Protein 7Y9H (pdb70)

Organism: Streptomyces venezuelae (NCBI:txid54571)

Secondary structure (DSSP, 8-state):
--SEEEEPPP---S-----TTHHHHHHHHHHHHHHHHGGGSSSHHHHHHHHTTTGGGHHHHH-TTS-HHHHHHHHHHHHHHHHHHHHHT-HHHH-SSHHHHHHHHHHHHHHHHGGG-SSPP-SHHHHHHHHHHHHHHTTS-HHHHHHHHHHHHHHHHHHHHHHHHHHTT-PPPHHHHHHHHHHHTTHHHHHHHHHHHHT---HHHHHTTTTHHHHHHHHHHHHHHHHHHHHHHHTTSSS---HHHIIIIIS---HHHHHHHHHHHHHHHHHHHHHHHHHHHHTTTTT-HHHHHHHHHHHHHHHHHHHHHHH-HHHH-TT----S--SEEEESSSSS---BSS---/---EEEEPPP---S-----TTHHHHHHHHHHHHHHHHGGGSSSHHHHHHHHTT-GGGHHHHH-TTS-HHHHHHHHHHHHHHHHHHHH--SHHHHT--TTTHHHHHHHHHHHHHTTS--TGGGTTTHHHHHHHHHHHHTTS-HHHHHHHHHHHHHHHHHHHHH---SHHHHHHHHHHHTTHHHHHHHHHHHTT---HHHHHTTTTHHHHHHHHHHHHHHHHHHHHHHHHT---HHHIIIIIS---HHHHHHHHHHHHHHHHHHHHHHHHHHHHSTTTT-HHHHHHHHHHHHHHHHHHHHHHH-HHHH-TT----S--SEEEESSSSS---BS--

InterPro domains:
  IPR008949 Isoprenoid synthase domain superfamily [G3DSA:1.10.600.10] (24-370)
  IPR008949 Isoprenoid synthase domain superfamily [SSF48576] (77-343)
  IPR034686 Terpene cyclase-like 2 [PTHR35201] (36-341)

Nearest PDB structures (foldseek):
  7y9h-assembly1_B  TM=1.003E+00  e=2.339E-50  Streptomyces venezuelae
  7y9g-assembly1_A  TM=9.135E-01  e=2.707E-41  Streptomyces venezuelae
  7y9g-assembly1_B  TM=9.456E-01  e=6.010E-38  Streptomyces venezuelae
  8itq-assembly1_A  TM=8.814E-01  e=7.974E-19  Amycolatopsis arida
  6thu-assembly1_B  TM=8.505E-01  e=1.272E-09  Streptomyces sp. CWA1

B-factor: mean 32.46, std 13.73, range [14.64, 100.93]

CATH classification: 1.10.600.10

Foldseek 3Di:
DDFWAWQADFPLPFDFDFAPCLVVLLVVLLVLCCVQPVVVAPDPVRSVLLSLQSLLSLLRRQLSVFDSLLSSLSSNVSSLLVSVLVQLVDCVNQPLAPVSNVVSLVVLVVLLLLLPDDDQGPDSNNNSSVVSSVSQVVLDDPLLNVLVVVLSVLLSQLSVVQSVLNSVLHADAPVVLLVSCCSNVSLSVLLSSLLSRLSHDCSVVVVVVLCVQLSSLLSLLLLLLLLLLQCLVCVVPGSGSGQLCNCCPVVVDDNNVSSVVSSVSSNVSVVSNVVSLVCSLVDPCNPPPSSVSSSSSSSSNSSSSNVSSQAGCSRQARPDGRPSDNTAMWGSPDNGTHHDPDYDD/DCQKAWFADFPLPFDFDFAPCLVVLLVVLLVLCCVQQVVLAPDPVRSVLLSQQSLLSLLRRLLSVFDVLLSSLSSNVSSLLCSLQPRQLDCQSQLHALVCLQVLLLQLLVCLLVLHQSPPSNVNHSSVSSVSCVSQVVLDDVLLSVLVSVLSSLSSSLSNHVVDLALVVLLVVLLSHVSLSVLLSSLLSRLSHDCSPVVVVPLCVQLSSLLSSLLQLLLLLLQLLVVVVPSGQLCRCCPVVVDDSNVSSVVSSVSSVVSVVSSVVSLVVSLVDPCNVPPSSVSSSSSSSSNSSSSNQSSQQGCSRQARVEGRPSDRTAMWGSHDRGIHHDNYD

Sequence (678 aa):
GPGEFFLPPLPRLLPAGYHPDAARIEIASNGWVRRRMLADCFDSEESLLFFLRQRNGIYGPLTVPYAEADRAQNIADWYQFVTVIDSFVSDEAALGADHAAAAETFAAVVADLREGGAGGPAASLYGRAAQDLWRRIAAGMSARQVDRLVAALEAFLRGCAEEIRSKLDKQVPHFEACMRVRVDSFGCEFLELLTEYAAEVDMSRAATEGLFDEVHHHGMRQLILVNDLLSWRKEYAQRDTMTTVRVLCEVEGLELQDAVDRLCALVEHHERAYITARDAVLAGPHGHREDVRAYLSGLDHLIGGSQEFEYLTPRYFGDGSVWDGSTSGWISLTASVARFRDAPAPGPGEFFLPPLPRLLPAGYHPDAARIEIASNGWVRRMLADCFDSEESLLFFLRQRNGIYGPLTVPYAEADRAQNIADWYQFVTVIDSFVSDEAALGADHAAAAETFAAVVADLREGGAGGPAASLYGRAAQDLWRRIAAGMSARQVDRLVAALEAFLRGCAEEIVPHFEACMRVRVDSFGCEFLELLTEYAAEVDMSRAATEGLFDEVHHHGMRQLILVNDLLSWRKEYAQMTTVRVLCEVEGLELQDAVDRLCALVEHHERAYITARDAVLAGPHGHREDVRAYLSGLDHLIGGSQEFEYLTPRYFGDGSVWDGSTSGWISLTASVARFRDAP

Radius of gyration: 27.15 Å; Cα contacts (8 Å, |Δi|>4): 1108; chains: 2; bounding box: 81×70×67 Å

Structure (mmCIF, N/CA/C/O backbone):
data_7Y9H
#
_entry.id   7Y9H
#
_cell.length_a   93.999
_cell.length_b   93.999
_cell.length_c   80.747
_cell.angle_alpha   90.000
_cell.angle_beta   90.000
_cell.angle_gamma   120.000
#
_symmetry.space_group_name_H-M   'P 32'
#
loop_
_entity.id
_entity.type
_entity.pdbx_description
1 polymer 'Diterpene synthase VenA'
2 non-polymer 'SODIUM ION'
3 non-polymer 1,2-ETHANEDIOL
4 non-polymer DI(HYDROXYETHYL)ETHER
5 water water
#
loop_
_atom_site.group_PDB
_atom_site.id
_atom_site.type_symbol
_atom_site.label_atom_id
_atom_site.label_alt_id
_atom_site.label_comp_id
_atom_site.label_asym_id
_atom_site.label_entity_id
_atom_site.label_seq_id
_atom_site.pdbx_PDB_ins_code
_atom_site.Cartn_x
_atom_site.Cartn_y
_atom_site.Cartn_z
_atom_site.occupancy
_atom_site.B_iso_or_equiv
_atom_site.auth_seq_id
_atom_site.auth_comp_id
_atom_site.auth_asym_id
_atom_site.auth_atom_id
_atom_site.pdbx_PDB_model_num
ATOM 1 N N . GLY A 1 22 ? -5.707 7.088 -1.735 1.00 77.62 31 GLY A N 1
ATOM 2 C CA . GLY A 1 22 ? -4.646 6.165 -1.189 1.00 78.24 31 GLY A CA 1
ATOM 3 C C . GLY A 1 22 ? -3.397 6.969 -0.824 1.00 69.15 31 GLY A C 1
ATOM 4 O O . GLY A 1 22 ? -3.100 7.968 -1.473 1.00 66.70 31 GLY A O 1
ATOM 5 N N . PRO A 1 23 ? -2.644 6.600 0.240 1.00 62.91 32 PRO A N 1
ATOM 6 C CA . PRO A 1 23 ? -1.380 7.274 0.561 1.00 57.63 32 PRO A CA 1
ATOM 7 C C . PRO A 1 23 ? -0.342 7.118 -0.565 1.00 48.33 32 PRO A C 1
ATOM 8 O O . PRO A 1 23 ? -0.405 6.104 -1.266 1.00 49.12 32 PRO A O 1
ATOM 12 N N . GLY A 1 24 ? 0.534 8.125 -0.742 1.00 39.60 33 GLY A N 1
ATOM 13 C CA . GLY A 1 24 ? 1.561 8.172 -1.811 1.00 36.98 33 GLY A CA 1
ATOM 14 C C . GLY A 1 24 ? 2.929 7.701 -1.317 1.00 31.28 33 GLY A C 1
ATOM 15 O O . GLY A 1 24 ? 3.846 7.548 -2.131 1.00 28.33 33 GLY A O 1
ATOM 16 N N . GLU A 1 25 ? 3.045 7.456 -0.018 1.00 31.49 34 GLU A N 1
ATOM 17 C CA . GLU A 1 25 ? 4.322 7.147 0.664 1.00 30.67 34 GLU A CA 1
ATOM 18 C C . GLU A 1 25 ? 3.978 6.546 2.022 1.00 28.13 34 GLU A C 1
ATOM 19 O O . GLU A 1 25 ? 2.804 6.589 2.411 1.00 31.55 34 GLU A O 1
ATOM 25 N N . PHE A 1 26 ? 4.977 6.002 2.712 1.00 25.01 35 PHE A N 1
ATOM 26 C CA . PHE A 1 26 ? 4.866 5.577 4.113 1.00 24.07 35 PHE A CA 1
ATOM 27 C C . PHE A 1 26 ? 6.256 5.661 4.705 1.00 23.85 35 PHE A C 1
ATOM 28 O O . PHE A 1 26 ? 7.269 5.790 3.973 1.00 25.50 35 PHE A O 1
ATOM 36 N N . PHE A 1 27 ? 6.305 5.573 6.015 1.00 21.31 36 PHE A N 1
ATOM 37 C CA . PHE A 1 27 ? 7.562 5.630 6.774 1.00 22.93 36 PHE A CA 1
ATOM 38 C C . PHE A 1 27 ? 7.877 4.212 7.239 1.00 22.42 36 PHE A C 1
ATOM 39 O O . PHE A 1 27 ? 6.952 3.573 7.802 1.00 25.00 36 PHE A O 1
ATOM 47 N N . LEU A 1 28 ? 9.071 3.717 6.912 1.00 20.38 37 LEU A N 1
ATOM 48 C CA . LEU A 1 28 ? 9.596 2.465 7.496 1.00 21.32 37 LEU A CA 1
ATOM 49 C C . LEU A 1 28 ? 10.517 2.790 8.657 1.00 24.17 37 LEU A C 1
ATOM 50 O O . LEU A 1 28 ? 11.640 3.238 8.443 1.00 24.10 37 LEU A O 1
ATOM 55 N N . PRO A 1 29 ? 10.106 2.543 9.925 1.00 23.64 38 PRO A N 1
ATOM 56 C CA . PRO A 1 29 ? 10.960 2.853 11.053 1.00 25.25 38 PRO A CA 1
ATOM 57 C C . PRO A 1 29 ? 12.145 1.904 11.027 1.00 26.22 38 PRO A C 1
ATOM 58 O O . PRO A 1 29 ? 12.125 0.909 10.305 1.00 26.99 38 PRO A O 1
ATOM 62 N N . PRO A 1 30 ? 13.184 2.166 11.840 1.00 25.25 39 PRO A N 1
ATOM 63 C CA . PRO A 1 30 ? 14.288 1.226 11.993 1.00 25.69 39 PRO A CA 1
ATOM 64 C C . PRO A 1 30 ? 13.830 -0.147 12.496 1.00 25.95 39 PRO A C 1
ATOM 65 O O . PRO A 1 30 ? 13.183 -0.218 13.520 1.00 24.57 39 PRO A O 1
ATOM 69 N N . LEU A 1 31 ? 14.167 -1.209 11.763 1.00 27.13 40 LEU A N 1
ATOM 70 C CA . LEU A 1 31 ? 13.888 -2.605 12.202 1.00 23.99 40 LEU A CA 1
ATOM 71 C C . LEU A 1 31 ? 15.052 -3.098 13.067 1.00 24.05 40 LEU A C 1
ATOM 72 O O . LEU A 1 31 ? 16.122 -2.499 13.097 1.00 24.77 40 LEU A O 1
ATOM 77 N N . PRO A 1 32 ? 14.875 -4.140 13.908 1.00 23.41 41 PRO A N 1
ATOM 78 C CA . PRO A 1 32 ? 15.881 -4.462 14.919 1.00 24.02 41 PRO A CA 1
ATOM 79 C C . PRO A 1 32 ? 17.242 -4.819 14.305 1.00 23.52 41 PRO A C 1
ATOM 80 O O . PRO A 1 32 ? 18.247 -4.495 14.891 1.00 23.24 41 PRO A O 1
ATOM 84 N N . ARG A 1 33 ? 17.225 -5.509 13.161 1.00 22.92 42 ARG A N 1
ATOM 85 C CA . ARG A 1 33 ? 18.454 -5.901 12.423 1.00 24.85 42 ARG A CA 1
ATOM 86 C C . ARG A 1 33 ? 19.460 -6.467 13.436 1.00 22.65 42 ARG A C 1
ATOM 87 O O . ARG A 1 33 ? 20.613 -6.031 13.467 1.00 21.43 42 ARG A O 1
ATOM 95 N N . LEU A 1 34 ? 19.002 -7.397 14.265 1.00 22.74 43 LEU A N 1
ATOM 96 C CA . LEU A 1 34 ? 19.826 -8.031 15.323 1.00 24.32 43 LEU A CA 1
ATOM 97 C C . LEU A 1 34 ? 20.687 -9.155 14.747 1.00 23.58 43 LEU A C 1
ATOM 98 O O . LEU A 1 34 ? 21.695 -9.431 15.361 1.00 23.69 43 LEU A O 1
ATOM 103 N N . LEU A 1 35 ? 20.345 -9.719 13.595 1.00 21.16 44 LEU A N 1
ATOM 104 C CA . LEU A 1 35 ? 21.058 -10.904 13.068 1.00 23.90 44 LEU A CA 1
ATOM 105 C C . LEU A 1 35 ? 22.125 -10.519 12.040 1.00 24.58 44 LEU A C 1
ATOM 106 O O . LEU A 1 35 ? 22.019 -9.517 11.351 1.00 24.85 44 LEU A O 1
ATOM 111 N N . PRO A 1 36 ? 23.222 -11.302 11.963 1.00 31.30 45 PRO A N 1
ATOM 112 C CA . PRO A 1 36 ? 24.328 -11.029 11.031 1.00 31.65 45 PRO A CA 1
ATOM 113 C C . PRO A 1 36 ? 23.917 -10.961 9.550 1.00 27.36 45 PRO A C 1
ATOM 114 O O . PRO A 1 36 ? 23.202 -11.839 9.121 1.00 29.28 45 PRO A O 1
ATOM 118 N N . ALA A 1 37 ? 24.235 -9.865 8.853 1.00 26.09 46 ALA A N 1
ATOM 119 C CA . ALA A 1 37 ? 24.179 -9.789 7.377 1.00 25.92 46 ALA A CA 1
ATOM 120 C C . ALA A 1 37 ? 25.614 -9.838 6.862 1.00 25.14 46 ALA A C 1
ATOM 121 O O . ALA A 1 37 ? 26.277 -8.801 6.814 1.00 31.85 46 ALA A O 1
ATOM 123 N N . GLY A 1 38 ? 26.070 -11.022 6.492 1.00 22.98 47 GLY A N 1
ATOM 124 C CA . GLY A 1 38 ? 27.417 -11.204 5.935 1.00 22.47 47 GLY A CA 1
ATOM 125 C C . GLY A 1 38 ? 27.336 -11.487 4.444 1.00 20.60 47 GLY A C 1
ATOM 126 O O . GLY A 1 38 ? 26.380 -12.179 3.988 1.00 20.48 47 GLY A O 1
ATOM 127 N N . TYR A 1 39 ? 28.337 -11.007 3.730 1.00 19.96 48 TYR A N 1
ATOM 128 C CA . TYR A 1 39 ? 28.596 -11.284 2.303 1.00 20.93 48 TYR A CA 1
ATOM 129 C C . TYR A 1 39 ? 29.642 -12.372 2.199 1.00 20.79 48 TYR A C 1
ATOM 130 O O . TYR A 1 39 ? 30.692 -12.268 2.829 1.00 21.53 48 TYR A O 1
ATOM 139 N N . HIS A 1 40 ? 29.357 -13.357 1.372 1.00 22.01 49 HIS A N 1
ATOM 140 C CA . HIS A 1 40 ? 30.323 -14.406 0.998 1.00 22.57 49 HIS A CA 1
ATOM 141 C C . HIS A 1 40 ? 31.580 -13.695 0.525 1.00 20.90 49 HIS A C 1
ATOM 142 O O . HIS A 1 40 ? 31.495 -12.647 -0.113 1.00 18.43 49 HIS A O 1
ATOM 149 N N . PRO A 1 41 ? 32.787 -14.194 0.839 1.00 21.65 50 PRO A N 1
ATOM 150 C CA . PRO A 1 41 ? 34.007 -13.511 0.386 1.00 23.15 50 PRO A CA 1
ATOM 151 C C . PRO A 1 41 ? 34.133 -13.435 -1.149 1.00 22.18 50 PRO A C 1
ATOM 152 O O . PRO A 1 41 ? 34.844 -12.577 -1.603 1.00 22.44 50 PRO A O 1
ATOM 156 N N . ASP A 1 42 ? 33.384 -14.251 -1.899 1.00 21.33 51 ASP A N 1
ATOM 157 C CA . ASP A 1 42 ? 33.324 -14.183 -3.380 1.00 21.69 51 ASP A CA 1
ATOM 158 C C . ASP A 1 42 ? 31.976 -13.641 -3.891 1.00 20.17 51 ASP A C 1
ATOM 159 O O . ASP A 1 42 ? 31.638 -13.907 -5.051 1.00 20.23 51 ASP A O 1
ATOM 164 N N . ALA A 1 43 ? 31.260 -12.857 -3.102 1.00 19.22 52 ALA A N 1
ATOM 165 C CA . ALA A 1 43 ? 29.859 -12.478 -3.407 1.00 19.03 52 ALA A CA 1
ATOM 166 C C . ALA A 1 43 ? 29.800 -11.779 -4.763 1.00 20.11 52 ALA A C 1
ATOM 167 O O . ALA A 1 43 ? 28.917 -12.165 -5.544 1.00 20.01 52 ALA A O 1
ATOM 169 N N . ALA A 1 44 ? 30.646 -10.763 -5.006 1.00 18.81 53 ALA A N 1
ATOM 170 C CA . ALA A 1 44 ? 30.574 -9.959 -6.254 1.00 21.34 53 ALA A CA 1
ATOM 171 C C . ALA A 1 44 ? 30.710 -10.891 -7.469 1.00 21.59 53 ALA A C 1
ATOM 172 O O . ALA A 1 44 ? 29.899 -10.811 -8.402 1.00 18.63 53 ALA A O 1
ATOM 174 N N . ARG A 1 45 ? 31.692 -11.781 -7.412 1.00 21.10 54 ARG A N 1
ATOM 175 C CA . ARG A 1 45 ? 32.024 -12.732 -8.483 1.00 22.45 54 ARG A CA 1
ATOM 176 C C . ARG A 1 45 ? 30.905 -13.767 -8.614 1.00 20.84 54 ARG A C 1
ATOM 177 O O . ARG A 1 45 ? 30.567 -14.128 -9.767 1.00 19.27 54 ARG A O 1
ATOM 185 N N . ILE A 1 46 ? 30.312 -14.218 -7.510 1.00 18.38 55 ILE A N 1
ATOM 186 C CA . ILE A 1 46 ? 29.239 -15.247 -7.605 1.00 18.41 55 ILE A CA 1
ATOM 187 C C . ILE A 1 46 ? 28.022 -14.616 -8.316 1.00 17.92 55 ILE A C 1
ATOM 188 O O . ILE A 1 46 ? 27.347 -15.286 -9.102 1.00 21.42 55 ILE A O 1
ATOM 193 N N . GLU A 1 47 ? 27.762 -13.349 -8.082 1.00 17.56 56 GLU A N 1
ATOM 194 C CA . GLU A 1 47 ? 26.618 -12.638 -8.705 1.00 19.55 56 GLU A CA 1
ATOM 195 C C . GLU A 1 47 ? 26.805 -12.639 -10.220 1.00 18.90 56 GLU A C 1
ATOM 196 O O . GLU A 1 47 ? 25.828 -13.012 -10.947 1.00 19.36 56 GLU A O 1
ATOM 202 N N . ILE A 1 48 ? 27.996 -12.222 -10.678 1.00 18.24 57 ILE A N 1
ATOM 203 C CA . ILE A 1 48 ? 28.320 -12.175 -12.133 1.00 17.76 57 ILE A CA 1
ATOM 204 C C . ILE A 1 48 ? 28.153 -13.568 -12.744 1.00 16.50 57 ILE A C 1
ATOM 205 O O . ILE A 1 48 ? 27.558 -13.686 -13.822 1.00 16.21 57 ILE A O 1
ATOM 210 N N . ALA A 1 49 ? 28.789 -14.580 -12.153 1.00 17.36 58 ALA A N 1
ATOM 211 C CA . ALA A 1 49 ? 28.692 -15.965 -12.646 1.00 17.95 58 ALA A CA 1
ATOM 212 C C . ALA A 1 49 ? 27.221 -16.408 -12.646 1.00 18.36 58 ALA A C 1
ATOM 213 O O . ALA A 1 49 ? 26.820 -17.228 -13.533 1.00 18.58 58 ALA A O 1
ATOM 215 N N . SER A 1 50 ? 26.424 -15.943 -11.679 1.00 16.90 59 SER A N 1
ATOM 216 C CA . SER A 1 50 ? 25.001 -16.362 -11.558 1.00 17.58 59 SER A CA 1
ATOM 217 C C . SER A 1 50 ? 24.218 -15.690 -12.700 1.00 18.69 59 SER A C 1
ATOM 218 O O . SER A 1 50 ? 23.385 -16.362 -13.348 1.00 18.49 59 SER A O 1
ATOM 221 N N . ASN A 1 51 ? 24.577 -14.455 -13.022 1.00 18.67 60 ASN A N 1
ATOM 222 C CA . ASN A 1 51 ? 24.044 -13.734 -14.204 1.00 18.57 60 ASN A CA 1
ATOM 223 C C . ASN A 1 51 ? 24.408 -14.525 -15.464 1.00 18.62 60 ASN A C 1
ATOM 224 O O . ASN A 1 51 ? 23.546 -14.678 -16.322 1.00 17.76 60 ASN A O 1
ATOM 229 N N . GLY A 1 52 ? 25.639 -15.024 -15.559 1.00 18.28 61 GLY A N 1
ATOM 230 C CA . GLY A 1 52 ? 26.039 -15.905 -16.672 1.00 19.88 61 GLY A CA 1
ATOM 231 C C . GLY A 1 52 ? 25.162 -17.153 -16.745 1.00 19.62 61 GLY A C 1
ATOM 232 O O . GLY A 1 52 ? 24.760 -17.500 -17.850 1.00 20.01 61 GLY A O 1
ATOM 233 N N . TRP A 1 53 ? 24.897 -17.832 -15.618 1.00 17.72 62 TRP A N 1
ATOM 234 C CA . TRP A 1 53 ? 24.010 -19.028 -15.603 1.00 18.72 62 TRP A CA 1
ATOM 235 C C . TRP A 1 53 ? 22.611 -18.616 -16.069 1.00 20.20 62 TRP A C 1
ATOM 236 O O . TRP A 1 53 ? 21.974 -19.381 -16.810 1.00 23.28 62 TRP A O 1
ATOM 247 N N . VAL A 1 54 ? 22.136 -17.459 -15.642 1.00 19.18 63 VAL A N 1
ATOM 248 C CA . VAL A 1 54 ? 20.770 -17.044 -16.013 1.00 20.63 63 VAL A CA 1
ATOM 249 C C . VAL A 1 54 ? 20.733 -16.866 -17.536 1.00 20.04 63 VAL A C 1
ATOM 250 O O . VAL A 1 54 ? 19.797 -17.375 -18.192 1.00 20.02 63 VAL A O 1
ATOM 254 N N . ARG A 1 55 ? 21.731 -16.225 -18.117 1.00 18.52 64 ARG A N 1
ATOM 255 C CA . ARG A 1 55 ? 21.702 -16.045 -19.584 1.00 19.63 64 ARG A CA 1
ATOM 256 C C . ARG A 1 55 ? 21.792 -17.406 -20.268 1.00 20.80 64 ARG A C 1
ATOM 257 O O . ARG A 1 55 ? 21.008 -17.641 -21.188 1.00 22.87 64 ARG A O 1
ATOM 265 N N . ARG A 1 56 ? 22.701 -18.280 -19.833 1.00 21.20 65 ARG A N 1
ATOM 266 C CA A ARG A 1 56 ? 22.924 -19.591 -20.506 0.50 21.81 65 ARG A CA 1
ATOM 267 C CA B ARG A 1 56 ? 22.924 -19.596 -20.490 0.50 21.66 65 ARG A CA 1
ATOM 268 C C . ARG A 1 56 ? 21.644 -20.438 -20.413 1.00 22.36 65 ARG A C 1
ATOM 269 O O . ARG A 1 56 ? 21.317 -21.100 -21.402 1.00 22.30 65 ARG A O 1
ATOM 284 N N . MET A 1 57 ? 20.955 -20.427 -19.279 1.00 21.84 66 MET A N 1
ATOM 285 C CA . MET A 1 57 ? 19.835 -21.380 -19.044 1.00 23.37 66 MET A CA 1
ATOM 286 C C . MET A 1 57 ? 18.479 -20.715 -19.305 1.00 23.23 66 MET A C 1
ATOM 287 O O . MET A 1 57 ? 17.586 -21.417 -19.739 1.00 28.00 66 MET A O 1
ATOM 292 N N . LEU A 1 58 ? 18.319 -19.428 -19.002 1.00 24.90 67 LEU A N 1
ATOM 293 C CA . LEU A 1 58 ? 16.983 -18.785 -18.936 1.00 23.43 67 LEU A CA 1
ATOM 294 C C . LEU A 1 58 ? 16.798 -17.642 -19.933 1.00 23.95 67 LEU A C 1
ATOM 295 O O . LEU A 1 58 ? 15.689 -17.068 -19.900 1.00 25.90 67 LEU A O 1
ATOM 300 N N . ALA A 1 59 ? 17.767 -17.321 -20.801 1.00 22.60 68 ALA A N 1
ATOM 301 C CA . ALA A 1 59 ? 17.645 -16.155 -21.715 1.00 23.51 68 ALA A CA 1
ATOM 302 C C . ALA A 1 59 ? 16.334 -16.251 -22.490 1.00 23.17 68 ALA A C 1
ATOM 303 O O . ALA A 1 59 ? 15.663 -15.239 -22.636 1.00 22.20 68 ALA A O 1
ATOM 305 N N . ASP A 1 60 ? 15.964 -17.458 -22.912 1.00 26.42 69 ASP A N 1
ATOM 306 C CA . ASP A 1 60 ? 14.798 -17.679 -23.793 1.00 30.23 69 ASP A CA 1
ATOM 307 C C . ASP A 1 60 ? 13.518 -17.663 -22.971 1.00 29.94 69 ASP A C 1
ATOM 308 O O . ASP A 1 60 ? 12.490 -17.718 -23.598 1.00 28.41 69 ASP A O 1
ATOM 313 N N . CYS A 1 61 ? 13.575 -17.512 -21.646 1.00 30.45 70 CYS A N 1
ATOM 314 C CA . CYS A 1 61 ? 12.355 -17.316 -20.820 1.00 30.79 70 CYS A CA 1
ATOM 315 C C . CYS A 1 61 ? 11.866 -15.869 -20.948 1.00 28.64 70 CYS A C 1
ATOM 316 O O . CYS A 1 61 ? 10.746 -15.588 -20.591 1.00 27.54 70 CYS A O 1
ATOM 319 N N . PHE A 1 62 ? 12.733 -14.963 -21.363 1.00 26.00 71 PHE A N 1
ATOM 320 C CA . PHE A 1 62 ? 12.426 -13.523 -21.416 1.00 23.01 71 PHE A CA 1
ATOM 321 C C . PHE A 1 62 ? 12.047 -13.190 -22.848 1.00 24.20 71 PHE A C 1
ATOM 322 O O . PHE A 1 62 ? 12.522 -13.900 -23.749 1.00 22.70 71 PHE A O 1
ATOM 330 N N . ASP A 1 63 ? 11.226 -12.169 -23.028 1.00 28.13 72 ASP A N 1
ATOM 331 C CA . ASP A 1 63 ? 10.701 -11.766 -24.361 1.00 32.49 72 ASP A CA 1
ATOM 332 C C . ASP A 1 63 ? 11.810 -11.137 -25.189 1.00 31.31 72 ASP A C 1
ATOM 333 O O . ASP A 1 63 ? 11.667 -11.090 -26.391 1.00 29.78 72 ASP A O 1
ATOM 338 N N . SER A 1 64 ? 12.859 -10.625 -24.551 1.00 28.36 73 SER A N 1
ATOM 339 C CA . SER A 1 64 ? 13.934 -9.900 -25.263 1.00 24.35 73 SER A CA 1
ATOM 340 C C . SER A 1 64 ? 15.182 -9.844 -24.388 1.00 23.52 73 SER A C 1
ATOM 341 O O . SER A 1 64 ? 15.081 -10.143 -23.197 1.00 21.94 73 SER A O 1
ATOM 344 N N . GLU A 1 65 ? 16.300 -9.482 -24.997 1.00 23.40 74 GLU A N 1
ATOM 345 C CA . GLU A 1 65 ? 17.546 -9.087 -24.295 1.00 25.37 74 GLU A CA 1
ATOM 346 C C . GLU A 1 65 ? 17.204 -8.021 -23.249 1.00 22.14 74 GLU A C 1
ATOM 347 O O . GLU A 1 65 ? 17.710 -8.102 -22.142 1.00 19.83 74 GLU A O 1
ATOM 353 N N . GLU A 1 66 ? 16.364 -7.056 -23.605 1.00 21.64 75 GLU A N 1
ATOM 354 C CA . GLU A 1 66 ? 16.078 -5.872 -22.760 1.00 23.04 75 GLU A CA 1
ATOM 355 C C . GLU A 1 66 ? 15.308 -6.331 -21.517 1.00 22.50 75 GLU A C 1
ATOM 356 O O . GLU A 1 66 ? 15.537 -5.774 -20.442 1.00 20.16 75 GLU A O 1
ATOM 362 N N . SER A 1 67 ? 14.440 -7.340 -21.635 1.00 21.56 76 SER A N 1
ATOM 363 C CA . SER A 1 67 ? 13.685 -7.814 -20.453 1.00 21.09 76 SER A CA 1
ATOM 364 C C . SER A 1 67 ? 14.623 -8.723 -19.633 1.00 20.17 76 SER A C 1
ATOM 365 O O . SER A 1 67 ? 14.551 -8.680 -18.416 1.00 19.72 76 SER A O 1
ATOM 368 N N . LEU A 1 68 ? 15.555 -9.414 -20.271 1.00 18.84 77 LEU A N 1
ATOM 369 C CA . LEU A 1 68 ? 16.607 -10.184 -19.544 1.00 20.00 77 LEU A CA 1
ATOM 370 C C . LEU A 1 68 ? 17.457 -9.198 -18.736 1.00 19.23 77 LEU A C 1
ATOM 371 O O . LEU A 1 68 ? 17.665 -9.428 -17.549 1.00 20.85 77 LEU A O 1
ATOM 376 N N . LEU A 1 69 ? 17.891 -8.090 -19.329 1.00 18.92 78 LEU A N 1
ATOM 377 C CA . LEU A 1 69 ? 18.705 -7.102 -18.580 1.00 19.57 78 LEU A CA 1
ATOM 378 C C . LEU A 1 69 ? 17.892 -6.488 -17.431 1.00 19.92 78 LEU A C 1
ATOM 379 O O . LEU A 1 69 ? 18.429 -6.250 -16.366 1.00 18.15 78 LEU A O 1
ATOM 384 N N . PHE A 1 70 ? 16.631 -6.177 -17.624 1.00 21.13 79 PHE A N 1
ATOM 385 C CA . PHE A 1 70 ? 15.777 -5.655 -16.535 1.00 20.81 79 PHE A CA 1
ATOM 386 C C . PHE A 1 70 ? 15.841 -6.641 -15.358 1.00 19.29 79 PHE A C 1
ATOM 387 O O . PHE A 1 70 ? 15.925 -6.209 -14.214 1.00 20.00 79 PHE A O 1
ATOM 395 N N . PHE A 1 71 ? 15.780 -7.948 -15.630 1.00 20.20 80 PHE A N 1
ATOM 396 C CA . PHE A 1 71 ? 15.853 -8.991 -14.574 1.00 17.32 80 PHE A CA 1
ATOM 397 C C . PHE A 1 71 ? 17.250 -9.034 -13.932 1.00 18.13 80 PHE A C 1
ATOM 398 O O . PHE A 1 71 ? 17.387 -9.082 -12.703 1.00 17.95 80 PHE A O 1
ATOM 406 N N . LEU A 1 72 ? 18.303 -9.002 -14.746 1.00 17.27 81 LEU A N 1
ATOM 407 C CA . LEU A 1 72 ? 19.687 -9.016 -14.224 1.00 17.16 81 LEU A CA 1
ATOM 408 C C . LEU A 1 72 ? 19.993 -7.786 -13.388 1.00 17.24 81 LEU A C 1
ATOM 409 O O . LEU A 1 72 ? 20.716 -7.949 -12.397 1.00 16.66 81 LEU A O 1
ATOM 414 N N . ARG A 1 73 ? 19.453 -6.610 -13.743 1.00 18.22 82 ARG A N 1
ATOM 415 C CA . ARG A 1 73 ? 19.658 -5.385 -12.949 1.00 17.80 82 ARG A CA 1
ATOM 416 C C . ARG A 1 73 ? 19.088 -5.523 -11.528 1.00 18.55 82 ARG A C 1
ATOM 417 O O . ARG A 1 73 ? 19.461 -4.670 -10.630 1.00 18.36 82 ARG A O 1
ATOM 425 N N . GLN A 1 74 ? 18.262 -6.536 -11.247 1.00 17.47 83 GLN A N 1
ATOM 426 C CA . GLN A 1 74 ? 17.681 -6.690 -9.887 1.00 17.92 83 GLN A CA 1
ATOM 427 C C . GLN A 1 74 ? 18.725 -7.235 -8.920 1.00 19.42 83 GLN A C 1
ATOM 428 O O . GLN A 1 74 ? 18.471 -7.204 -7.697 1.00 17.93 83 GLN A O 1
ATOM 434 N N . ARG A 1 75 ? 19.881 -7.653 -9.426 1.00 17.85 84 ARG A N 1
ATOM 435 C CA . ARG A 1 75 ? 20.972 -8.219 -8.577 1.00 18.40 84 ARG A CA 1
ATOM 436 C C . ARG A 1 75 ? 20.490 -9.447 -7.782 1.00 18.00 84 ARG A C 1
ATOM 437 O O . ARG A 1 75 ? 21.045 -9.711 -6.708 1.00 17.23 84 ARG A O 1
ATOM 445 N N . ASN A 1 76 ? 19.572 -10.250 -8.317 1.00 18.39 85 ASN A N 1
ATOM 446 C CA . ASN A 1 76 ? 19.076 -11.451 -7.592 1.00 18.71 85 ASN A CA 1
ATOM 447 C C . ASN A 1 76 ? 20.264 -12.403 -7.340 1.00 19.53 85 ASN A C 1
ATOM 448 O O . ASN A 1 76 ? 20.183 -13.221 -6.416 1.00 18.55 85 ASN A O 1
ATOM 453 N N . GLY A 1 77 ? 21.314 -12.327 -8.155 1.00 17.62 86 GLY A N 1
ATOM 454 C CA . GLY A 1 77 ? 22.521 -13.151 -8.037 1.00 18.29 86 GLY A CA 1
ATOM 455 C C . GLY A 1 77 ? 23.322 -12.914 -6.764 1.00 17.99 86 GLY A C 1
ATOM 456 O O . GLY A 1 77 ? 24.158 -13.785 -6.451 1.00 18.41 86 GLY A O 1
ATOM 457 N N . ILE A 1 78 ? 23.146 -11.780 -6.079 1.00 17.76 87 ILE A N 1
ATOM 458 C CA . ILE A 1 78 ? 23.824 -11.521 -4.785 1.00 19.67 87 ILE A CA 1
ATOM 459 C C . ILE A 1 78 ? 22.993 -12.056 -3.600 1.00 19.94 87 ILE A C 1
ATOM 460 O O . ILE A 1 78 ? 23.565 -12.095 -2.485 1.00 18.16 87 ILE A O 1
ATOM 465 N N . TYR A 1 79 ? 21.727 -12.459 -3.799 1.00 19.76 88 TYR A N 1
ATOM 466 C CA . TYR A 1 79 ? 20.921 -13.071 -2.713 1.00 19.88 88 TYR A CA 1
ATOM 467 C C . TYR A 1 79 ? 21.726 -14.243 -2.125 1.00 18.99 88 TYR A C 1
ATOM 468 O O . TYR A 1 79 ? 21.974 -14.264 -0.893 1.00 17.59 88 TYR A O 1
ATOM 477 N N . GLY A 1 80 ? 22.124 -15.199 -2.962 1.00 17.93 89 GLY A N 1
ATOM 478 C CA . GLY A 1 80 ? 22.799 -16.427 -2.500 1.00 20.30 89 GLY A CA 1
ATOM 479 C C . GLY A 1 80 ? 23.977 -16.091 -1.587 1.00 21.57 89 GLY A C 1
ATOM 480 O O . GLY A 1 80 ? 24.001 -16.447 -0.410 1.00 21.01 89 GLY A O 1
ATOM 481 N N . PRO A 1 81 ? 24.979 -15.321 -2.092 1.00 21.40 90 PRO A N 1
ATOM 482 C CA . PRO A 1 81 ? 26.137 -14.946 -1.288 1.00 20.96 90 PRO A CA 1
ATOM 483 C C . PRO A 1 81 ? 25.845 -14.122 -0.030 1.00 19.52 90 PRO A C 1
ATOM 484 O O . PRO A 1 81 ? 26.688 -14.136 0.896 1.00 18.53 90 PRO A O 1
ATOM 488 N N . LEU A 1 82 ? 24.695 -13.433 0.013 1.00 17.87 91 LEU A N 1
ATOM 489 C CA . LEU A 1 82 ? 24.275 -12.665 1.215 1.00 19.56 91 LEU A CA 1
ATOM 490 C C . LEU A 1 82 ? 23.607 -13.554 2.261 1.00 19.60 91 LEU A C 1
ATOM 491 O O . LEU A 1 82 ? 23.503 -13.104 3.410 1.00 19.76 91 LEU A O 1
ATOM 496 N N . THR A 1 83 ? 23.120 -14.740 1.884 1.00 19.84 92 THR A N 1
ATOM 497 C CA . THR A 1 83 ? 22.409 -15.638 2.818 1.00 19.05 92 THR A CA 1
ATOM 498 C C . THR A 1 83 ? 23.304 -16.802 3.246 1.00 21.07 92 THR A C 1
ATOM 499 O O . THR A 1 83 ? 23.053 -17.308 4.341 1.00 20.28 92 THR A O 1
ATOM 503 N N . VAL A 1 84 ? 24.311 -17.200 2.456 1.00 19.37 93 VAL A N 1
ATOM 504 C CA . VAL A 1 84 ? 25.221 -18.315 2.852 1.00 18.31 93 VAL A CA 1
ATOM 505 C C . VAL A 1 84 ? 26.677 -17.844 2.744 1.00 19.13 93 VAL A C 1
ATOM 506 O O . VAL A 1 84 ? 27.509 -18.490 2.099 1.00 21.23 93 VAL A O 1
ATOM 510 N N . PRO A 1 85 ? 27.060 -16.769 3.463 1.00 18.06 94 PRO A N 1
ATOM 511 C CA . PRO A 1 85 ? 28.399 -16.206 3.365 1.00 19.65 94 PRO A CA 1
ATOM 512 C C . PRO A 1 85 ? 29.509 -17.113 3.924 1.00 21.40 94 PRO A C 1
ATOM 513 O O . PRO A 1 85 ? 30.627 -16.883 3.569 1.00 21.55 94 PRO A O 1
ATOM 517 N N . TYR A 1 86 ? 29.135 -18.126 4.713 1.00 22.92 95 TYR A N 1
ATOM 518 C CA . TYR A 1 86 ? 30.017 -19.123 5.372 1.00 24.09 95 TYR A CA 1
ATOM 519 C C . TYR A 1 86 ? 30.207 -20.338 4.449 1.00 24.99 95 TYR A C 1
ATOM 520 O O . TYR A 1 86 ? 31.053 -21.171 4.728 1.00 26.99 95 TYR A O 1
ATOM 529 N N . ALA A 1 87 ? 29.394 -20.490 3.391 1.00 23.96 96 ALA A N 1
ATOM 530 C CA . ALA A 1 87 ? 29.383 -21.695 2.541 1.00 23.14 96 ALA A CA 1
ATOM 531 C C . ALA A 1 87 ? 30.667 -21.772 1.690 1.00 24.05 96 ALA A C 1
ATOM 532 O O . ALA A 1 87 ? 31.308 -20.747 1.445 1.00 22.44 96 ALA A O 1
ATOM 534 N N . GLU A 1 88 ? 31.000 -22.961 1.209 1.00 23.97 97 GLU A N 1
ATOM 535 C CA . GLU A 1 88 ? 32.013 -23.105 0.134 1.00 27.35 97 GLU A CA 1
ATOM 536 C C . GLU A 1 88 ? 31.450 -22.427 -1.119 1.00 24.48 97 GLU A C 1
ATOM 537 O O . GLU A 1 88 ? 30.240 -22.496 -1.343 1.00 23.56 97 GLU A O 1
ATOM 543 N N . ALA A 1 89 ? 32.331 -21.837 -1.916 1.00 24.22 98 ALA A N 1
ATOM 544 C CA . ALA A 1 89 ? 32.003 -21.043 -3.117 1.00 27.48 98 ALA A CA 1
ATOM 545 C C . ALA A 1 89 ? 31.073 -21.834 -4.031 1.00 25.87 98 ALA A C 1
ATOM 546 O O . ALA A 1 89 ? 30.152 -21.215 -4.549 1.00 26.71 98 ALA A O 1
ATOM 548 N N . ASP A 1 90 ? 31.293 -23.134 -4.218 1.00 23.39 99 ASP A N 1
ATOM 549 C CA . ASP A 1 90 ? 30.507 -23.937 -5.193 1.00 25.17 99 ASP A CA 1
ATOM 550 C C . ASP A 1 90 ? 29.045 -24.023 -4.715 1.00 24.03 99 ASP A C 1
ATOM 551 O O . ASP A 1 90 ? 28.133 -23.759 -5.527 1.00 20.70 99 ASP A O 1
ATOM 556 N N . ARG A 1 91 ? 28.825 -24.274 -3.429 1.00 21.16 100 ARG A N 1
ATOM 557 C CA . ARG A 1 91 ? 27.465 -24.383 -2.851 1.00 20.70 100 ARG A CA 1
ATOM 558 C C . ARG A 1 91 ? 26.792 -23.005 -2.847 1.00 19.20 100 ARG A C 1
ATOM 559 O O . ARG A 1 91 ? 25.565 -22.943 -3.113 1.00 18.29 100 ARG A O 1
ATOM 567 N N . ALA A 1 92 ? 27.538 -21.949 -2.504 1.00 20.32 101 ALA A N 1
ATOM 568 C CA . ALA A 1 92 ? 27.040 -20.558 -2.568 1.00 20.48 101 ALA A CA 1
ATOM 569 C C . ALA A 1 92 ? 26.578 -20.244 -4.005 1.00 20.02 101 ALA A C 1
ATOM 570 O O . ALA A 1 92 ? 25.528 -19.600 -4.188 1.00 19.40 101 ALA A O 1
ATOM 572 N N . GLN A 1 93 ? 27.354 -20.647 -5.004 1.00 20.93 102 GLN A N 1
ATOM 573 C CA . GLN A 1 93 ? 26.993 -20.453 -6.432 1.00 21.00 102 GLN A CA 1
ATOM 574 C C . GLN A 1 93 ? 25.693 -21.211 -6.734 1.00 20.15 102 GLN A C 1
ATOM 575 O O . GLN A 1 93 ? 24.797 -20.665 -7.363 1.00 19.97 102 GLN A O 1
ATOM 581 N N . ASN A 1 94 ? 25.588 -22.433 -6.275 1.00 20.21 103 ASN A N 1
ATOM 582 C CA . ASN A 1 94 ? 24.427 -23.298 -6.556 1.00 20.94 103 ASN A CA 1
ATOM 583 C C . ASN A 1 94 ? 23.185 -22.638 -5.979 1.00 19.48 103 ASN A C 1
ATOM 584 O O . ASN A 1 94 ? 22.163 -22.606 -6.663 1.00 18.89 103 ASN A O 1
ATOM 589 N N . ILE A 1 95 ? 23.310 -22.083 -4.780 1.00 21.37 104 ILE A N 1
ATOM 590 C CA . ILE A 1 95 ? 22.176 -21.405 -4.093 1.00 21.65 104 ILE A CA 1
ATOM 591 C C . ILE A 1 95 ? 21.896 -20.063 -4.786 1.00 19.94 104 ILE A C 1
ATOM 592 O O . ILE A 1 95 ? 20.689 -19.697 -4.928 1.00 18.01 104 ILE A O 1
ATOM 597 N N . ALA A 1 96 ? 22.949 -19.332 -5.179 1.00 17.40 105 ALA A N 1
ATOM 598 C CA . ALA A 1 96 ? 22.777 -18.068 -5.919 1.00 17.78 105 ALA A CA 1
ATOM 599 C C . ALA A 1 96 ? 21.921 -18.354 -7.159 1.00 17.78 105 ALA A C 1
ATOM 600 O O . ALA A 1 96 ? 20.946 -17.630 -7.399 1.00 19.73 105 ALA A O 1
ATOM 602 N N . ASP A 1 97 ? 22.274 -19.388 -7.930 1.00 17.82 106 ASP A N 1
ATOM 603 C CA . ASP A 1 97 ? 21.591 -19.704 -9.204 1.00 17.02 106 ASP A CA 1
ATOM 604 C C . ASP A 1 97 ? 20.159 -20.151 -8.909 1.00 18.34 106 ASP A C 1
ATOM 605 O O . ASP A 1 97 ? 19.222 -19.671 -9.600 1.00 17.66 106 ASP A O 1
ATOM 610 N N . TRP A 1 98 ? 19.985 -20.976 -7.879 1.00 19.15 107 TRP A N 1
ATOM 611 C CA . TRP A 1 98 ? 18.648 -21.439 -7.426 1.00 19.21 107 TRP A CA 1
ATOM 612 C C . TRP A 1 98 ? 17.762 -20.216 -7.134 1.00 17.53 107 TRP A C 1
ATOM 613 O O . TRP A 1 98 ? 16.603 -20.196 -7.556 1.00 16.23 107 TRP A O 1
ATOM 624 N N . TYR A 1 99 ? 18.260 -19.245 -6.397 1.00 17.03 108 TYR A N 1
ATOM 625 C CA . TYR A 1 99 ? 17.408 -18.110 -6.004 1.00 18.59 108 TYR A CA 1
ATOM 626 C C . TYR A 1 99 ? 17.014 -17.308 -7.251 1.00 18.54 108 TYR A C 1
ATOM 627 O O . TYR A 1 99 ? 15.850 -16.904 -7.377 1.00 19.01 108 TYR A O 1
ATOM 636 N N . GLN A 1 100 ? 17.955 -17.053 -8.151 1.00 17.57 109 GLN A N 1
ATOM 637 C CA . GLN A 1 100 ? 17.607 -16.365 -9.415 1.00 16.86 109 GLN A CA 1
ATOM 638 C C . GLN A 1 100 ? 16.528 -17.167 -10.129 1.00 17.50 109 GLN A C 1
ATOM 639 O O . GLN A 1 100 ? 15.585 -16.538 -10.607 1.00 16.81 109 GLN A O 1
ATOM 645 N N . PHE A 1 101 ? 16.667 -18.492 -10.236 1.00 17.18 110 PHE A N 1
ATOM 646 C CA . PHE A 1 101 ? 15.683 -19.341 -10.951 1.00 18.46 110 PHE A CA 1
ATOM 647 C C . PHE A 1 101 ? 14.306 -19.214 -10.291 1.00 20.05 110 PHE A C 1
ATOM 648 O O . PHE A 1 101 ? 13.284 -19.035 -10.990 1.00 18.18 110 PHE A O 1
ATOM 656 N N . VAL A 1 102 ? 14.270 -19.278 -8.974 1.00 22.13 111 VAL A N 1
ATOM 657 C CA . VAL A 1 102 ? 12.985 -19.213 -8.203 1.00 24.22 111 VAL A CA 1
ATOM 658 C C . VAL A 1 102 ? 12.324 -17.834 -8.380 1.00 22.83 111 VAL A C 1
ATOM 659 O O . VAL A 1 102 ? 11.096 -17.760 -8.448 1.00 20.60 111 VAL A O 1
ATOM 663 N N . THR A 1 103 ? 13.122 -16.771 -8.458 1.00 21.57 112 THR A N 1
ATOM 664 C CA . THR A 1 103 ? 12.636 -15.408 -8.715 1.00 20.72 112 THR A CA 1
ATOM 665 C C . THR A 1 103 ? 12.020 -15.341 -10.118 1.00 21.85 112 THR A C 1
ATOM 666 O O . THR A 1 103 ? 10.972 -14.716 -10.273 1.00 21.88 112 THR A O 1
ATOM 670 N N . VAL A 1 104 ? 12.637 -15.957 -11.118 1.00 18.80 113 VAL A N 1
ATOM 671 C CA . VAL A 1 104 ? 12.024 -16.025 -12.471 1.00 21.56 113 VAL A CA 1
ATOM 672 C C . VAL A 1 104 ? 10.676 -16.766 -12.376 1.00 22.83 113 VAL A C 1
ATOM 673 O O . VAL A 1 104 ? 9.719 -16.327 -12.981 1.00 23.38 113 VAL A O 1
ATOM 677 N N . ILE A 1 105 ? 10.635 -17.930 -11.741 1.00 23.30 114 ILE A N 1
ATOM 678 C CA . ILE A 1 105 ? 9.398 -18.754 -11.660 1.00 25.39 114 ILE A CA 1
ATOM 679 C C . ILE A 1 105 ? 8.309 -17.913 -10.979 1.00 26.31 114 ILE A C 1
ATOM 680 O O . ILE A 1 105 ? 7.197 -17.798 -11.530 1.00 26.30 114 ILE A O 1
ATOM 685 N N . ASP A 1 106 ? 8.665 -17.311 -9.856 1.00 26.26 115 ASP A N 1
ATOM 686 C CA . ASP A 1 106 ? 7.768 -16.448 -9.058 1.00 30.63 115 ASP A CA 1
ATOM 687 C C . ASP A 1 106 ? 7.196 -15.332 -9.944 1.00 30.04 115 ASP A C 1
ATOM 688 O O . ASP A 1 106 ? 5.986 -15.182 -9.974 1.00 28.65 115 ASP A O 1
ATOM 693 N N . SER A 1 107 ? 8.019 -14.613 -10.689 1.00 27.94 116 SER A N 1
ATOM 694 C CA . SER A 1 107 ? 7.518 -13.539 -11.578 1.00 33.87 116 SER A CA 1
ATOM 695 C C . SER A 1 107 ? 6.640 -14.127 -12.697 1.00 34.27 116 SER A C 1
ATOM 696 O O . SER A 1 107 ? 5.730 -13.431 -13.127 1.00 38.67 116 SER A O 1
ATOM 699 N N . PHE A 1 108 ? 6.875 -15.342 -13.194 1.00 36.35 117 PHE A N 1
ATOM 700 C CA . PHE A 1 108 ? 6.031 -15.912 -14.279 1.00 34.42 117 PHE A CA 1
ATOM 701 C C . PHE A 1 108 ? 4.650 -16.284 -13.718 1.00 33.68 117 PHE A C 1
ATOM 702 O O . PHE A 1 108 ? 3.647 -15.932 -14.335 1.00 31.61 117 PHE A O 1
ATOM 710 N N . VAL A 1 109 ? 4.592 -17.001 -12.596 1.00 33.16 118 VAL A N 1
ATOM 711 C CA . VAL A 1 109 ? 3.300 -17.509 -12.035 1.00 39.69 118 VAL A CA 1
ATOM 712 C C . VAL A 1 109 ? 2.489 -16.349 -11.409 1.00 45.27 118 VAL A C 1
ATOM 713 O O . VAL A 1 109 ? 1.254 -16.491 -11.288 1.00 42.91 118 VAL A O 1
ATOM 717 N N . SER A 1 110 ? 3.154 -15.236 -11.067 1.00 46.16 119 SER A N 1
ATOM 718 C CA . SER A 1 110 ? 2.584 -14.003 -10.456 1.00 47.15 119 SER A CA 1
ATOM 719 C C . SER A 1 110 ? 1.971 -13.101 -11.533 1.00 48.07 119 SER A C 1
ATOM 720 O O . SER A 1 110 ? 1.484 -12.021 -11.188 1.00 53.91 119 SER A O 1
ATOM 723 N N . ASP A 1 111 ? 2.085 -13.485 -12.799 1.00 48.42 120 ASP A N 1
ATOM 724 C CA . ASP A 1 111 ? 1.804 -12.608 -13.960 1.00 51.57 120 ASP A CA 1
ATOM 725 C C . ASP A 1 111 ? 0.573 -13.172 -14.677 1.00 49.43 120 ASP A C 1
ATOM 726 O O . ASP A 1 111 ? 0.735 -14.153 -15.410 1.00 42.71 120 ASP A O 1
ATOM 731 N N . GLU A 1 112 ? -0.596 -12.549 -14.479 1.00 54.98 121 GLU A N 1
ATOM 732 C CA . GLU A 1 112 ? -1.935 -13.032 -14.946 1.00 56.80 121 GLU A CA 1
ATOM 733 C C . GLU A 1 112 ? -1.944 -13.156 -16.477 1.00 49.57 121 GLU A C 1
ATOM 734 O O . GLU A 1 112 ? -2.633 -14.029 -17.001 1.00 47.73 121 GLU A O 1
ATOM 740 N N . ALA A 1 113 ? -1.184 -12.321 -17.175 1.00 48.27 122 ALA A N 1
ATOM 741 C CA . ALA A 1 113 ? -1.065 -12.338 -18.648 1.00 51.52 122 ALA A CA 1
ATOM 742 C C . ALA A 1 113 ? -0.303 -13.581 -19.096 1.00 48.24 122 ALA A C 1
ATOM 743 O O . ALA A 1 113 ? -0.747 -14.217 -20.057 1.00 54.06 122 ALA A O 1
ATOM 745 N N . ALA A 1 114 ? 0.816 -13.903 -18.444 1.00 48.44 123 ALA A N 1
ATOM 746 C CA . ALA A 1 114 ? 1.670 -15.062 -18.808 1.00 45.08 123 ALA A CA 1
ATOM 747 C C . ALA A 1 114 ? 0.919 -16.354 -18.483 1.00 43.71 123 ALA A C 1
ATOM 748 O O . ALA A 1 114 ? 1.087 -17.341 -19.232 1.00 41.69 123 ALA A O 1
ATOM 750 N N . LEU A 1 115 ? 0.141 -16.328 -17.398 1.00 40.77 124 LEU A N 1
ATOM 751 C CA . LEU A 1 115 ? -0.457 -17.522 -16.755 1.00 46.85 124 LEU A CA 1
ATOM 752 C C . LEU A 1 115 ? -1.856 -17.780 -17.306 1.00 52.00 124 LEU A C 1
ATOM 753 O O . LEU A 1 115 ? -2.157 -18.947 -17.629 1.00 55.28 124 LEU A O 1
ATOM 758 N N . GLY A 1 116 ? -2.650 -16.714 -17.435 1.00 60.96 125 GLY A N 1
ATOM 759 C CA . GLY A 1 116 ? -4.108 -16.739 -17.671 1.00 69.26 125 GLY A CA 1
ATOM 760 C C . GLY A 1 116 ? -4.846 -16.075 -16.516 1.00 70.59 125 GLY A C 1
ATOM 761 O O . GLY A 1 116 ? -4.405 -16.254 -15.360 1.00 73.68 125 GLY A O 1
ATOM 762 N N . ALA A 1 117 ? -5.904 -15.312 -16.813 1.00 78.97 126 ALA A N 1
ATOM 763 C CA . ALA A 1 117 ? -6.739 -14.588 -15.827 1.00 79.34 126 ALA A CA 1
ATOM 764 C C . ALA A 1 117 ? -8.141 -15.225 -15.764 1.00 80.26 126 ALA A C 1
ATOM 765 O O . ALA A 1 117 ? -9.102 -14.504 -15.429 1.00 88.38 126 ALA A O 1
ATOM 767 N N . ASP A 1 118 ? -8.252 -16.523 -16.090 1.00 78.52 127 ASP A N 1
ATOM 768 C CA . ASP A 1 118 ? -9.421 -17.398 -15.773 1.00 74.44 127 ASP A CA 1
ATOM 769 C C . ASP A 1 118 ? -8.873 -18.734 -15.260 1.00 66.06 127 ASP A C 1
ATOM 770 O O . ASP A 1 118 ? -7.723 -19.062 -15.598 1.00 68.44 127 ASP A O 1
ATOM 775 N N . HIS A 1 119 ? -9.648 -19.464 -14.461 1.00 58.58 128 HIS A N 1
ATOM 776 C CA . HIS A 1 119 ? -9.205 -20.729 -13.811 1.00 66.67 128 HIS A CA 1
ATOM 777 C C . HIS A 1 119 ? -8.605 -21.674 -14.863 1.00 62.55 128 HIS A C 1
ATOM 778 O O . HIS A 1 119 ? -7.486 -22.179 -14.630 1.00 62.25 128 HIS A O 1
ATOM 785 N N . ALA A 1 120 ? -9.321 -21.884 -15.971 1.00 56.43 129 ALA A N 1
ATOM 786 C CA . ALA A 1 120 ? -8.997 -22.870 -17.029 1.00 55.42 129 ALA A CA 1
ATOM 787 C C . ALA A 1 120 ? -7.583 -22.609 -17.569 1.00 49.27 129 ALA A C 1
ATOM 788 O O . ALA A 1 120 ? -6.747 -23.530 -17.496 1.00 49.54 129 ALA A O 1
ATOM 790 N N . ALA A 1 121 ? -7.329 -21.395 -18.066 1.00 42.87 130 ALA A N 1
ATOM 791 C CA . ALA A 1 121 ? -6.048 -20.979 -18.697 1.00 45.01 130 ALA A CA 1
ATOM 792 C C . ALA A 1 121 ? -4.906 -21.003 -17.665 1.00 43.74 130 ALA A C 1
ATOM 793 O O . ALA A 1 121 ? -3.821 -21.499 -18.001 1.00 41.83 130 ALA A O 1
ATOM 795 N N . ALA A 1 122 ? -5.147 -20.452 -16.472 1.00 42.87 131 ALA A N 1
ATOM 796 C CA . ALA A 1 122 ? -4.221 -20.438 -15.320 1.00 41.81 131 ALA A CA 1
ATOM 797 C C . ALA A 1 122 ? -3.785 -21.867 -15.022 1.00 39.66 131 ALA A C 1
ATOM 798 O O . ALA A 1 122 ? -2.581 -22.116 -15.007 1.00 38.34 131 ALA A O 1
ATOM 800 N N . ALA A 1 123 ? -4.746 -22.774 -14.822 1.00 38.77 132 ALA A N 1
ATOM 801 C CA . ALA A 1 123 ? -4.469 -24.167 -14.418 1.00 40.28 132 ALA A CA 1
ATOM 802 C C . ALA A 1 123 ? -3.593 -24.844 -15.486 1.00 38.55 132 ALA A C 1
ATOM 803 O O . ALA A 1 123 ? -2.672 -25.574 -15.118 1.00 36.49 132 ALA A O 1
ATOM 805 N N . GLU A 1 124 ? -3.862 -24.608 -16.767 1.00 37.61 133 GLU A N 1
ATOM 806 C CA . GLU A 1 124 ? -3.122 -25.294 -17.856 1.00 41.74 133 GLU A CA 1
ATOM 807 C C . GLU A 1 124 ? -1.662 -24.821 -17.846 1.00 37.49 133 GLU A C 1
ATOM 808 O O . GLU A 1 124 ? -0.737 -25.656 -17.897 1.00 35.06 133 GLU A O 1
ATOM 814 N N . THR A 1 125 ? -1.459 -23.509 -17.781 1.00 35.26 134 THR A N 1
ATOM 815 C CA . THR A 1 125 ? -0.112 -22.901 -17.746 1.00 33.48 134 THR A CA 1
ATOM 816 C C . THR A 1 125 ? 0.602 -23.429 -16.513 1.00 31.91 134 THR A C 1
ATOM 817 O O . THR A 1 125 ? 1.739 -23.920 -16.642 1.00 33.27 134 THR A O 1
ATOM 821 N N . PHE A 1 126 ? -0.065 -23.349 -15.366 1.00 31.59 135 PHE A N 1
ATOM 822 C CA . PHE A 1 126 ? 0.538 -23.754 -14.077 1.00 32.37 135 PHE A CA 1
ATOM 823 C C . PHE A 1 126 ? 0.913 -25.242 -14.171 1.00 31.73 135 PHE A C 1
ATOM 824 O O . PHE A 1 126 ? 2.013 -25.595 -13.718 1.00 28.53 135 PHE A O 1
ATOM 832 N N . ALA A 1 127 ? 0.051 -26.086 -14.755 1.00 32.89 136 ALA A N 1
ATOM 833 C CA . ALA A 1 127 ? 0.312 -27.543 -14.837 1.00 33.73 136 ALA A CA 1
ATOM 834 C C . ALA A 1 127 ? 1.622 -27.761 -15.622 1.00 32.12 136 ALA A C 1
ATOM 835 O O . ALA A 1 127 ? 2.419 -28.594 -15.192 1.00 32.37 136 ALA A O 1
ATOM 837 N N . ALA A 1 128 ? 1.870 -26.969 -16.667 1.00 35.24 137 ALA A N 1
ATOM 838 C CA . ALA A 1 128 ? 3.089 -27.034 -17.512 1.00 36.50 137 ALA A CA 1
ATOM 839 C C . ALA A 1 128 ? 4.331 -26.656 -16.688 1.00 34.39 137 ALA A C 1
ATOM 840 O O . ALA A 1 128 ? 5.340 -27.393 -16.729 1.00 31.31 137 ALA A O 1
ATOM 842 N N . VAL A 1 129 ? 4.239 -25.608 -15.878 1.00 35.76 138 VAL A N 1
ATOM 843 C CA . VAL A 1 129 ? 5.331 -25.189 -14.939 1.00 33.26 138 VAL A CA 1
ATOM 844 C C . VAL A 1 129 ? 5.608 -26.328 -13.951 1.00 31.05 138 VAL A C 1
ATOM 845 O O . VAL A 1 129 ? 6.784 -26.647 -13.719 1.00 28.45 138 VAL A O 1
ATOM 849 N N . VAL A 1 130 ? 4.560 -26.910 -13.369 1.00 26.73 139 VAL A N 1
ATOM 850 C CA . VAL A 1 130 ? 4.682 -28.029 -12.401 1.00 26.36 139 VAL A CA 1
ATOM 851 C C . VAL A 1 130 ? 5.405 -29.203 -13.087 1.00 24.77 139 VAL A C 1
ATOM 852 O O . VAL A 1 130 ? 6.359 -29.712 -12.535 1.00 26.59 139 VAL A O 1
ATOM 856 N N . ALA A 1 131 ? 4.971 -29.589 -14.270 1.00 26.14 140 ALA A N 1
ATOM 857 C CA . ALA A 1 131 ? 5.517 -30.752 -14.995 1.00 29.92 140 ALA A CA 1
ATOM 858 C C . ALA A 1 131 ? 6.989 -30.453 -15.329 1.00 28.40 140 ALA A C 1
ATOM 859 O O . ALA A 1 131 ? 7.851 -31.324 -15.059 1.00 30.66 140 ALA A O 1
ATOM 861 N N . ASP A 1 132 ? 7.264 -29.256 -15.845 1.00 27.18 141 ASP A N 1
ATOM 862 C CA . ASP A 1 132 ? 8.632 -28.791 -16.195 1.00 27.68 141 ASP A CA 1
ATOM 863 C C . ASP A 1 132 ? 9.538 -28.895 -14.965 1.00 27.95 141 ASP A C 1
ATOM 864 O O . ASP A 1 132 ? 10.579 -29.545 -15.080 1.00 28.58 141 ASP A O 1
ATOM 869 N N . LEU A 1 133 ? 9.141 -28.366 -13.805 1.00 28.67 142 LEU A N 1
ATOM 870 C CA . LEU A 1 133 ? 10.052 -28.325 -12.630 1.00 25.35 142 LEU A CA 1
ATOM 871 C C . LEU A 1 133 ? 10.233 -29.718 -12.050 1.00 28.52 142 LEU A C 1
ATOM 872 O O . LEU A 1 133 ? 11.311 -29.970 -11.490 1.00 31.43 142 LEU A O 1
ATOM 877 N N . ARG A 1 134 ? 9.227 -30.586 -12.176 1.00 27.70 143 ARG A N 1
ATOM 878 C CA . ARG A 1 134 ? 9.302 -31.971 -11.652 1.00 30.86 143 ARG A CA 1
ATOM 879 C C . ARG A 1 134 ? 10.273 -32.809 -12.498 1.00 33.78 143 ARG A C 1
ATOM 880 O O . ARG A 1 134 ? 10.769 -33.825 -11.983 1.00 32.22 143 ARG A O 1
ATOM 888 N N . GLU A 1 135 ? 10.575 -32.381 -13.723 1.00 32.23 144 GLU A N 1
ATOM 889 C CA . GLU A 1 135 ? 11.672 -32.977 -14.533 1.00 36.62 144 GLU A CA 1
ATOM 890 C C . GLU A 1 135 ? 13.035 -32.836 -13.832 1.00 35.40 144 GLU A C 1
ATOM 891 O O . GLU A 1 135 ? 13.934 -33.641 -14.156 1.00 32.96 144 GLU A O 1
ATOM 897 N N . GLY A 1 136 ? 13.168 -31.891 -12.899 1.00 31.98 145 GLY A N 1
ATOM 898 C CA . GLY A 1 136 ? 14.408 -31.583 -12.159 1.00 34.43 145 GLY A CA 1
ATOM 899 C C . GLY A 1 136 ? 15.166 -32.822 -11.713 1.00 33.43 145 GLY A C 1
ATOM 900 O O . GLY A 1 136 ? 16.336 -32.938 -12.050 1.00 36.79 145 GLY A O 1
ATOM 901 N N . GLY A 1 137 ? 14.519 -33.738 -11.004 1.00 36.00 146 GLY A N 1
ATOM 902 C CA . GLY A 1 137 ? 15.162 -34.945 -10.452 1.00 34.46 146 GLY A CA 1
ATOM 903 C C . GLY A 1 137 ? 14.928 -36.202 -11.274 1.00 39.97 146 GLY A C 1
ATOM 904 O O . GLY A 1 137 ? 15.258 -37.276 -10.739 1.00 46.59 146 GLY A O 1
ATOM 905 N N . ALA A 1 138 ? 14.488 -36.114 -12.543 1.00 37.25 147 ALA A N 1
ATOM 906 C CA . ALA A 1 138 ? 14.213 -37.292 -13.409 1.00 35.16 147 ALA A CA 1
ATOM 907 C C . ALA A 1 138 ? 15.460 -37.752 -14.169 1.00 39.15 147 ALA A C 1
ATOM 908 O O . ALA A 1 138 ? 16.434 -36.994 -14.308 1.00 40.99 147 ALA A O 1
ATOM 910 N N . GLY A 1 139 ? 15.400 -38.974 -14.687 1.00 41.10 148 GLY A N 1
ATOM 911 C CA . GLY A 1 139 ? 16.557 -39.661 -15.284 1.00 38.00 148 GLY A CA 1
ATOM 912 C C . GLY A 1 139 ? 16.730 -39.320 -16.745 1.00 35.94 148 GLY A C 1
ATOM 913 O O . GLY A 1 139 ? 17.887 -39.347 -17.221 1.00 44.94 148 GLY A O 1
ATOM 914 N N . GLY A 1 140 ? 15.628 -39.033 -17.439 1.00 34.03 149 GLY A N 1
ATOM 915 C CA . GLY A 1 140 ? 15.640 -38.604 -18.851 1.00 32.70 149 GLY A CA 1
ATOM 916 C C . GLY A 1 140 ? 15.924 -37.111 -18.967 1.00 30.49 149 GLY A C 1
ATOM 917 O O . GLY A 1 140 ? 15.719 -36.343 -18.037 1.00 33.88 149 GLY A O 1
ATOM 918 N N . PRO A 1 141 ? 16.474 -36.648 -20.094 1.00 30.49 150 PRO A N 1
ATOM 919 C CA . PRO A 1 141 ? 16.761 -35.237 -20.254 1.00 28.78 150 PRO A CA 1
ATOM 920 C C . PRO A 1 141 ? 15.437 -34.471 -20.339 1.00 27.80 150 PRO A C 1
ATOM 921 O O . PRO A 1 141 ? 14.519 -34.938 -20.941 1.00 26.84 150 PRO A O 1
ATOM 925 N N . ALA A 1 142 ? 15.405 -33.287 -19.749 1.00 26.77 151 ALA A N 1
ATOM 926 C CA . ALA A 1 142 ? 14.313 -32.293 -19.884 1.00 27.61 151 ALA A CA 1
ATOM 927 C C . ALA A 1 142 ? 14.355 -31.689 -21.292 1.00 28.02 151 ALA A C 1
ATOM 928 O O . ALA A 1 142 ? 15.475 -31.458 -21.817 1.00 31.07 151 ALA A O 1
ATOM 930 N N . ALA A 1 143 ? 13.193 -31.398 -21.870 1.00 31.30 152 ALA A N 1
ATOM 931 C CA . ALA A 1 143 ? 13.060 -30.622 -23.130 1.00 34.71 152 ALA A CA 1
ATOM 932 C C . ALA A 1 143 ? 12.787 -29.133 -22.840 1.00 34.30 152 ALA A C 1
ATOM 933 O O . ALA A 1 143 ? 13.203 -28.294 -23.654 1.00 38.17 152 ALA A O 1
ATOM 935 N N . SER A 1 144 ? 12.137 -28.796 -21.721 1.00 30.77 153 SER A N 1
ATOM 936 C CA . SER A 1 144 ? 11.684 -27.410 -21.430 1.00 28.70 153 SER A CA 1
ATOM 937 C C . SER A 1 144 ? 12.851 -26.608 -20.872 1.00 28.01 153 SER A C 1
ATOM 938 O O . SER A 1 144 ? 13.830 -27.218 -20.359 1.00 27.18 153 SER A O 1
ATOM 941 N N . LEU A 1 145 ? 12.742 -25.293 -20.990 1.00 28.17 154 LEU A N 1
ATOM 942 C CA . LEU A 1 145 ? 13.689 -24.318 -20.407 1.00 29.88 154 LEU A CA 1
ATOM 943 C C . LEU A 1 145 ? 13.699 -24.496 -18.885 1.00 24.55 154 LEU A C 1
ATOM 944 O O . LEU A 1 145 ? 14.774 -24.677 -18.353 1.00 23.81 154 LEU A O 1
ATOM 949 N N . TYR A 1 146 ? 12.550 -24.543 -18.226 1.00 24.01 155 TYR A N 1
ATOM 950 C CA . TYR A 1 146 ? 12.480 -24.712 -16.761 1.00 23.75 155 TYR A CA 1
ATOM 951 C C . TYR A 1 146 ? 13.015 -26.102 -16.391 1.00 22.42 155 TYR A C 1
ATOM 952 O O . TYR A 1 146 ? 13.739 -26.209 -15.404 1.00 20.25 155 TYR A O 1
ATOM 961 N N . GLY A 1 147 ? 12.699 -27.134 -17.169 1.00 20.69 156 GLY A N 1
ATOM 962 C CA . GLY A 1 147 ? 13.189 -28.489 -16.878 1.00 21.18 156 GLY A CA 1
ATOM 963 C C . GLY A 1 147 ? 14.705 -28.561 -16.908 1.00 20.51 156 GLY A C 1
ATOM 964 O O . GLY A 1 147 ? 15.293 -29.135 -15.974 1.00 21.61 156 GLY A O 1
ATOM 965 N N . ARG A 1 148 ? 15.339 -28.009 -17.942 1.00 20.52 157 ARG A N 1
ATOM 966 C CA . ARG A 1 148 ? 16.810 -28.075 -18.083 1.00 23.22 157 ARG A CA 1
ATOM 967 C C . ARG A 1 148 ? 17.470 -27.279 -16.948 1.00 21.47 157 ARG A C 1
ATOM 968 O O . ARG A 1 148 ? 18.456 -27.749 -16.403 1.00 22.22 157 ARG A O 1
ATOM 976 N N . ALA A 1 149 ? 16.927 -26.119 -16.594 1.00 21.05 158 ALA A N 1
ATOM 977 C CA . ALA A 1 149 ? 17.444 -25.278 -15.491 1.00 20.13 158 ALA A CA 1
ATOM 978 C C . ALA A 1 149 ? 17.339 -26.065 -14.181 1.00 19.92 158 ALA A C 1
ATOM 979 O O . ALA A 1 149 ? 18.372 -26.153 -13.414 1.00 19.40 158 ALA A O 1
ATOM 981 N N . ALA A 1 150 ? 16.161 -26.633 -13.906 1.00 21.62 159 ALA A N 1
ATOM 982 C CA . ALA A 1 150 ? 15.898 -27.450 -12.694 1.00 22.45 159 ALA A CA 1
ATOM 983 C C . ALA A 1 150 ? 16.820 -28.680 -12.686 1.00 22.27 159 ALA A C 1
ATOM 984 O O . ALA A 1 150 ? 17.319 -29.040 -11.615 1.00 22.30 159 ALA A O 1
ATOM 986 N N . GLN A 1 151 ? 17.008 -29.345 -13.826 1.00 22.32 160 GLN A N 1
ATOM 987 C CA . GLN A 1 151 ? 17.904 -30.528 -13.884 1.00 24.64 160 GLN A CA 1
ATOM 988 C C . GLN A 1 151 ? 19.314 -30.072 -13.547 1.00 24.78 160 GLN A C 1
ATOM 989 O O . GLN A 1 151 ? 19.981 -30.739 -12.740 1.00 24.22 160 GLN A O 1
ATOM 995 N N . ASP A 1 152 ? 19.750 -28.975 -14.152 1.00 22.32 161 ASP A N 1
ATOM 996 C CA . ASP A 1 152 ? 21.112 -28.483 -13.873 1.00 22.77 161 ASP A CA 1
ATOM 997 C C . ASP A 1 152 ? 21.251 -28.269 -12.353 1.00 22.13 161 ASP A C 1
ATOM 998 O O . ASP A 1 152 ? 22.222 -28.783 -11.758 1.00 20.71 161 ASP A O 1
ATOM 1003 N N . LEU A 1 153 ? 20.309 -27.568 -11.722 1.00 22.36 162 LEU A N 1
ATOM 1004 C CA . LEU A 1 153 ? 20.428 -27.193 -10.286 1.00 22.30 162 LEU A CA 1
ATOM 1005 C C . LEU A 1 153 ? 20.307 -28.450 -9.414 1.00 24.41 162 LEU A C 1
ATOM 1006 O O . LEU A 1 153 ? 21.098 -28.609 -8.489 1.00 23.45 162 LEU A O 1
ATOM 1011 N N . TRP A 1 154 ? 19.390 -29.354 -9.750 1.00 26.92 163 TRP A N 1
ATOM 1012 C CA . TRP A 1 154 ? 19.211 -30.640 -9.016 1.00 29.83 163 TRP A CA 1
ATOM 1013 C C . TRP A 1 154 ? 20.520 -31.430 -9.055 1.00 29.22 163 TRP A C 1
ATOM 1014 O O . TRP A 1 154 ? 21.016 -31.829 -7.976 1.00 28.09 163 TRP A O 1
ATOM 1025 N N . ARG A 1 155 ? 21.083 -31.648 -10.247 1.00 27.24 164 ARG A N 1
ATOM 1026 C CA . ARG A 1 155 ? 22.346 -32.437 -10.362 1.00 30.79 164 ARG A CA 1
ATOM 1027 C C . ARG A 1 155 ? 23.467 -31.790 -9.526 1.00 26.76 164 ARG A C 1
ATOM 1028 O O . ARG A 1 155 ? 24.241 -32.514 -8.871 1.00 28.20 164 ARG A O 1
ATOM 1036 N N . ARG A 1 156 ? 23.571 -30.471 -9.518 1.00 24.47 165 ARG A N 1
ATOM 1037 C CA . ARG A 1 156 ? 24.652 -29.786 -8.767 1.00 24.04 165 ARG A CA 1
ATOM 1038 C C . ARG A 1 156 ? 24.398 -29.938 -7.262 1.00 23.77 165 ARG A C 1
ATOM 1039 O O . ARG A 1 156 ? 25.345 -30.159 -6.533 1.00 25.52 165 ARG A O 1
ATOM 1047 N N . ILE A 1 157 ? 23.162 -29.790 -6.805 1.00 23.13 166 ILE A N 1
ATOM 1048 C CA . ILE A 1 157 ? 22.868 -29.687 -5.351 1.00 23.96 166 ILE A CA 1
ATOM 1049 C C . ILE A 1 157 ? 22.713 -31.090 -4.758 1.00 24.47 166 ILE A C 1
ATOM 1050 O O . ILE A 1 157 ? 23.276 -31.325 -3.689 1.00 23.72 166 ILE A O 1
ATOM 1055 N N . ALA A 1 158 ? 21.929 -31.965 -5.389 1.00 26.62 167 ALA A N 1
ATOM 1056 C CA . ALA A 1 158 ? 21.606 -33.307 -4.855 1.00 28.86 167 ALA A CA 1
ATOM 1057 C C . ALA A 1 158 ? 22.923 -34.083 -4.663 1.00 30.24 167 ALA A C 1
ATOM 1058 O O . ALA A 1 158 ? 23.030 -34.854 -3.699 1.00 29.50 167 ALA A O 1
ATOM 1060 N N . ALA A 1 159 ? 23.960 -33.753 -5.430 1.00 29.55 168 ALA A N 1
ATOM 1061 C CA . ALA A 1 159 ? 25.300 -34.368 -5.314 1.00 31.74 168 ALA A CA 1
ATOM 1062 C C . ALA A 1 159 ? 25.895 -34.114 -3.920 1.00 32.69 168 ALA A C 1
ATOM 1063 O O . ALA A 1 159 ? 26.713 -34.926 -3.503 1.00 35.84 168 ALA A O 1
ATOM 1065 N N . GLY A 1 160 ? 25.536 -33.021 -3.227 1.00 33.39 169 GLY A N 1
ATOM 1066 C CA . GLY A 1 160 ? 26.067 -32.679 -1.882 1.00 30.06 169 GLY A CA 1
ATOM 1067 C C . GLY A 1 160 ? 25.098 -33.061 -0.783 1.00 27.91 169 GLY A C 1
ATOM 1068 O O . GLY A 1 160 ? 25.257 -32.595 0.328 1.00 33.39 169 GLY A O 1
ATOM 1069 N N . MET A 1 161 ? 24.094 -33.859 -1.098 1.00 27.57 170 MET A N 1
ATOM 1070 C CA . MET A 1 161 ? 22.980 -34.155 -0.172 1.00 28.73 170 MET A CA 1
ATOM 1071 C C . MET A 1 161 ? 22.903 -35.650 0.111 1.00 28.02 170 MET A C 1
ATOM 1072 O O . MET A 1 161 ? 23.192 -36.422 -0.755 1.00 29.52 170 MET A O 1
ATOM 1077 N N . SER A 1 162 ? 22.430 -35.985 1.295 1.00 29.39 171 SER A N 1
ATOM 1078 C CA . SER A 1 162 ? 22.086 -37.348 1.726 1.00 29.92 171 SER A CA 1
ATOM 1079 C C . SER A 1 162 ? 20.797 -37.755 1.013 1.00 31.78 171 SER A C 1
ATOM 1080 O O . SER A 1 162 ? 20.006 -36.867 0.612 1.00 30.22 171 SER A O 1
ATOM 1083 N N . ALA A 1 163 ? 20.558 -39.055 0.908 1.00 30.46 172 ALA A N 1
ATOM 1084 C CA . ALA A 1 163 ? 19.332 -39.616 0.316 1.00 33.32 172 ALA A CA 1
ATOM 1085 C C . ALA A 1 163 ? 18.112 -38.982 0.999 1.00 31.63 172 ALA A C 1
ATOM 1086 O O . ALA A 1 163 ? 17.137 -38.693 0.313 1.00 29.09 172 ALA A O 1
ATOM 1088 N N . ARG A 1 164 ? 18.132 -38.850 2.327 1.00 30.81 173 ARG A N 1
ATOM 1089 C CA . ARG A 1 164 ? 16.990 -38.266 3.057 1.00 30.14 173 ARG A CA 1
ATOM 1090 C C . ARG A 1 164 ? 16.857 -36.794 2.613 1.00 26.84 173 ARG A C 1
ATOM 1091 O O . ARG A 1 164 ? 15.748 -36.383 2.324 1.00 27.17 173 ARG A O 1
ATOM 1099 N N . GLN A 1 165 ? 17.942 -36.034 2.498 1.00 26.15 174 GLN A N 1
ATOM 1100 C CA . GLN A 1 165 ? 17.841 -34.613 2.031 1.00 26.41 174 GLN A CA 1
ATOM 1101 C C . GLN A 1 165 ? 17.269 -34.571 0.614 1.00 27.38 174 GLN A C 1
ATOM 1102 O O . GLN A 1 165 ? 16.432 -33.680 0.325 1.00 27.82 174 GLN A O 1
ATOM 1108 N N . VAL A 1 166 ? 17.642 -35.519 -0.247 1.00 27.14 175 VAL A N 1
ATOM 1109 C CA . VAL A 1 166 ? 17.119 -35.527 -1.646 1.00 26.52 175 VAL A CA 1
ATOM 1110 C C . VAL A 1 166 ? 15.605 -35.732 -1.606 1.00 27.92 175 VAL A C 1
ATOM 1111 O O . VAL A 1 166 ? 14.917 -34.987 -2.321 1.00 24.22 175 VAL A O 1
ATOM 1115 N N . ASP A 1 167 ? 15.096 -36.672 -0.786 1.00 29.44 176 ASP A N 1
ATOM 1116 C CA . ASP A 1 167 ? 13.628 -36.878 -0.656 1.00 31.27 176 ASP A CA 1
ATOM 1117 C C . ASP A 1 167 ? 13.014 -35.559 -0.179 1.00 34.40 176 ASP A C 1
ATOM 1118 O O . ASP A 1 167 ? 11.968 -35.183 -0.696 1.00 28.82 176 ASP A O 1
ATOM 1123 N N . ARG A 1 168 ? 13.663 -34.886 0.772 1.00 32.45 177 ARG A N 1
ATOM 1124 C CA . ARG A 1 168 ? 13.128 -33.640 1.369 1.00 32.55 177 ARG A CA 1
ATOM 1125 C C . ARG A 1 168 ? 13.122 -32.545 0.296 1.00 30.46 177 ARG A C 1
ATOM 1126 O O . ARG A 1 168 ? 12.240 -31.707 0.326 1.00 28.86 177 ARG A O 1
ATOM 1134 N N . LEU A 1 169 ? 14.090 -32.566 -0.615 1.00 28.77 178 LEU A N 1
ATOM 1135 C CA . LEU A 1 169 ? 14.193 -31.601 -1.739 1.00 30.62 178 LEU A CA 1
ATOM 1136 C C . LEU A 1 169 ? 12.943 -31.755 -2.618 1.00 30.49 178 LEU A C 1
ATOM 1137 O O . LEU A 1 169 ? 12.358 -30.726 -3.013 1.00 28.64 178 LEU A O 1
ATOM 1142 N N . VAL A 1 170 ? 12.557 -32.995 -2.929 1.00 28.46 179 VAL A N 1
ATOM 1143 C CA . VAL A 1 170 ? 11.292 -33.322 -3.651 1.00 30.11 179 VAL A CA 1
ATOM 1144 C C . VAL A 1 170 ? 10.112 -32.691 -2.899 1.00 30.80 179 VAL A C 1
ATOM 1145 O O . VAL A 1 170 ? 9.288 -32.020 -3.554 1.00 30.53 179 VAL A O 1
ATOM 1149 N N . ALA A 1 171 ? 10.035 -32.890 -1.588 1.00 26.16 180 ALA A N 1
ATOM 1150 C CA . ALA A 1 171 ? 8.916 -32.398 -0.756 1.00 30.08 180 ALA A CA 1
ATOM 1151 C C . ALA A 1 171 ? 8.938 -30.864 -0.730 1.00 29.11 180 ALA A C 1
ATOM 1152 O O . ALA A 1 171 ? 7.860 -30.242 -0.693 1.00 29.92 180 ALA A O 1
ATOM 1154 N N . ALA A 1 172 ? 10.124 -30.265 -0.769 1.00 29.45 181 ALA A N 1
ATOM 1155 C CA . ALA A 1 172 ? 10.276 -28.796 -0.717 1.00 29.29 181 ALA A CA 1
ATOM 1156 C C . ALA A 1 172 ? 9.688 -28.215 -2.006 1.00 28.17 181 ALA A C 1
ATOM 1157 O O . ALA A 1 172 ? 8.951 -27.209 -1.937 1.00 21.90 181 ALA A O 1
ATOM 1159 N N . LEU A 1 173 ? 10.013 -28.809 -3.158 1.00 26.33 182 LEU A N 1
ATOM 1160 C CA . LEU A 1 173 ? 9.458 -28.331 -4.439 1.00 27.55 182 LEU A CA 1
ATOM 1161 C C . LEU A 1 173 ? 7.929 -28.410 -4.375 1.00 27.76 182 LEU A C 1
ATOM 1162 O O . LEU A 1 173 ? 7.250 -27.455 -4.838 1.00 27.33 182 LEU A O 1
ATOM 1167 N N . GLU A 1 174 ? 7.407 -29.540 -3.912 1.00 26.79 183 GLU A N 1
ATOM 1168 C CA . GLU A 1 174 ? 5.945 -29.770 -3.829 1.00 27.34 183 GLU A CA 1
ATOM 1169 C C . GLU A 1 174 ? 5.344 -28.687 -2.927 1.00 28.66 183 GLU A C 1
ATOM 1170 O O . GLU A 1 174 ? 4.328 -28.111 -3.332 1.00 30.07 183 GLU A O 1
ATOM 1176 N N . ALA A 1 175 ? 5.938 -28.421 -1.757 1.00 27.42 184 ALA A N 1
ATOM 1177 C CA . ALA A 1 175 ? 5.441 -27.366 -0.840 1.00 27.72 184 ALA A CA 1
ATOM 1178 C C . ALA A 1 175 ? 5.416 -26.016 -1.572 1.00 25.73 184 ALA A C 1
ATOM 1179 O O . ALA A 1 175 ? 4.385 -25.362 -1.557 1.00 26.69 184 ALA A O 1
ATOM 1181 N N . PHE A 1 176 ? 6.502 -25.633 -2.230 1.00 25.79 185 PHE A N 1
ATOM 1182 C CA . PHE A 1 176 ? 6.612 -24.369 -2.997 1.00 26.30 185 PHE A CA 1
ATOM 1183 C C . PHE A 1 176 ? 5.479 -24.291 -4.031 1.00 27.61 185 PHE A C 1
ATOM 1184 O O . PHE A 1 176 ? 4.832 -23.261 -4.122 1.00 26.05 185 PHE A O 1
ATOM 1192 N N . LEU A 1 177 ? 5.243 -25.359 -4.790 1.00 25.05 186 LEU A N 1
ATOM 1193 C CA . LEU A 1 177 ? 4.243 -25.356 -5.870 1.00 27.61 186 LEU A CA 1
ATOM 1194 C C . LEU A 1 177 ? 2.825 -25.269 -5.272 1.00 26.63 186 LEU A C 1
ATOM 1195 O O . LEU A 1 177 ? 2.005 -24.558 -5.858 1.00 27.73 186 LEU A O 1
ATOM 1200 N N . ARG A 1 178 ? 2.554 -25.934 -4.151 1.00 26.65 187 ARG A N 1
ATOM 1201 C CA . ARG A 1 178 ? 1.252 -25.862 -3.433 1.00 28.21 187 ARG A CA 1
ATOM 1202 C C . ARG A 1 178 ? 1.003 -24.409 -3.032 1.00 27.07 187 ARG A C 1
ATOM 1203 O O . ARG A 1 178 ? -0.102 -23.908 -3.258 1.00 27.52 187 ARG A O 1
ATOM 1211 N N . GLY A 1 179 ? 2.032 -23.760 -2.507 1.00 23.56 188 GLY A N 1
ATOM 1212 C CA . GLY A 1 179 ? 1.968 -22.374 -2.065 1.00 25.69 188 GLY A CA 1
ATOM 1213 C C . GLY A 1 179 ? 1.682 -21.471 -3.236 1.00 25.29 188 GLY A C 1
ATOM 1214 O O . GLY A 1 179 ? 0.745 -20.674 -3.103 1.00 25.27 188 GLY A O 1
ATOM 1215 N N . CYS A 1 180 ? 2.440 -21.601 -4.333 1.00 23.64 189 CYS A N 1
ATOM 1216 C CA . CYS A 1 180 ? 2.185 -20.860 -5.599 1.00 26.19 189 CYS A CA 1
ATOM 1217 C C . CYS A 1 180 ? 0.731 -21.069 -6.041 1.00 24.15 189 CYS A C 1
ATOM 1218 O O . CYS A 1 180 ? 0.091 -20.090 -6.409 1.00 22.33 189 CYS A O 1
ATOM 1221 N N . ALA A 1 181 ? 0.252 -22.310 -6.085 1.00 25.48 190 ALA A N 1
ATOM 1222 C CA . ALA A 1 181 ? -1.138 -22.599 -6.506 1.00 27.05 190 ALA A CA 1
ATOM 1223 C C . ALA A 1 181 ? -2.103 -21.797 -5.630 1.00 26.65 190 ALA A C 1
ATOM 1224 O O . ALA A 1 181 ? -3.040 -21.227 -6.194 1.00 25.09 190 ALA A O 1
ATOM 1226 N N . GLU A 1 182 ? -1.900 -21.787 -4.304 1.00 26.62 191 GLU A N 1
ATOM 1227 C CA . GLU A 1 182 ? -2.797 -21.052 -3.362 1.00 31.03 191 GLU A CA 1
ATOM 1228 C C . GLU A 1 182 ? -2.730 -19.537 -3.633 1.00 29.37 191 GLU A C 1
ATOM 1229 O O . GLU A 1 182 ? -3.797 -18.887 -3.583 1.00 27.71 191 GLU A O 1
ATOM 1235 N N . GLU A 1 183 ? -1.555 -18.981 -3.920 1.00 28.20 192 GLU A N 1
ATOM 1236 C CA . GLU A 1 183 ? -1.428 -17.539 -4.268 1.00 31.25 192 GLU A CA 1
ATOM 1237 C C . GLU A 1 183 ? -2.148 -17.232 -5.574 1.00 30.61 192 GLU A C 1
ATOM 1238 O O . GLU A 1 183 ? -2.884 -16.265 -5.615 1.00 31.42 192 GLU A O 1
ATOM 1244 N N . ILE A 1 184 ? -1.939 -18.039 -6.605 1.00 29.64 193 ILE A N 1
ATOM 1245 C CA . ILE A 1 184 ? -2.689 -17.911 -7.883 1.00 30.41 193 ILE A CA 1
ATOM 1246 C C . ILE A 1 184 ? -4.208 -17.898 -7.600 1.00 33.37 193 ILE A C 1
ATOM 1247 O O . ILE A 1 184 ? -4.909 -16.977 -8.075 1.00 31.17 193 ILE A O 1
ATOM 1252 N N . ARG A 1 185 ? -4.713 -18.889 -6.865 1.00 31.48 194 ARG A N 1
ATOM 1253 C CA . ARG A 1 185 ? -6.173 -19.023 -6.599 1.00 39.37 194 ARG A CA 1
ATOM 1254 C C . ARG A 1 185 ? -6.677 -17.760 -5.885 1.00 39.15 194 ARG A C 1
ATOM 1255 O O . ARG A 1 185 ? -7.745 -17.265 -6.242 1.00 43.33 194 ARG A O 1
ATOM 1263 N N . SER A 1 186 ? -5.930 -17.237 -4.926 1.00 35.80 195 SER A N 1
ATOM 1264 C CA . SER A 1 186 ? -6.302 -16.027 -4.158 1.00 39.88 195 SER A CA 1
ATOM 1265 C C . SER A 1 186 ? -6.518 -14.859 -5.136 1.00 40.28 195 SER A C 1
ATOM 1266 O O . SER A 1 186 ? -7.492 -14.127 -4.941 1.00 32.30 195 SER A O 1
ATOM 1269 N N . LYS A 1 187 ? -5.712 -14.721 -6.198 1.00 46.12 196 LYS A N 1
ATOM 1270 C CA . LYS A 1 187 ? -5.963 -13.706 -7.276 1.00 46.93 196 LYS A CA 1
ATOM 1271 C C . LYS A 1 187 ? -7.222 -14.060 -8.093 1.00 46.91 196 LYS A C 1
ATOM 1272 O O . LYS A 1 187 ? -8.137 -13.226 -8.187 1.00 48.90 196 LYS A O 1
ATOM 1278 N N . LEU A 1 188 ? -7.269 -15.234 -8.715 1.00 43.84 197 LEU A N 1
ATOM 1279 C CA . LEU A 1 188 ? -8.456 -15.704 -9.483 1.00 47.59 197 LEU A CA 1
ATOM 1280 C C . LEU A 1 188 ? -9.762 -15.453 -8.708 1.00 50.74 197 LEU A C 1
ATOM 1281 O O . LEU A 1 188 ? -10.729 -14.946 -9.320 1.00 48.41 197 LEU A O 1
ATOM 1286 N N . ASP A 1 189 ? -9.808 -15.812 -7.421 1.00 46.38 198 ASP A N 1
ATOM 1287 C CA . ASP A 1 189 ? -11.028 -15.752 -6.570 1.00 44.81 198 ASP A CA 1
ATOM 1288 C C . ASP A 1 189 ? -11.169 -14.360 -5.919 1.00 44.46 198 ASP A C 1
ATOM 1289 O O . ASP A 1 189 ? -12.219 -14.099 -5.297 1.00 44.33 198 ASP A O 1
ATOM 1294 N N . LYS A 1 190 ? -10.195 -13.472 -6.093 1.00 40.12 199 LYS A N 1
ATOM 1295 C CA . LYS A 1 190 ? -10.221 -12.080 -5.581 1.00 42.34 199 LYS A CA 1
ATOM 1296 C C . LYS A 1 190 ? -10.502 -12.069 -4.074 1.00 42.38 199 LYS A C 1
ATOM 1297 O O . LYS A 1 190 ? -11.368 -11.293 -3.646 1.00 41.10 199 LYS A O 1
ATOM 1303 N N . GLN A 1 191 ? -9.768 -12.866 -3.307 1.00 35.50 200 GLN A N 1
ATOM 1304 C CA . GLN A 1 191 ? -10.007 -13.125 -1.862 1.00 40.30 200 GLN A CA 1
ATOM 1305 C C . GLN A 1 191 ? -8.695 -12.849 -1.109 1.00 34.33 200 GLN A C 1
ATOM 1306 O O . GLN A 1 191 ? -7.723 -13.556 -1.387 1.00 37.61 200 GLN A O 1
ATOM 1312 N N . VAL A 1 192 ? -8.634 -11.850 -0.237 1.00 29.44 201 VAL A N 1
ATOM 1313 C CA . VAL A 1 192 ? -7.451 -11.599 0.640 1.00 27.62 201 VAL A CA 1
ATOM 1314 C C . VAL A 1 192 ? -7.580 -12.506 1.863 1.00 27.10 201 VAL A C 1
ATOM 1315 O O . VAL A 1 192 ? -8.600 -12.527 2.529 1.00 26.81 201 VAL A O 1
ATOM 1319 N N . PRO A 1 193 ? -6.586 -13.359 2.150 1.00 25.92 202 PRO A N 1
ATOM 1320 C CA . PRO A 1 193 ? -6.660 -14.246 3.300 1.00 24.82 202 PRO A CA 1
ATOM 1321 C C . PRO A 1 193 ? -6.594 -13.431 4.587 1.00 23.20 202 PRO A C 1
ATOM 1322 O O . PRO A 1 193 ? -6.032 -12.329 4.567 1.00 22.88 202 PRO A O 1
ATOM 1326 N N . HIS A 1 194 ? -7.168 -13.965 5.664 1.00 19.51 203 HIS A N 1
ATOM 1327 C CA . HIS A 1 194 ? -6.894 -13.466 7.036 1.00 19.68 203 HIS A CA 1
ATOM 1328 C C . HIS A 1 194 ? -5.429 -13.737 7.383 1.00 19.05 203 HIS A C 1
ATOM 1329 O O . HIS A 1 194 ? -4.789 -14.553 6.740 1.00 20.33 203 HIS A O 1
ATOM 1336 N N . PHE A 1 195 ? -4.909 -13.068 8.390 1.00 19.51 204 PHE A N 1
ATOM 1337 C CA . PHE A 1 195 ? -3.454 -13.047 8.650 1.00 20.74 204 PHE A CA 1
ATOM 1338 C C . PHE A 1 195 ? -2.915 -14.480 8.791 1.00 22.53 204 PHE A C 1
ATOM 1339 O O . PHE A 1 195 ? -1.871 -14.765 8.178 1.00 18.82 204 PHE A O 1
ATOM 1347 N N . GLU A 1 196 ? -3.537 -15.333 9.621 1.00 22.21 205 GLU A N 1
ATOM 1348 C CA . GLU A 1 196 ? -3.027 -16.706 9.885 1.00 21.62 205 GLU A CA 1
ATOM 1349 C C . GLU A 1 196 ? -3.045 -17.520 8.582 1.00 22.01 205 GLU A C 1
ATOM 1350 O O . GLU A 1 196 ? -2.081 -18.243 8.350 1.00 22.24 205 GLU A O 1
ATOM 1356 N N . ALA A 1 197 ? -4.039 -17.353 7.706 1.00 21.13 206 ALA A N 1
ATOM 1357 C CA . ALA A 1 197 ? -4.088 -18.103 6.432 1.00 20.99 206 ALA A CA 1
ATOM 1358 C C . ALA A 1 197 ? -3.015 -17.563 5.484 1.00 23.75 206 ALA A C 1
ATOM 1359 O O . ALA A 1 197 ? -2.366 -18.385 4.756 1.00 22.47 206 ALA A O 1
ATOM 1361 N N . CYS A 1 198 ? -2.801 -16.237 5.505 1.00 22.24 207 CYS A N 1
ATOM 1362 C CA . CYS A 1 198 ? -1.700 -15.595 4.750 1.00 21.20 207 CYS A CA 1
ATOM 1363 C C . CYS A 1 198 ? -0.364 -16.230 5.164 1.00 20.07 207 CYS A C 1
ATOM 1364 O O . CYS A 1 198 ? 0.349 -16.710 4.281 1.00 20.95 207 CYS A O 1
ATOM 1367 N N . MET A 1 199 ? -0.056 -16.271 6.460 1.00 19.39 208 MET A N 1
ATOM 1368 C CA . MET A 1 199 ? 1.234 -16.816 6.946 1.00 23.79 208 MET A CA 1
ATOM 1369 C C . MET A 1 199 ? 1.342 -18.313 6.602 1.00 28.06 208 MET A C 1
ATOM 1370 O O . MET A 1 199 ? 2.403 -18.752 6.149 1.00 24.68 208 MET A O 1
ATOM 1375 N N . ARG A 1 200 ? 0.256 -19.058 6.754 1.00 28.08 209 ARG A N 1
ATOM 1376 C CA . ARG A 1 200 ? 0.231 -20.511 6.471 1.00 33.18 209 ARG A CA 1
ATOM 1377 C C . ARG A 1 200 ? 0.528 -20.750 4.972 1.00 33.91 209 ARG A C 1
ATOM 1378 O O . ARG A 1 200 ? 1.288 -21.676 4.673 1.00 32.02 209 ARG A O 1
ATOM 1386 N N . VAL A 1 201 ? -0.038 -19.966 4.053 1.00 27.30 210 VAL A N 1
ATOM 1387 C CA . VAL A 1 201 ? 0.261 -20.108 2.600 1.00 27.21 210 VAL A CA 1
ATOM 1388 C C . VAL A 1 201 ? 1.737 -19.748 2.355 1.00 23.89 210 VAL A C 1
ATOM 1389 O O . VAL A 1 201 ? 2.417 -20.485 1.653 1.00 22.10 210 VAL A O 1
ATOM 1393 N N . ARG A 1 202 ? 2.197 -18.647 2.927 1.00 21.80 211 ARG A N 1
ATOM 1394 C CA . ARG A 1 202 ? 3.488 -18.020 2.563 1.00 23.98 211 ARG A CA 1
ATOM 1395 C C . ARG A 1 202 ? 4.615 -18.927 3.048 1.00 22.65 211 ARG A C 1
ATOM 1396 O O . ARG A 1 202 ? 5.686 -18.844 2.483 1.00 25.33 211 ARG A O 1
ATOM 1404 N N . VAL A 1 203 ? 4.403 -19.760 4.054 1.00 22.16 212 VAL A N 1
ATOM 1405 C CA . VAL A 1 203 ? 5.487 -20.687 4.475 1.00 26.20 212 VAL A CA 1
ATOM 1406 C C . VAL A 1 203 ? 5.747 -21.634 3.283 1.00 24.31 212 VAL A C 1
ATOM 1407 O O . VAL A 1 203 ? 6.897 -22.008 3.052 1.00 25.53 212 VAL A O 1
ATOM 1411 N N . ASP A 1 204 ? 4.692 -22.003 2.557 1.00 25.03 213 ASP A N 1
ATOM 1412 C CA . ASP A 1 204 ? 4.811 -22.780 1.304 1.00 23.69 213 ASP A CA 1
ATOM 1413 C C . ASP A 1 204 ? 5.378 -21.886 0.209 1.00 23.02 213 ASP A C 1
ATOM 1414 O O . ASP A 1 204 ? 6.460 -22.202 -0.264 1.00 22.22 213 ASP A O 1
ATOM 1419 N N . SER A 1 205 ? 4.704 -20.780 -0.132 1.00 22.94 214 SER A N 1
ATOM 1420 C CA . SER A 1 205 ? 4.996 -19.996 -1.359 1.00 21.83 214 SER A CA 1
ATOM 1421 C C . SER A 1 205 ? 6.360 -19.317 -1.259 1.00 20.65 214 SER A C 1
ATOM 1422 O O . SER A 1 205 ? 6.969 -19.057 -2.290 1.00 20.91 214 SER A O 1
ATOM 1425 N N . PHE A 1 206 ? 6.849 -19.048 -0.050 1.00 19.97 215 PHE A N 1
ATOM 1426 C CA . PHE A 1 206 ? 8.137 -18.344 0.184 1.00 20.83 215 PHE A CA 1
ATOM 1427 C C . PHE A 1 206 ? 9.291 -19.352 0.016 1.00 20.30 215 PHE A C 1
ATOM 1428 O O . PHE A 1 206 ? 10.433 -18.941 -0.019 1.00 19.57 215 PHE A O 1
ATOM 1436 N N . GLY A 1 207 ? 8.973 -20.645 0.013 1.00 19.72 216 GLY A N 1
ATOM 1437 C CA . GLY A 1 207 ? 9.931 -21.753 -0.133 1.00 20.89 216 GLY A CA 1
ATOM 1438 C C . GLY A 1 207 ? 10.697 -22.042 1.145 1.00 20.49 216 GLY A C 1
ATOM 1439 O O . GLY A 1 207 ? 11.865 -22.415 1.036 1.00 17.45 216 GLY A O 1
ATOM 1440 N N . CYS A 1 208 ? 10.053 -21.899 2.311 1.00 19.96 217 CYS A N 1
ATOM 1441 C CA . CYS A 1 208 ? 10.695 -22.104 3.630 1.00 21.14 217 CYS A CA 1
ATOM 1442 C C . CYS A 1 208 ? 11.345 -23.492 3.712 1.00 18.90 217 CYS A C 1
ATOM 1443 O O . CYS A 1 208 ? 12.445 -23.566 4.260 1.00 18.74 217 CYS A O 1
ATOM 1446 N N . GLU A 1 209 ? 10.697 -24.548 3.241 1.00 21.12 218 GLU A N 1
ATOM 1447 C CA . GLU A 1 209 ? 11.296 -25.912 3.285 1.00 23.17 218 GLU A CA 1
ATOM 1448 C C . GLU A 1 209 ? 12.560 -25.932 2.428 1.00 22.47 218 GLU A C 1
ATOM 1449 O O . GLU A 1 209 ? 13.567 -26.488 2.910 1.00 22.11 218 GLU A O 1
ATOM 1455 N N . PHE A 1 210 ? 12.529 -25.325 1.231 1.00 22.19 219 PHE A N 1
ATOM 1456 C CA . PHE A 1 210 ? 13.738 -25.103 0.398 1.00 22.52 219 PHE A CA 1
ATOM 1457 C C . PHE A 1 210 ? 14.803 -24.381 1.208 1.00 22.62 219 PHE A C 1
ATOM 1458 O O . PHE A 1 210 ? 15.975 -24.817 1.212 1.00 23.66 219 PHE A O 1
ATOM 1466 N N . LEU A 1 211 ? 14.441 -23.292 1.885 1.00 19.79 220 LEU A N 1
ATOM 1467 C CA . LEU A 1 211 ? 15.484 -22.456 2.529 1.00 22.18 220 LEU A CA 1
ATOM 1468 C C . LEU A 1 211 ? 16.136 -23.237 3.677 1.00 19.31 220 LEU A C 1
ATOM 1469 O O . LEU A 1 211 ? 17.355 -23.026 3.9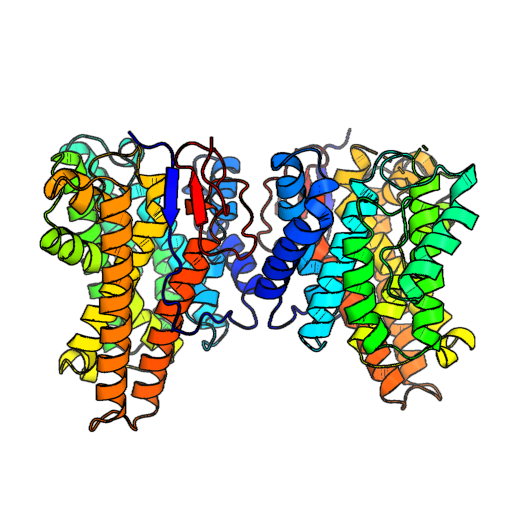33 1.00 20.32 220 LEU A O 1
ATOM 1474 N N . GLU A 1 212 ? 15.337 -23.993 4.425 1.00 18.90 221 GLU A N 1
ATOM 1475 C CA . GLU A 1 212 ? 15.818 -24.794 5.575 1.00 20.08 221 GLU A CA 1
ATOM 1476 C C . GLU A 1 212 ? 16.826 -25.826 5.039 1.00 20.11 221 GLU A C 1
ATOM 1477 O O . GLU A 1 212 ? 17.927 -25.929 5.542 1.00 20.93 221 GLU A O 1
ATOM 1483 N N . LEU A 1 213 ? 16.421 -26.578 4.036 1.00 20.99 222 LEU A N 1
ATOM 1484 C CA . LEU A 1 213 ? 17.244 -27.652 3.458 1.00 22.56 222 LEU A CA 1
ATOM 1485 C C . LEU A 1 213 ? 18.497 -27.027 2.844 1.00 22.67 222 LEU A C 1
ATOM 1486 O O . LEU A 1 213 ? 19.606 -27.559 3.077 1.00 21.12 222 LEU A O 1
ATOM 1491 N N . LEU A 1 214 ? 18.346 -25.908 2.118 1.00 20.45 223 LEU A N 1
ATOM 1492 C CA . LEU A 1 214 ? 19.493 -25.267 1.442 1.00 19.82 223 LEU A CA 1
ATOM 1493 C C . LEU A 1 214 ? 20.429 -24.747 2.527 1.00 20.95 223 LEU A C 1
ATOM 1494 O O . LEU A 1 214 ? 21.652 -24.774 2.309 1.00 21.56 223 LEU A O 1
ATOM 1499 N N . THR A 1 215 ? 19.902 -24.341 3.677 1.00 20.26 224 THR A N 1
ATOM 1500 C CA . THR A 1 215 ? 20.748 -23.869 4.786 1.00 19.22 224 THR A CA 1
ATOM 1501 C C . THR A 1 215 ? 21.529 -25.082 5.327 1.00 20.02 224 THR A C 1
ATOM 1502 O O . THR A 1 215 ? 22.731 -24.923 5.606 1.00 17.38 224 THR A O 1
ATOM 1506 N N . GLU A 1 216 ? 20.909 -26.261 5.427 1.00 20.38 225 GLU A N 1
ATOM 1507 C CA . GLU A 1 216 ? 21.686 -27.469 5.835 1.00 20.26 225 GLU A CA 1
ATOM 1508 C C . GLU A 1 216 ? 22.796 -27.745 4.814 1.00 22.17 225 GLU A C 1
ATOM 1509 O O . GLU A 1 216 ? 23.947 -28.006 5.214 1.00 21.88 225 GLU A O 1
ATOM 1515 N N . TYR A 1 217 ? 22.450 -27.702 3.527 1.00 24.47 226 TYR A N 1
ATOM 1516 C CA . TYR A 1 217 ? 23.360 -27.973 2.389 1.00 22.44 226 TYR A CA 1
ATOM 1517 C C . TYR A 1 217 ? 24.542 -27.007 2.463 1.00 23.95 226 TYR A C 1
ATOM 1518 O O . TYR A 1 217 ? 25.708 -27.459 2.426 1.00 22.73 226 TYR A O 1
ATOM 1527 N N . ALA A 1 218 ? 24.285 -25.715 2.659 1.00 22.74 227 ALA A N 1
ATOM 1528 C CA . ALA A 1 218 ? 25.353 -24.686 2.690 1.00 22.20 227 ALA A CA 1
ATOM 1529 C C . ALA A 1 218 ? 26.275 -24.939 3.881 1.00 20.67 227 ALA A C 1
ATOM 1530 O O . ALA A 1 218 ? 27.497 -24.741 3.769 1.00 19.37 227 ALA A O 1
ATOM 1532 N N . ALA A 1 219 ? 25.697 -25.301 5.012 1.00 22.18 228 ALA A N 1
ATOM 1533 C CA . ALA A 1 219 ? 26.454 -25.556 6.260 1.00 21.93 228 ALA A CA 1
ATOM 1534 C C . ALA A 1 219 ? 27.092 -26.955 6.216 1.00 23.54 228 ALA A C 1
ATOM 1535 O O . ALA A 1 219 ? 27.839 -27.284 7.126 1.00 25.06 228 ALA A O 1
ATOM 1537 N N . GLU A 1 220 ? 26.756 -27.768 5.220 1.00 24.66 229 GLU A N 1
ATOM 1538 C CA . GLU A 1 220 ? 27.280 -29.141 5.008 1.00 26.66 229 GLU A CA 1
ATOM 1539 C C . GLU A 1 220 ? 26.915 -29.987 6.212 1.00 28.64 229 GLU A C 1
ATOM 1540 O O . GLU A 1 220 ? 27.784 -30.657 6.718 1.00 27.27 229 GLU A O 1
ATOM 1546 N N . VAL A 1 221 ? 25.653 -29.954 6.607 1.00 26.92 230 VAL A N 1
ATOM 1547 C CA . VAL A 1 221 ? 25.126 -30.759 7.729 1.00 27.22 230 VAL A CA 1
ATOM 1548 C C . VAL A 1 221 ? 23.878 -31.455 7.194 1.00 27.39 230 VAL A C 1
ATOM 1549 O O . VAL A 1 221 ? 23.404 -31.132 6.079 1.00 26.36 230 VAL A O 1
ATOM 1553 N N . ASP A 1 222 ? 23.333 -32.347 7.999 1.00 26.61 231 ASP A N 1
ATOM 1554 C CA . ASP A 1 222 ? 22.059 -33.024 7.693 1.00 28.71 231 ASP A CA 1
ATOM 1555 C C . ASP A 1 222 ? 21.254 -32.964 8.986 1.00 30.86 231 ASP A C 1
ATOM 1556 O O . ASP A 1 222 ? 21.612 -33.698 9.929 1.00 29.58 231 ASP A O 1
ATOM 1561 N N . MET A 1 223 ? 20.211 -32.133 9.019 1.00 28.62 232 MET A N 1
ATOM 1562 C CA . MET A 1 223 ? 19.366 -31.955 10.220 1.00 27.18 232 MET A CA 1
ATOM 1563 C C . MET A 1 223 ? 18.077 -32.751 10.057 1.00 27.30 232 MET A C 1
ATOM 1564 O O . MET A 1 223 ? 17.135 -32.489 10.823 1.00 26.60 232 MET A O 1
ATOM 1569 N N . SER A 1 224 ? 18.038 -33.718 9.132 1.00 26.77 233 SER A N 1
ATOM 1570 C CA . SER A 1 224 ? 16.788 -34.434 8.773 1.00 28.86 233 SER A CA 1
ATOM 1571 C C . SER A 1 224 ? 16.155 -35.048 10.036 1.00 31.30 233 SER A C 1
ATOM 1572 O O . SER A 1 224 ? 14.949 -34.866 10.238 1.00 29.04 233 SER A O 1
ATOM 1575 N N . ARG A 1 225 ? 16.954 -35.749 10.839 1.00 31.35 234 ARG A N 1
ATOM 1576 C CA . ARG A 1 225 ? 16.531 -36.426 12.091 1.00 31.56 234 ARG A CA 1
ATOM 1577 C C . ARG A 1 225 ? 16.041 -35.367 13.090 1.00 27.50 234 ARG A C 1
ATOM 1578 O O . ARG A 1 225 ? 14.874 -35.457 13.493 1.00 25.84 234 ARG A O 1
ATOM 1586 N N . ALA A 1 226 ? 16.858 -34.373 13.416 1.00 26.72 235 ALA A N 1
ATOM 1587 C CA . ALA A 1 226 ? 16.480 -33.288 14.354 1.00 30.64 235 ALA A CA 1
ATOM 1588 C C . ALA A 1 226 ? 15.173 -32.621 13.900 1.00 30.24 235 ALA A C 1
ATOM 1589 O O . ALA A 1 226 ? 14.297 -32.412 14.730 1.00 31.69 235 ALA A O 1
ATOM 1591 N N . ALA A 1 227 ? 14.997 -32.372 12.615 1.00 28.08 236 ALA A N 1
ATOM 1592 C CA . ALA A 1 227 ? 13.808 -31.660 12.120 1.00 32.23 236 ALA A CA 1
ATOM 1593 C C . ALA A 1 227 ? 12.582 -32.559 12.323 1.00 35.53 236 ALA A C 1
ATOM 1594 O O . ALA A 1 227 ? 11.538 -32.061 12.766 1.00 37.35 236 ALA A O 1
ATOM 1596 N N . THR A 1 228 ? 12.720 -33.851 12.028 1.00 34.73 237 THR A N 1
ATOM 1597 C CA . THR A 1 228 ? 11.666 -34.874 12.209 1.00 40.62 237 THR A CA 1
ATOM 1598 C C . THR A 1 228 ? 11.240 -34.914 13.687 1.00 36.63 237 THR A C 1
ATOM 1599 O O . THR A 1 228 ? 10.046 -34.992 13.954 1.00 36.06 237 THR A O 1
ATOM 1603 N N . GLU A 1 229 ? 12.183 -34.805 14.604 1.00 33.09 238 GLU A N 1
ATOM 1604 C CA . GLU A 1 229 ? 11.896 -34.829 16.057 1.00 40.36 238 GLU A CA 1
ATOM 1605 C C . GLU A 1 229 ? 11.399 -33.456 16.549 1.00 36.17 238 GLU A C 1
ATOM 1606 O O . GLU A 1 229 ? 11.070 -33.373 17.725 1.00 35.00 238 GLU A O 1
ATOM 1612 N N . GLY A 1 230 ? 11.375 -32.431 15.689 1.00 32.68 239 GLY A N 1
ATOM 1613 C CA . GLY A 1 230 ? 10.837 -31.093 16.000 1.00 29.13 239 GLY A CA 1
ATOM 1614 C C . GLY A 1 230 ? 11.801 -30.246 16.800 1.00 27.04 239 GLY A C 1
ATOM 1615 O O . GLY A 1 230 ? 11.359 -29.279 17.408 1.00 29.20 239 GLY A O 1
ATOM 1616 N N . LEU A 1 231 ? 13.099 -30.521 16.762 1.00 27.05 240 LEU A N 1
ATOM 1617 C CA . LEU A 1 231 ? 14.069 -29.679 17.498 1.00 27.12 240 LEU A CA 1
ATOM 1618 C C . LEU A 1 231 ? 13.941 -28.195 17.077 1.00 26.76 240 LEU A C 1
ATOM 1619 O O . LEU A 1 231 ? 14.189 -27.299 17.916 1.00 24.34 240 LEU A O 1
ATOM 1624 N N . PHE A 1 232 ? 13.628 -27.934 15.809 1.00 24.72 241 PHE A N 1
ATOM 1625 C CA . PHE A 1 232 ? 13.652 -26.565 15.240 1.00 24.84 241 PHE A CA 1
ATOM 1626 C C . PHE A 1 232 ? 12.236 -26.046 14.984 1.00 24.62 241 PHE A C 1
ATOM 1627 O O . PHE A 1 232 ? 12.139 -25.040 14.264 1.00 23.02 241 PHE A O 1
ATOM 1635 N N . ASP A 1 233 ? 11.186 -26.620 15.579 1.00 22.85 242 ASP A N 1
ATOM 1636 C CA . ASP A 1 233 ? 9.813 -26.117 15.313 1.00 24.40 242 ASP A CA 1
ATOM 1637 C C . ASP A 1 233 ? 9.670 -24.650 15.733 1.00 23.22 242 ASP A C 1
ATOM 1638 O O . ASP A 1 233 ? 9.098 -23.900 14.946 1.00 21.01 242 ASP A O 1
ATOM 1643 N N . GLU A 1 234 ? 10.171 -24.252 16.898 1.00 21.94 243 GLU A N 1
ATOM 1644 C CA . GLU A 1 234 ? 10.012 -22.849 17.373 1.00 25.44 243 GLU A CA 1
ATOM 1645 C C . GLU A 1 234 ? 10.927 -21.925 16.552 1.00 22.55 243 GLU A C 1
ATOM 1646 O O . GLU A 1 234 ? 10.518 -20.814 16.191 1.00 23.15 243 GLU A O 1
ATOM 1652 N N . VAL A 1 235 ? 12.159 -22.354 16.373 1.00 22.32 244 VAL A N 1
ATOM 1653 C CA . VAL A 1 235 ? 13.210 -21.641 15.603 1.00 23.58 244 VAL A CA 1
ATOM 1654 C C . VAL A 1 235 ? 12.661 -21.364 14.191 1.00 22.31 244 VAL A C 1
ATOM 1655 O O . VAL A 1 235 ? 12.680 -20.212 13.778 1.00 22.43 244 VAL A O 1
ATOM 1659 N N . HIS A 1 236 ? 12.080 -22.373 13.548 1.00 19.49 245 HIS A N 1
ATOM 1660 C CA . HIS A 1 236 ? 11.512 -22.259 12.178 1.00 21.92 245 HIS A CA 1
ATOM 1661 C C . HIS A 1 236 ? 10.276 -21.345 12.182 1.00 20.42 245 HIS A C 1
ATOM 1662 O O . HIS A 1 236 ? 10.185 -20.461 11.311 1.00 17.60 245 HIS A O 1
ATOM 1669 N N . HIS A 1 237 ? 9.342 -21.583 13.108 1.00 21.36 246 HIS A N 1
ATOM 1670 C CA . HIS A 1 237 ? 8.087 -20.832 13.226 1.00 20.58 246 HIS A CA 1
ATOM 1671 C C . HIS A 1 237 ? 8.433 -19.333 13.244 1.00 20.48 246 HIS A C 1
ATOM 1672 O O . HIS A 1 237 ? 7.938 -18.583 12.359 1.00 19.30 246 HIS A O 1
ATOM 1679 N N . HIS A 1 238 ? 9.288 -18.899 14.159 1.00 18.55 247 HIS A N 1
ATOM 1680 C CA . HIS A 1 238 ? 9.578 -17.448 14.330 1.00 21.74 247 HIS A CA 1
ATOM 1681 C C . HIS A 1 238 ? 10.523 -16.917 13.237 1.00 19.75 247 HIS A C 1
ATOM 1682 O O . HIS A 1 238 ? 10.342 -15.779 12.816 1.00 19.86 247 HIS A O 1
ATOM 1689 N N . GLY A 1 239 ? 11.532 -17.686 12.828 1.00 18.05 248 GLY A N 1
ATOM 1690 C CA . GLY A 1 239 ? 12.509 -17.252 11.811 1.00 18.53 248 GLY A CA 1
ATOM 1691 C C . GLY A 1 239 ? 11.856 -17.046 10.460 1.00 17.22 248 GLY A C 1
ATOM 1692 O O . GLY A 1 239 ? 12.151 -16.016 9.793 1.00 18.40 248 GLY A O 1
ATOM 1693 N N . MET A 1 240 ? 11.008 -17.995 10.049 1.00 18.79 249 MET A N 1
ATOM 1694 C CA . MET A 1 240 ? 10.277 -17.916 8.768 1.00 18.25 249 MET A CA 1
ATOM 1695 C C . MET A 1 240 ? 9.243 -16.792 8.840 1.00 18.31 249 MET A C 1
ATOM 1696 O O . MET A 1 240 ? 9.070 -16.097 7.823 1.00 16.48 249 MET A O 1
ATOM 1701 N N . ARG A 1 241 ? 8.585 -16.602 9.977 1.00 17.30 250 ARG A N 1
ATOM 1702 C CA . ARG A 1 241 ? 7.629 -15.481 10.069 1.00 18.34 250 ARG A CA 1
ATOM 1703 C C . ARG A 1 241 ? 8.386 -14.169 9.917 1.00 17.15 250 ARG A C 1
ATOM 1704 O O . ARG A 1 241 ? 7.868 -13.237 9.218 1.00 18.13 250 ARG A O 1
ATOM 1712 N N . GLN A 1 242 ? 9.517 -14.050 10.591 1.00 16.26 251 GLN A N 1
ATOM 1713 C CA . GLN A 1 242 ? 10.369 -12.844 10.486 1.00 15.83 251 GLN A CA 1
ATOM 1714 C C . GLN A 1 242 ? 10.722 -12.599 9.006 1.00 17.54 251 GLN A C 1
ATOM 1715 O O . GLN A 1 242 ? 10.519 -11.455 8.502 1.00 18.56 251 GLN A O 1
ATOM 1721 N N . LEU A 1 243 ? 11.206 -13.618 8.311 1.00 17.60 252 LEU A N 1
ATOM 1722 C CA . LEU A 1 243 ? 11.608 -13.500 6.885 1.00 17.16 252 LEU A CA 1
ATOM 1723 C C . LEU A 1 243 ? 10.429 -13.039 6.021 1.00 17.98 252 LEU A C 1
ATOM 1724 O O . LEU A 1 243 ? 10.642 -12.153 5.108 1.00 16.83 252 LEU A O 1
ATOM 1729 N N . ILE A 1 244 ? 9.254 -13.657 6.205 1.00 17.51 253 ILE A N 1
ATOM 1730 C CA . ILE A 1 244 ? 8.060 -13.338 5.384 1.00 18.77 253 ILE A CA 1
ATOM 1731 C C . ILE A 1 244 ? 7.642 -11.892 5.678 1.00 18.72 253 ILE A C 1
ATOM 1732 O O . ILE A 1 244 ? 7.360 -11.126 4.702 1.00 17.91 253 ILE A O 1
ATOM 1737 N N . LEU A 1 245 ? 7.605 -11.494 6.945 1.00 17.41 254 LEU A N 1
ATOM 1738 C CA . LEU A 1 245 ? 7.116 -10.140 7.318 1.00 18.29 254 LEU A CA 1
ATOM 1739 C C . LEU A 1 245 ? 8.071 -9.066 6.775 1.00 17.59 254 LEU A C 1
ATOM 1740 O O . LEU A 1 245 ? 7.605 -8.059 6.186 1.00 19.02 254 LEU A O 1
ATOM 1745 N N . VAL A 1 246 ? 9.359 -9.277 6.909 1.00 16.77 255 VAL A N 1
ATOM 1746 C CA . VAL A 1 246 ? 10.335 -8.263 6.431 1.00 17.37 255 VAL A CA 1
ATOM 1747 C C . VAL A 1 246 ? 10.168 -8.167 4.905 1.00 17.36 255 VAL A C 1
ATOM 1748 O O . VAL A 1 246 ? 10.210 -7.063 4.357 1.00 18.85 255 VAL A O 1
ATOM 1752 N N . ASN A 1 247 ? 10.031 -9.299 4.222 1.00 18.12 256 ASN A N 1
ATOM 1753 C CA . ASN A 1 247 ? 9.863 -9.345 2.762 1.00 18.96 256 ASN A CA 1
ATOM 1754 C C . ASN A 1 247 ? 8.588 -8.580 2.385 1.00 18.77 256 ASN A C 1
ATOM 1755 O O . ASN A 1 247 ? 8.583 -7.849 1.406 1.00 19.37 256 ASN A O 1
ATOM 1760 N N . ASP A 1 248 ? 7.531 -8.728 3.160 1.00 17.85 257 ASP A N 1
ATOM 1761 C CA . ASP A 1 248 ? 6.247 -8.058 2.858 1.00 19.59 257 ASP A CA 1
ATOM 1762 C C . ASP A 1 248 ? 6.420 -6.541 2.963 1.00 17.54 257 ASP A C 1
ATOM 1763 O O . ASP A 1 248 ? 5.921 -5.813 2.054 1.00 18.24 257 ASP A O 1
ATOM 1768 N N . LEU A 1 249 ? 7.106 -6.094 4.009 1.00 17.24 258 LEU A N 1
ATOM 1769 C CA . LEU A 1 249 ? 7.377 -4.656 4.238 1.00 18.30 258 LEU A CA 1
ATOM 1770 C C . LEU A 1 249 ? 8.206 -4.098 3.079 1.00 18.48 258 LEU A C 1
ATOM 1771 O O . LEU A 1 249 ? 7.766 -3.112 2.457 1.00 20.85 258 LEU A O 1
ATOM 1776 N N . LEU A 1 250 ? 9.295 -4.749 2.708 1.00 18.91 259 LEU A N 1
ATOM 1777 C CA . LEU A 1 250 ? 10.209 -4.221 1.649 1.00 18.97 259 LEU A CA 1
ATOM 1778 C C . LEU A 1 250 ? 9.644 -4.415 0.236 1.00 20.77 259 LEU A C 1
ATOM 1779 O O . LEU A 1 250 ? 10.037 -3.632 -0.666 1.00 20.35 259 LEU A O 1
ATOM 1784 N N . SER A 1 251 ? 8.737 -5.381 0.011 1.00 20.71 260 SER A N 1
ATOM 1785 C CA . SER A 1 251 ? 8.102 -5.601 -1.308 1.00 22.27 260 SER A CA 1
ATOM 1786 C C . SER A 1 251 ? 6.846 -4.733 -1.493 1.00 19.93 260 SER A C 1
ATOM 1787 O O . SER A 1 251 ? 6.357 -4.692 -2.626 1.00 18.95 260 SER A O 1
ATOM 1790 N N . TRP A 1 252 ? 6.330 -4.060 -0.466 1.00 22.11 261 TRP A N 1
ATOM 1791 C CA . TRP A 1 252 ? 4.982 -3.426 -0.574 1.00 23.85 261 TRP A CA 1
ATOM 1792 C C . TRP A 1 252 ? 4.977 -2.385 -1.703 1.00 24.22 261 TRP A C 1
ATOM 1793 O O . TRP A 1 252 ? 3.992 -2.369 -2.503 1.00 24.92 261 TRP A O 1
ATOM 1804 N N . ARG A 1 253 ? 6.023 -1.557 -1.759 1.00 25.93 262 ARG A N 1
ATOM 1805 C CA . ARG A 1 253 ? 6.192 -0.514 -2.807 1.00 26.34 262 ARG A CA 1
ATOM 1806 C C . ARG A 1 253 ? 5.827 -1.125 -4.149 1.00 26.46 262 ARG A C 1
ATOM 1807 O O . ARG A 1 253 ? 5.138 -0.474 -4.932 1.00 27.95 262 ARG A O 1
ATOM 1815 N N . LYS A 1 254 ? 6.264 -2.344 -4.441 1.00 29.59 263 LYS A N 1
ATOM 1816 C CA . LYS A 1 254 ? 6.065 -2.889 -5.804 1.00 30.20 263 LYS A CA 1
ATOM 1817 C C . LYS A 1 254 ? 4.710 -3.598 -5.879 1.00 33.56 263 LYS A C 1
ATOM 1818 O O . LYS A 1 254 ? 4.132 -3.705 -6.997 1.00 28.64 263 LYS A O 1
ATOM 1824 N N . GLU A 1 255 ? 4.206 -4.082 -4.748 1.00 32.13 264 GLU A N 1
ATOM 1825 C CA . GLU A 1 255 ? 2.960 -4.890 -4.740 1.00 34.60 264 GLU A CA 1
ATOM 1826 C C . GLU A 1 255 ? 1.721 -3.987 -4.587 1.00 30.79 264 GLU A C 1
ATOM 1827 O O . GLU A 1 255 ? 0.645 -4.491 -4.874 1.00 29.59 264 GLU A O 1
ATOM 1833 N N . TYR A 1 256 ? 1.859 -2.710 -4.184 1.00 32.03 265 TYR A N 1
ATOM 1834 C CA . TYR A 1 256 ? 0.746 -1.893 -3.614 1.00 34.56 265 TYR A CA 1
ATOM 1835 C C . TYR A 1 256 ? -0.327 -1.651 -4.671 1.00 37.62 265 TYR A C 1
ATOM 1836 O O . TYR A 1 256 ? -1.525 -1.645 -4.294 1.00 41.70 265 TYR A O 1
ATOM 1845 N N . ALA A 1 257 ? 0.045 -1.471 -5.932 1.00 37.49 266 ALA A N 1
ATOM 1846 C CA . ALA A 1 257 ? -0.943 -1.147 -6.987 1.00 46.55 266 ALA A CA 1
ATOM 1847 C C . ALA A 1 257 ? -1.483 -2.460 -7.559 1.00 52.92 266 ALA A C 1
ATOM 1848 O O . ALA A 1 257 ? -2.588 -2.438 -8.117 1.00 57.70 266 ALA A O 1
ATOM 1850 N N . GLN A 1 258 ? -0.753 -3.567 -7.394 1.00 60.31 267 GLN A N 1
ATOM 1851 C CA . GLN A 1 258 ? -1.181 -4.908 -7.888 1.00 64.08 267 GLN A CA 1
ATOM 1852 C C . GLN A 1 258 ? -2.297 -5.401 -6.958 1.00 65.11 267 GLN A C 1
ATOM 1853 O O . GLN A 1 258 ? -2.546 -4.730 -5.940 1.00 74.52 267 GLN A O 1
ATOM 1859 N N . ARG A 1 259 ? -3.017 -6.457 -7.318 1.00 68.19 268 ARG A N 1
ATOM 1860 C CA . ARG A 1 259 ? -4.342 -6.729 -6.696 1.00 72.10 268 ARG A CA 1
ATOM 1861 C C . ARG A 1 259 ? -4.364 -8.139 -6.091 1.00 69.06 268 ARG A C 1
ATOM 1862 O O . ARG A 1 259 ? -3.724 -9.047 -6.661 1.00 57.98 268 ARG A O 1
ATOM 1864 N N . ASP A 1 260 ? -5.010 -8.256 -4.919 1.00 75.46 269 ASP A N 1
ATOM 1865 C CA . ASP A 1 260 ? -5.331 -9.508 -4.167 1.00 72.20 269 ASP A CA 1
ATOM 1866 C C . ASP A 1 260 ? -4.059 -10.325 -3.862 1.00 71.63 269 ASP A C 1
ATOM 1867 O O . ASP A 1 260 ? -4.206 -11.466 -3.322 1.00 71.34 269 ASP A O 1
ATOM 1872 N N . THR A 1 261 ? -2.867 -9.743 -4.092 1.00 60.50 270 THR A N 1
ATOM 1873 C CA . THR A 1 261 ? -1.562 -10.377 -3.791 1.00 56.77 270 THR A CA 1
ATOM 1874 C C . THR A 1 261 ? -1.558 -10.753 -2.295 1.00 55.84 270 THR A C 1
ATOM 1875 O O . THR A 1 261 ? -2.351 -10.208 -1.507 1.00 61.71 270 THR A O 1
ATOM 1879 N N . MET A 1 262 ? -0.728 -11.733 -1.948 1.00 45.49 271 MET A N 1
ATOM 1880 C CA . MET A 1 262 ? -0.703 -12.442 -0.653 1.00 35.06 271 MET A CA 1
ATOM 1881 C C . MET A 1 262 ? 0.389 -11.805 0.218 1.00 30.93 271 MET A C 1
ATOM 1882 O O . MET A 1 262 ? 1.483 -12.360 0.318 1.00 33.61 271 MET A O 1
ATOM 1887 N N . THR A 1 263 ? 0.120 -10.637 0.777 1.00 22.85 272 THR A N 1
ATOM 1888 C CA . THR A 1 263 ? 1.059 -9.865 1.611 1.00 21.34 272 THR A CA 1
ATOM 1889 C C . THR A 1 263 ? 0.280 -9.378 2.830 1.00 20.40 272 THR A C 1
ATOM 1890 O O . THR A 1 263 ? -0.895 -8.993 2.701 1.00 18.96 272 THR A O 1
ATOM 1894 N N . THR A 1 264 ? 0.916 -9.502 3.974 1.00 18.69 273 THR A N 1
ATOM 1895 C CA . THR A 1 264 ? 0.349 -9.086 5.276 1.00 20.20 273 THR A CA 1
ATOM 1896 C C . THR A 1 264 ? 0.032 -7.587 5.269 1.00 21.55 273 THR A C 1
ATOM 1897 O O . THR A 1 264 ? -0.813 -7.210 6.036 1.00 18.18 273 THR A O 1
ATOM 1901 N N . VAL A 1 265 ? 0.688 -6.769 4.431 1.00 20.88 274 VAL A N 1
ATOM 1902 C CA . VAL A 1 265 ? 0.345 -5.321 4.368 1.00 21.09 274 VAL A CA 1
ATOM 1903 C C . VAL A 1 265 ? -1.092 -5.240 3.857 1.00 21.43 274 VAL A C 1
ATOM 1904 O O . VAL A 1 265 ? -1.905 -4.559 4.492 1.00 20.63 274 VAL A O 1
ATOM 1908 N N . ARG A 1 266 ? -1.417 -5.973 2.794 1.00 20.95 275 ARG A N 1
ATOM 1909 C CA . ARG A 1 266 ? -2.800 -5.995 2.258 1.00 24.42 275 ARG A CA 1
ATOM 1910 C C . ARG A 1 266 ? -3.755 -6.607 3.303 1.00 22.70 275 ARG A C 1
ATOM 1911 O O . ARG A 1 266 ? -4.897 -6.154 3.412 1.00 25.16 275 ARG A O 1
ATOM 1919 N N . VAL A 1 267 ? -3.346 -7.659 3.995 1.00 19.35 276 VAL A N 1
ATOM 1920 C CA . VAL A 1 267 ? -4.215 -8.311 5.010 1.00 19.98 276 VAL A CA 1
ATOM 1921 C C . VAL A 1 267 ? -4.604 -7.229 6.029 1.00 20.65 276 VAL A C 1
ATOM 1922 O O . VAL A 1 267 ? -5.822 -7.046 6.282 1.00 20.53 276 VAL A O 1
ATOM 1926 N N . LEU A 1 268 ? -3.620 -6.534 6.603 1.00 20.30 277 LEU A N 1
ATOM 1927 C CA . LEU A 1 268 ? -3.890 -5.582 7.709 1.00 22.55 277 LEU A CA 1
ATOM 1928 C C . LEU A 1 268 ? -4.731 -4.409 7.195 1.00 23.77 277 LEU A C 1
ATOM 1929 O O . LEU A 1 268 ? -5.660 -4.030 7.904 1.00 22.75 277 LEU A O 1
ATOM 1934 N N . CYS A 1 269 ? -4.455 -3.900 6.000 1.00 21.16 278 CYS A N 1
ATOM 1935 C CA . CYS A 1 269 ? -5.232 -2.806 5.401 1.00 23.38 278 CYS A CA 1
ATOM 1936 C C . CYS A 1 269 ? -6.637 -3.286 5.040 1.00 26.70 278 CYS A C 1
ATOM 1937 O O . CYS A 1 269 ? -7.599 -2.644 5.477 1.00 25.53 278 CYS A O 1
ATOM 1940 N N . GLU A 1 270 ? -6.768 -4.349 4.245 1.00 24.43 279 GLU A N 1
ATOM 1941 C CA . GLU A 1 270 ? -8.071 -4.657 3.622 1.00 25.95 279 GLU A CA 1
ATOM 1942 C C . GLU A 1 270 ? -8.900 -5.584 4.518 1.00 26.60 279 GLU A C 1
ATOM 1943 O O . GLU A 1 270 ? -10.118 -5.445 4.500 1.00 27.50 279 GLU A O 1
ATOM 1949 N N . VAL A 1 271 ? -8.296 -6.530 5.234 1.00 25.80 280 VAL A N 1
ATOM 1950 C CA . VAL A 1 271 ? -9.104 -7.471 6.049 1.00 25.04 280 VAL A CA 1
ATOM 1951 C C . VAL A 1 271 ? -9.401 -6.821 7.395 1.00 25.03 280 VAL A C 1
ATOM 1952 O O . VAL A 1 271 ? -10.579 -6.900 7.825 1.00 25.22 280 VAL A O 1
ATOM 1956 N N . GLU A 1 272 ? -8.365 -6.301 8.052 1.00 23.46 281 GLU A N 1
ATOM 1957 C CA . GLU A 1 272 ? -8.418 -5.759 9.430 1.00 23.95 281 GLU A CA 1
ATOM 1958 C C . GLU A 1 272 ? -8.707 -4.243 9.444 1.00 25.08 281 GLU A C 1
ATOM 1959 O O . GLU A 1 272 ? -8.888 -3.718 10.578 1.00 27.61 281 GLU A O 1
ATOM 1965 N N . GLY A 1 273 ? -8.804 -3.595 8.276 1.00 27.69 282 GLY A N 1
ATOM 1966 C CA . GLY A 1 273 ? -9.223 -2.179 8.092 1.00 26.63 282 GLY A CA 1
ATOM 1967 C C . GLY A 1 273 ? -8.191 -1.153 8.585 1.00 27.71 282 GLY A C 1
ATOM 1968 O O . GLY A 1 273 ? -8.580 -0.043 8.927 1.00 27.19 282 GLY A O 1
ATOM 1969 N N . LEU A 1 274 ? -6.907 -1.481 8.692 1.00 24.74 283 LEU A N 1
ATOM 1970 C CA . LEU A 1 274 ? -5.899 -0.521 9.211 1.00 26.67 283 LEU A CA 1
ATOM 1971 C C . LEU A 1 274 ? -5.538 0.435 8.078 1.00 25.78 283 LEU A C 1
ATOM 1972 O O . LEU A 1 274 ? -5.562 0.008 6.904 1.00 26.14 283 LEU A O 1
ATOM 1977 N N . GLU A 1 275 ? -5.222 1.680 8.422 1.00 27.06 284 GLU A N 1
ATOM 1978 C CA . GLU A 1 275 ? -4.519 2.633 7.524 1.00 30.21 284 GLU A CA 1
ATOM 1979 C C . GLU A 1 275 ? -3.101 2.120 7.279 1.00 24.35 284 GLU A C 1
ATOM 1980 O O . GLU A 1 275 ? -2.542 1.488 8.166 1.00 21.97 284 GLU A O 1
ATOM 1986 N N . LEU A 1 276 ? -2.562 2.390 6.094 1.00 23.23 285 LEU A N 1
ATOM 1987 C CA . LEU A 1 276 ? -1.220 1.898 5.696 1.00 22.71 285 LEU A CA 1
ATOM 1988 C C . LEU A 1 276 ? -0.202 2.151 6.808 1.00 21.83 285 LEU A C 1
ATOM 1989 O O . LEU A 1 276 ? 0.478 1.196 7.196 1.00 20.83 285 LEU A O 1
ATOM 1994 N N . GLN A 1 277 ? -0.093 3.359 7.369 1.00 20.07 286 GLN A N 1
ATOM 1995 C CA . GLN A 1 277 ? 1.031 3.601 8.301 1.00 20.46 286 GLN A CA 1
ATOM 1996 C C . GLN A 1 277 ? 0.805 2.746 9.531 1.00 21.54 286 GLN A C 1
ATOM 1997 O O . GLN A 1 277 ? 1.786 2.243 10.080 1.00 22.74 286 GLN A O 1
ATOM 2003 N N . ASP A 1 278 ? -0.449 2.579 9.951 1.00 22.09 287 ASP A N 1
ATOM 2004 C CA . ASP A 1 278 ? -0.733 1.784 11.156 1.00 22.69 287 ASP A CA 1
ATOM 2005 C C . ASP A 1 278 ? -0.323 0.324 10.881 1.00 20.67 287 ASP A C 1
ATOM 2006 O O . ASP A 1 278 ? 0.244 -0.313 11.773 1.00 20.89 287 ASP A O 1
ATOM 2011 N N . ALA A 1 279 ? -0.674 -0.189 9.710 1.00 20.73 288 ALA A N 1
ATOM 2012 C CA . ALA A 1 279 ? -0.316 -1.550 9.248 1.00 20.13 288 ALA A CA 1
ATOM 2013 C C . ALA A 1 279 ? 1.211 -1.715 9.252 1.00 20.47 288 ALA A C 1
ATOM 2014 O O . ALA A 1 279 ? 1.722 -2.629 9.869 1.00 19.91 288 ALA A O 1
ATOM 2016 N N . VAL A 1 280 ? 1.917 -0.773 8.649 1.00 20.55 289 VAL A N 1
ATOM 2017 C CA . VAL A 1 280 ? 3.402 -0.795 8.615 1.00 21.02 289 VAL A CA 1
ATOM 2018 C C . VAL A 1 280 ? 3.909 -0.846 10.050 1.00 21.61 289 VAL A C 1
ATOM 2019 O O . VAL A 1 280 ? 4.779 -1.681 10.292 1.00 20.20 289 VAL A O 1
ATOM 2023 N N . ASP A 1 281 ? 3.458 0.063 10.930 1.00 20.37 290 ASP A N 1
ATOM 2024 C CA . ASP A 1 281 ? 3.979 0.106 12.325 1.00 22.66 290 ASP A CA 1
ATOM 2025 C C . ASP A 1 281 ? 3.709 -1.234 13.017 1.00 21.10 290 ASP A C 1
ATOM 2026 O O . ASP A 1 281 ? 4.585 -1.702 13.731 1.00 21.82 290 ASP A O 1
ATOM 2031 N N . ARG A 1 282 ? 2.515 -1.775 12.842 1.00 21.91 291 ARG A N 1
ATOM 2032 C CA . ARG A 1 282 ? 2.110 -3.077 13.420 1.00 25.25 291 ARG A CA 1
ATOM 2033 C C . ARG A 1 282 ? 3.048 -4.169 12.894 1.00 22.70 291 ARG A C 1
ATOM 2034 O O . ARG A 1 282 ? 3.543 -4.976 13.683 1.00 19.85 291 ARG A O 1
ATOM 2042 N N . LEU A 1 283 ? 3.348 -4.170 11.605 1.00 21.46 292 LEU A N 1
ATOM 2043 C CA . LEU A 1 283 ? 4.186 -5.251 11.033 1.00 20.77 292 LEU A CA 1
ATOM 2044 C C . LEU A 1 283 ? 5.623 -5.111 11.505 1.00 20.61 292 LEU A C 1
ATOM 2045 O O . LEU A 1 283 ? 6.230 -6.141 11.784 1.00 21.21 292 LEU A O 1
ATOM 2050 N N . CYS A 1 284 ? 6.132 -3.892 11.672 1.00 20.64 293 CYS A N 1
ATOM 2051 C CA . CYS A 1 284 ? 7.481 -3.687 12.243 1.00 19.97 293 CYS A CA 1
ATOM 2052 C C . CYS A 1 284 ? 7.536 -4.209 13.672 1.00 20.82 293 CYS A C 1
ATOM 2053 O O . CYS A 1 284 ? 8.552 -4.843 14.007 1.00 19.96 293 CYS A O 1
ATOM 2056 N N . ALA A 1 285 ? 6.492 -3.961 14.481 1.00 19.77 294 ALA A N 1
ATOM 2057 C CA . ALA A 1 285 ? 6.417 -4.488 15.861 1.00 21.43 294 ALA A CA 1
ATOM 2058 C C . ALA A 1 285 ? 6.455 -6.013 15.753 1.00 20.79 294 ALA A C 1
ATOM 2059 O O . ALA A 1 285 ? 7.142 -6.603 16.532 1.00 21.69 294 ALA A O 1
ATOM 2061 N N . LEU A 1 286 ? 5.737 -6.589 14.793 1.00 19.56 295 LEU A N 1
ATOM 2062 C CA . LEU A 1 286 ? 5.662 -8.050 14.644 1.00 23.01 295 LEU A CA 1
ATOM 2063 C C . LEU A 1 286 ? 7.010 -8.597 14.175 1.00 22.77 295 LEU A C 1
ATOM 2064 O O . LEU A 1 286 ? 7.420 -9.650 14.680 1.00 19.03 295 LEU A O 1
ATOM 2069 N N . VAL A 1 287 ? 7.678 -7.919 13.245 1.00 21.55 296 VAL A N 1
ATOM 2070 C CA . VAL A 1 287 ? 9.041 -8.365 12.862 1.00 20.52 296 VAL A CA 1
ATOM 2071 C C . VAL A 1 287 ? 9.855 -8.492 14.151 1.00 20.95 296 VAL A C 1
ATOM 2072 O O . VAL A 1 287 ? 10.487 -9.524 14.382 1.00 18.88 296 VAL A O 1
ATOM 2076 N N . GLU A 1 288 ? 9.830 -7.471 14.992 1.00 22.11 297 GLU A N 1
ATOM 2077 C CA . GLU A 1 288 ? 10.684 -7.471 16.191 1.00 23.72 297 GLU A CA 1
ATOM 2078 C C . GLU A 1 288 ? 10.238 -8.591 17.140 1.00 23.03 297 GLU A C 1
ATOM 2079 O O . GLU A 1 288 ? 11.114 -9.262 17.715 1.00 21.32 297 GLU A O 1
ATOM 2085 N N . HIS A 1 289 ? 8.931 -8.764 17.332 1.00 21.41 298 HIS A N 1
ATOM 2086 C CA . HIS A 1 289 ? 8.376 -9.886 18.127 1.00 21.33 298 HIS A CA 1
ATOM 2087 C C . HIS A 1 289 ? 9.018 -11.209 17.667 1.00 19.95 298 HIS A C 1
ATOM 2088 O O . HIS A 1 289 ? 9.605 -11.923 18.470 1.00 18.04 298 HIS A O 1
ATOM 2095 N N . HIS A 1 290 ? 8.882 -11.541 16.392 1.00 20.81 299 HIS A N 1
ATOM 2096 C CA . HIS A 1 290 ? 9.334 -12.856 15.855 1.00 20.89 299 HIS A CA 1
ATOM 2097 C C . HIS A 1 290 ? 10.856 -12.935 15.844 1.00 20.67 299 HIS A C 1
ATOM 2098 O O . HIS A 1 290 ? 11.383 -14.037 16.087 1.00 22.32 299 HIS A O 1
ATOM 2105 N N . GLU A 1 291 ? 11.534 -11.812 15.622 1.00 20.24 300 GLU A N 1
ATOM 2106 C CA . GLU A 1 291 ? 13.011 -11.800 15.569 1.00 21.27 300 GLU A CA 1
ATOM 2107 C C . GLU A 1 291 ? 13.560 -12.137 16.968 1.00 21.80 300 GLU A C 1
ATOM 2108 O O . GLU A 1 291 ? 14.463 -12.992 17.073 1.00 18.75 300 GLU A O 1
ATOM 2114 N N . ARG A 1 292 ? 13.015 -11.498 18.004 1.00 21.68 301 ARG A N 1
ATOM 2115 C CA . ARG A 1 292 ? 13.384 -11.760 19.412 1.00 23.73 301 ARG A CA 1
ATOM 2116 C C . ARG A 1 292 ? 12.933 -13.172 19.790 1.00 22.27 301 ARG A C 1
ATOM 2117 O O . ARG A 1 292 ? 13.703 -13.847 20.470 1.00 22.13 301 ARG A O 1
ATOM 2125 N N . ALA A 1 293 ? 11.773 -13.636 19.324 1.00 21.91 302 ALA A N 1
ATOM 2126 C CA . ALA A 1 293 ? 11.305 -15.004 19.645 1.00 23.18 302 ALA A CA 1
ATOM 2127 C C . ALA A 1 293 ? 12.215 -16.019 18.931 1.00 22.39 302 ALA A C 1
ATOM 2128 O O . ALA A 1 293 ? 12.466 -17.079 19.516 1.00 19.59 302 ALA A O 1
ATOM 2130 N N . TYR A 1 294 ? 12.720 -15.689 17.738 1.00 20.77 303 TYR A N 1
ATOM 2131 C CA . TYR A 1 294 ? 13.677 -16.547 17.000 1.00 20.84 303 TYR A CA 1
ATOM 2132 C C . TYR A 1 294 ? 14.948 -16.666 17.837 1.00 21.92 303 TYR A C 1
ATOM 2133 O O . TYR A 1 294 ? 15.410 -17.777 18.044 1.00 23.46 303 TYR A O 1
ATOM 2142 N N . ILE A 1 295 ? 15.493 -15.546 18.296 1.00 22.50 304 ILE A N 1
ATOM 2143 C CA . ILE A 1 295 ? 16.757 -15.533 19.077 1.00 23.27 304 ILE A CA 1
ATOM 2144 C C . ILE A 1 295 ? 16.539 -16.352 20.357 1.00 26.27 304 ILE A C 1
ATOM 2145 O O . ILE A 1 295 ? 17.382 -17.226 20.659 1.00 25.34 304 ILE A O 1
ATOM 2150 N N . THR A 1 296 ? 15.403 -16.174 21.026 1.00 26.61 305 THR A N 1
ATOM 2151 C CA . THR A 1 296 ? 15.092 -16.921 22.272 1.00 26.23 305 THR A CA 1
ATOM 2152 C C . THR A 1 296 ? 15.026 -18.411 21.966 1.00 25.22 305 THR A C 1
ATOM 2153 O O . THR A 1 296 ? 15.657 -19.177 22.684 1.00 27.72 305 THR A O 1
ATOM 2157 N N . ALA A 1 297 ? 14.284 -18.794 20.945 1.00 22.60 306 ALA A N 1
ATOM 2158 C CA . ALA A 1 297 ? 14.123 -20.205 20.521 1.00 24.02 306 ALA A CA 1
ATOM 2159 C C . ALA A 1 297 ? 15.481 -20.785 20.129 1.00 24.23 306 ALA A C 1
ATOM 2160 O O . ALA A 1 297 ? 15.757 -21.951 20.445 1.00 23.62 306 ALA A O 1
ATOM 2162 N N . ARG A 1 298 ? 16.302 -19.995 19.436 1.00 25.54 307 ARG A N 1
ATOM 2163 C CA . ARG A 1 298 ? 17.625 -20.443 18.975 1.00 23.97 307 ARG A CA 1
ATOM 2164 C C . ARG A 1 298 ? 18.497 -20.671 20.218 1.00 22.64 307 ARG A C 1
ATOM 2165 O O . ARG A 1 298 ? 19.180 -21.711 20.301 1.00 19.12 307 ARG A O 1
ATOM 2173 N N . ASP A 1 299 ? 18.495 -19.715 21.132 1.00 21.50 308 ASP A N 1
ATOM 2174 C CA . ASP A 1 299 ? 19.326 -19.787 22.352 1.00 24.90 308 ASP A CA 1
ATOM 2175 C C . ASP A 1 299 ? 18.893 -20.994 23.186 1.00 26.58 308 ASP A C 1
ATOM 2176 O O . ASP A 1 299 ? 19.785 -21.659 23.730 1.00 26.92 308 ASP A O 1
ATOM 2181 N N . ALA A 1 300 ? 17.595 -21.303 23.235 1.00 26.13 309 ALA A N 1
ATOM 2182 C CA . ALA A 1 300 ? 17.090 -22.504 23.946 1.00 26.49 309 ALA A CA 1
ATOM 2183 C C . ALA A 1 300 ? 17.693 -23.763 23.328 1.00 27.94 309 ALA A C 1
ATOM 2184 O O . ALA A 1 300 ? 18.149 -24.641 24.094 1.00 23.77 309 ALA A O 1
ATOM 2186 N N . VAL A 1 301 ? 17.719 -23.877 21.996 1.00 23.89 310 VAL A N 1
ATOM 2187 C CA . VAL A 1 301 ? 18.319 -25.078 21.341 1.00 25.88 310 VAL A CA 1
ATOM 2188 C C . VAL A 1 301 ? 19.794 -25.133 21.734 1.00 25.39 310 VAL A C 1
ATOM 2189 O O . VAL A 1 301 ? 20.277 -26.232 22.096 1.00 28.69 310 VAL A O 1
ATOM 2193 N N . LEU A 1 302 ? 20.475 -23.996 21.653 1.00 25.47 311 LEU A N 1
ATOM 2194 C CA . LEU A 1 302 ? 21.917 -23.900 21.920 1.00 25.96 311 LEU A CA 1
ATOM 2195 C C . LEU A 1 302 ? 22.205 -24.269 23.389 1.00 28.15 311 LEU A C 1
ATOM 2196 O O . LEU A 1 302 ? 23.320 -24.775 23.615 1.00 27.53 311 LEU A O 1
ATOM 2201 N N . ALA A 1 303 ? 21.261 -24.053 24.323 1.00 27.15 312 ALA A N 1
ATOM 2202 C CA . ALA A 1 303 ? 21.434 -24.353 25.775 1.00 27.81 312 ALA A CA 1
ATOM 2203 C C . ALA A 1 303 ? 20.942 -25.766 26.064 1.00 28.52 312 ALA A C 1
ATOM 2204 O O . ALA A 1 303 ? 21.200 -26.243 27.140 1.00 32.84 312 ALA A O 1
ATOM 2206 N N . GLY A 1 304 ? 20.224 -26.386 25.136 1.00 26.37 313 GLY A N 1
ATOM 2207 C CA . GLY A 1 304 ? 19.565 -27.685 25.332 1.00 29.45 313 GLY A CA 1
ATOM 2208 C C . GLY A 1 304 ? 20.497 -28.855 25.013 1.00 26.08 313 GLY A C 1
ATOM 2209 O O . GLY A 1 304 ? 21.683 -28.667 24.772 1.00 27.26 313 GLY A O 1
ATOM 2210 N N . PRO A 1 305 ? 19.976 -30.093 25.027 1.00 28.60 314 PRO A N 1
ATOM 2211 C CA . PRO A 1 305 ? 20.823 -31.284 24.934 1.00 31.58 314 PRO A CA 1
ATOM 2212 C C . PRO A 1 305 ? 21.380 -31.515 23.523 1.00 35.19 314 PRO A C 1
ATOM 2213 O O . PRO A 1 305 ? 22.136 -32.436 23.386 1.00 35.63 314 PRO A O 1
ATOM 2217 N N . HIS A 1 306 ? 21.032 -30.682 22.529 1.00 33.39 315 HIS A N 1
ATOM 2218 C CA . HIS A 1 306 ? 21.636 -30.770 21.172 1.00 32.42 315 HIS A CA 1
ATOM 2219 C C . HIS A 1 306 ? 22.544 -29.582 20.899 1.00 29.37 315 HIS A C 1
ATOM 2220 O O . HIS A 1 306 ? 23.151 -29.572 19.823 1.00 29.44 315 HIS A O 1
ATOM 2227 N N . GLY A 1 307 ? 22.658 -28.645 21.837 1.00 29.35 316 GLY A N 1
ATOM 2228 C CA . GLY A 1 307 ? 23.178 -27.296 21.559 1.00 28.50 316 GLY A CA 1
ATOM 2229 C C . GLY A 1 307 ? 24.680 -27.258 21.422 1.00 30.27 316 GLY A C 1
ATOM 2230 O O . GLY A 1 307 ? 25.230 -26.222 20.972 1.00 28.56 316 GLY A O 1
ATOM 2231 N N . HIS A 1 308 ? 25.344 -28.304 21.894 1.00 30.37 317 HIS A N 1
ATOM 2232 C CA . HIS A 1 308 ? 26.823 -28.440 21.837 1.00 31.91 317 HIS A CA 1
ATOM 2233 C C . HIS A 1 308 ? 27.229 -29.043 20.486 1.00 30.61 317 HIS A C 1
ATOM 2234 O O . HIS A 1 308 ? 28.379 -28.907 20.132 1.00 28.35 317 HIS A O 1
ATOM 2241 N N . ARG A 1 309 ? 26.318 -29.706 19.776 1.00 29.05 318 ARG A N 1
ATOM 2242 C CA . ARG A 1 309 ? 26.647 -30.366 18.496 1.00 30.75 318 ARG A CA 1
ATOM 2243 C C . ARG A 1 309 ? 27.116 -29.322 17.470 1.00 31.13 318 ARG A C 1
ATOM 2244 O O . ARG A 1 309 ? 26.400 -28.324 17.246 1.00 26.18 318 ARG A O 1
ATOM 2252 N N . GLU A 1 310 ? 28.279 -29.555 16.861 1.00 26.07 319 GLU A N 1
ATOM 2253 C CA . GLU A 1 310 ? 28.865 -28.653 15.849 1.00 29.96 319 GLU A CA 1
ATOM 2254 C C . GLU A 1 310 ? 27.871 -28.478 14.685 1.00 26.58 319 GLU A C 1
ATOM 2255 O O . GLU A 1 310 ? 27.728 -27.343 14.183 1.00 25.32 319 GLU A O 1
ATOM 2257 N N . ASP A 1 311 ? 27.196 -29.544 14.273 1.00 25.17 320 ASP A N 1
ATOM 2258 C CA . ASP A 1 311 ? 26.329 -29.489 13.075 1.00 27.78 320 ASP A CA 1
ATOM 2259 C C . ASP A 1 311 ? 25.107 -28.626 13.428 1.00 27.77 320 ASP A C 1
ATOM 2260 O O . ASP A 1 311 ? 24.789 -27.706 12.631 1.00 25.39 320 ASP A O 1
ATOM 2265 N N . VAL A 1 312 ? 24.494 -28.847 14.601 1.00 24.70 321 VAL A N 1
ATOM 2266 C CA . VAL A 1 312 ? 23.362 -28.019 15.085 1.00 23.60 321 VAL A CA 1
ATOM 2267 C C . VAL A 1 312 ? 23.813 -26.568 15.131 1.00 23.61 321 VAL A C 1
ATOM 2268 O O . VAL A 1 312 ? 23.037 -25.697 14.681 1.00 23.06 321 VAL A O 1
ATOM 2272 N N . ARG A 1 313 ? 24.981 -26.288 15.694 1.00 22.58 322 ARG A N 1
ATOM 2273 C CA . ARG A 1 313 ? 25.443 -24.894 15.819 1.00 25.03 322 ARG A CA 1
ATOM 2274 C C . ARG A 1 313 ? 25.644 -24.310 14.410 1.00 25.23 322 ARG A C 1
ATOM 2275 O O . ARG A 1 313 ? 25.428 -23.096 14.235 1.00 22.08 322 ARG A O 1
ATOM 2283 N N . ALA A 1 314 ? 26.126 -25.118 13.463 1.00 24.40 323 ALA A N 1
ATOM 2284 C CA . ALA A 1 314 ? 26.399 -24.646 12.091 1.00 26.25 323 ALA A CA 1
ATOM 2285 C C . ALA A 1 314 ? 25.054 -24.349 11.427 1.00 23.65 323 ALA A C 1
ATOM 2286 O O . ALA A 1 314 ? 24.917 -23.300 10.788 1.00 26.24 323 ALA A O 1
ATOM 2288 N N . TYR A 1 315 ? 24.082 -25.221 11.599 1.00 22.54 324 TYR A N 1
ATOM 2289 C CA . TYR A 1 315 ? 22.733 -24.984 11.060 1.00 21.53 324 TYR A CA 1
ATOM 2290 C C . TYR A 1 315 ? 22.135 -23.695 11.619 1.00 21.70 324 TYR A C 1
ATOM 2291 O O . TYR A 1 315 ? 21.593 -22.895 10.847 1.00 21.03 324 TYR A O 1
ATOM 2300 N N . LEU A 1 316 ? 22.138 -23.507 12.933 1.00 20.69 325 LEU A N 1
ATOM 2301 C CA . LEU A 1 316 ? 21.510 -22.301 13.525 1.00 20.15 325 LEU A CA 1
ATOM 2302 C C . LEU A 1 316 ? 22.273 -21.045 13.113 1.00 20.91 325 LEU A C 1
ATOM 2303 O O . LEU A 1 316 ? 21.614 -20.000 12.897 1.00 20.24 325 LEU A O 1
ATOM 2308 N N . SER A 1 317 ? 23.597 -21.101 13.020 1.00 20.27 326 SER A N 1
ATOM 2309 C CA . SER A 1 317 ? 24.378 -19.955 12.495 1.00 22.20 326 SER A CA 1
ATOM 2310 C C . SER A 1 317 ? 23.954 -19.688 11.045 1.00 20.86 326 SER A C 1
ATOM 2311 O O . SER A 1 317 ? 23.872 -18.505 10.650 1.00 19.78 326 SER A O 1
ATOM 2314 N N . GLY A 1 318 ? 23.717 -20.750 10.274 1.00 21.09 327 GLY A N 1
ATOM 2315 C CA . GLY A 1 318 ? 23.170 -20.664 8.908 1.00 21.14 327 GLY A CA 1
ATOM 2316 C C . GLY A 1 318 ? 21.829 -19.934 8.879 1.00 20.81 327 GLY A C 1
ATOM 2317 O O . GLY A 1 318 ? 21.678 -19.035 8.062 1.00 19.68 327 GLY A O 1
ATOM 2318 N N . LEU A 1 319 ? 20.895 -20.255 9.787 1.00 21.10 328 LEU A N 1
ATOM 2319 C CA . LEU A 1 319 ? 19.576 -19.569 9.820 1.00 18.91 328 LEU A CA 1
ATOM 2320 C C . LEU A 1 319 ? 19.792 -18.115 10.243 1.00 17.24 328 LEU A C 1
ATOM 2321 O O . LEU A 1 319 ? 19.156 -17.259 9.632 1.00 20.17 328 LEU A O 1
ATOM 2326 N N . ASP A 1 320 ? 20.683 -17.827 11.202 1.00 16.81 329 ASP A N 1
ATOM 2327 C CA . ASP A 1 320 ? 21.003 -16.419 11.560 1.00 18.06 329 ASP A CA 1
ATOM 2328 C C . ASP A 1 320 ? 21.334 -15.629 10.286 1.00 19.38 329 ASP A C 1
ATOM 2329 O O . ASP A 1 320 ? 20.788 -14.538 10.113 1.00 17.65 329 ASP A O 1
ATOM 2334 N N . HIS A 1 321 ? 22.285 -16.128 9.491 1.00 19.61 330 HIS A N 1
ATOM 2335 C CA . HIS A 1 321 ? 22.786 -15.463 8.256 1.00 20.74 330 HIS A CA 1
ATOM 2336 C C . HIS A 1 321 ? 21.696 -15.419 7.179 1.00 19.48 330 HIS A C 1
ATOM 2337 O O . HIS A 1 321 ? 21.689 -14.447 6.411 1.00 21.02 330 HIS A O 1
ATOM 2344 N N . LEU A 1 322 ? 20.817 -16.416 7.119 1.00 18.85 331 LEU A N 1
ATOM 2345 C CA . LEU A 1 322 ? 19.698 -16.412 6.140 1.00 18.82 331 LEU A CA 1
ATOM 2346 C C . LEU A 1 322 ? 18.788 -15.228 6.475 1.00 18.86 331 LEU A C 1
ATOM 2347 O O . LEU A 1 322 ? 18.360 -14.475 5.578 1.00 18.76 331 LEU A O 1
ATOM 2352 N N . ILE A 1 323 ? 18.504 -15.072 7.761 1.00 20.65 332 ILE A N 1
ATOM 2353 C CA . ILE A 1 323 ? 17.492 -14.113 8.259 1.00 20.62 332 ILE A CA 1
ATOM 2354 C C . ILE A 1 323 ? 18.086 -12.713 8.101 1.00 19.17 332 ILE A C 1
ATOM 2355 O O . ILE A 1 323 ? 17.410 -11.840 7.569 1.00 18.52 332 ILE A O 1
ATOM 2360 N N . GLY A 1 324 ? 19.300 -12.496 8.567 1.00 17.64 333 GLY A N 1
ATOM 2361 C CA . GLY A 1 324 ? 19.954 -11.176 8.420 1.00 20.12 333 GLY A CA 1
ATOM 2362 C C . GLY A 1 324 ? 20.203 -10.839 6.947 1.00 20.12 333 GLY A C 1
ATOM 2363 O O . GLY A 1 324 ? 19.874 -9.708 6.497 1.00 21.12 333 GLY A O 1
ATOM 2364 N N . GLY A 1 325 ? 20.752 -11.779 6.196 1.00 19.58 334 GLY A N 1
ATOM 2365 C CA . GLY A 1 325 ? 21.125 -11.561 4.776 1.00 20.57 334 GLY A CA 1
ATOM 2366 C C . GLY A 1 325 ? 19.920 -11.305 3.877 1.00 19.51 334 GLY A C 1
ATOM 2367 O O . GLY A 1 325 ? 20.024 -10.506 2.925 1.00 17.93 334 GLY A O 1
ATOM 2368 N N . SER A 1 326 ? 18.800 -11.966 4.139 1.00 20.07 335 SER A N 1
ATOM 2369 C CA . SER A 1 326 ? 17.579 -11.834 3.322 1.00 19.25 335 SER A CA 1
ATOM 2370 C C . SER A 1 326 ? 17.113 -10.396 3.434 1.00 18.31 335 SER A C 1
ATOM 2371 O O . SER A 1 326 ? 16.803 -9.775 2.399 1.00 17.09 335 SER A O 1
ATOM 2374 N N . GLN A 1 327 ? 17.121 -9.865 4.646 1.00 19.42 336 GLN A N 1
ATOM 2375 C CA . GLN A 1 327 ? 16.723 -8.455 4.870 1.00 19.09 336 GLN A CA 1
ATOM 2376 C C . GLN A 1 327 ? 17.686 -7.504 4.130 1.00 20.59 336 GLN A C 1
ATOM 2377 O O . GLN A 1 327 ? 17.204 -6.548 3.458 1.00 17.84 336 GLN A O 1
ATOM 2383 N N . GLU A 1 328 ? 18.999 -7.698 4.286 1.00 19.39 337 GLU A N 1
ATOM 2384 C CA . GLU A 1 328 ? 20.008 -6.851 3.589 1.00 19.07 337 GLU A CA 1
ATOM 2385 C C . GLU A 1 328 ? 19.713 -6.882 2.077 1.00 18.73 337 GLU A C 1
ATOM 2386 O O . GLU A 1 328 ? 19.576 -5.811 1.463 1.00 17.28 337 GLU A O 1
ATOM 2392 N N . PHE A 1 329 ? 19.597 -8.075 1.493 1.00 17.57 338 PHE A N 1
ATOM 2393 C CA . PHE A 1 329 ? 19.278 -8.271 0.064 1.00 17.75 338 PHE A CA 1
ATOM 2394 C C . PHE A 1 329 ? 18.016 -7.481 -0.328 1.00 18.91 338 PHE A C 1
ATOM 2395 O O . PHE A 1 329 ? 18.024 -6.787 -1.357 1.00 16.09 338 PHE A O 1
ATOM 2403 N N . GLU A 1 330 ? 16.956 -7.569 0.471 1.00 18.11 339 GLU A N 1
ATOM 2404 C CA . GLU A 1 330 ? 15.647 -6.935 0.159 1.00 19.48 339 GLU A CA 1
ATOM 2405 C C . GLU A 1 330 ? 15.738 -5.396 0.192 1.00 20.27 339 GLU A C 1
ATOM 2406 O O . GLU A 1 330 ? 14.966 -4.752 -0.543 1.00 22.10 339 GLU A O 1
ATOM 2412 N N . TYR A 1 331 ? 16.641 -4.821 0.978 1.00 18.10 340 TYR A N 1
ATOM 2413 C CA . TYR A 1 331 ? 16.925 -3.359 0.938 1.00 18.93 340 TYR A CA 1
ATOM 2414 C C . TYR A 1 331 ? 17.673 -2.948 -0.329 1.00 19.40 340 TYR A C 1
ATOM 2415 O O . TYR A 1 331 ? 17.464 -1.789 -0.794 1.00 18.29 340 TYR A O 1
ATOM 2424 N N . LEU A 1 332 ? 18.508 -3.833 -0.867 1.00 21.28 341 LEU A N 1
ATOM 2425 C CA . LEU A 1 332 ? 19.406 -3.451 -1.983 1.00 22.34 341 LEU A CA 1
ATOM 2426 C C . LEU A 1 332 ? 18.769 -3.661 -3.352 1.00 21.10 341 LEU A C 1
ATOM 2427 O O . LEU A 1 332 ? 19.196 -2.960 -4.302 1.00 22.29 341 LEU A O 1
ATOM 2432 N N . THR A 1 333 ? 17.818 -4.577 -3.506 1.00 19.25 342 THR A N 1
ATOM 2433 C CA . THR A 1 333 ? 17.398 -5.046 -4.851 1.00 18.12 342 THR A CA 1
ATOM 2434 C C . THR A 1 333 ? 16.546 -3.995 -5.554 1.00 18.99 342 THR A C 1
ATOM 2435 O O . THR A 1 333 ? 15.549 -3.540 -5.017 1.00 18.72 342 THR A O 1
ATOM 2439 N N . PRO A 1 334 ? 16.894 -3.612 -6.809 1.00 19.11 343 PRO A N 1
ATOM 2440 C CA . PRO A 1 334 ? 15.979 -2.855 -7.672 1.00 19.12 343 PRO A CA 1
ATOM 2441 C C . PRO A 1 334 ? 14.643 -3.559 -7.971 1.00 19.91 343 PRO A C 1
ATOM 2442 O O . PRO A 1 334 ? 13.745 -2.914 -8.487 1.00 16.95 343 PRO A O 1
ATOM 2446 N N . ARG A 1 335 ? 14.527 -4.852 -7.631 1.00 20.70 344 ARG A N 1
ATOM 2447 C CA . ARG A 1 335 ? 13.244 -5.586 -7.767 1.00 20.54 344 ARG A CA 1
ATOM 2448 C C . ARG A 1 335 ? 12.218 -4.829 -6.923 1.00 19.84 344 ARG A C 1
ATOM 2449 O O . ARG A 1 335 ? 11.080 -4.779 -7.325 1.00 20.96 344 ARG A O 1
ATOM 2457 N N . TYR A 1 336 ? 12.636 -4.262 -5.799 1.00 19.33 345 TYR A N 1
ATOM 2458 C CA . TYR A 1 336 ? 11.756 -3.552 -4.840 1.00 20.75 345 TYR A CA 1
ATOM 2459 C C . TYR A 1 336 ? 11.866 -2.032 -4.973 1.00 22.07 345 TYR A C 1
ATOM 2460 O O . TYR A 1 336 ? 10.857 -1.383 -4.683 1.00 23.92 345 TYR A O 1
ATOM 2469 N N . PHE A 1 337 ? 13.040 -1.468 -5.271 1.00 20.31 346 PHE A N 1
ATOM 2470 C CA . PHE A 1 337 ? 13.240 0.001 -5.163 1.00 20.74 346 PHE A CA 1
ATOM 2471 C C . PHE A 1 337 ? 13.164 0.614 -6.560 1.00 18.79 346 PHE A C 1
ATOM 2472 O O . PHE A 1 337 ? 13.314 1.833 -6.680 1.00 17.90 346 PHE A O 1
ATOM 2480 N N . GLY A 1 338 ? 12.935 -0.216 -7.574 1.00 17.38 347 GLY A N 1
ATOM 2481 C CA . GLY A 1 338 ? 12.684 0.225 -8.963 1.00 18.13 347 GLY A CA 1
ATOM 2482 C C . GLY A 1 338 ? 13.921 0.051 -9.851 1.00 17.49 347 GLY A C 1
ATOM 2483 O O . GLY A 1 338 ? 15.094 0.148 -9.373 1.00 18.15 347 GLY A O 1
ATOM 2484 N N . ASP A 1 339 ? 13.680 -0.262 -11.107 1.00 17.63 348 ASP A N 1
ATOM 2485 C CA . ASP A 1 339 ? 14.740 -0.400 -12.112 1.00 19.56 348 ASP A CA 1
ATOM 2486 C C . ASP A 1 339 ? 15.520 0.926 -12.153 1.00 19.59 348 ASP A C 1
ATOM 2487 O O . ASP A 1 339 ? 14.896 1.975 -12.251 1.00 19.09 348 ASP A O 1
ATOM 2492 N N . GLY A 1 340 ? 16.843 0.852 -12.088 1.00 19.20 349 GLY A N 1
ATOM 2493 C CA . GLY A 1 340 ? 17.751 2.009 -12.100 1.00 18.94 349 GLY A CA 1
ATOM 2494 C C . GLY A 1 340 ? 18.171 2.423 -10.716 1.00 19.07 349 GLY A C 1
ATOM 2495 O O . GLY A 1 340 ? 19.102 3.218 -10.623 1.00 19.80 349 GLY A O 1
ATOM 2496 N N . SER A 1 341 ? 17.458 1.978 -9.664 1.00 17.31 350 SER A N 1
ATOM 2497 C CA . SER A 1 341 ? 17.849 2.224 -8.257 1.00 16.92 350 SER A CA 1
ATOM 2498 C C . SER A 1 341 ? 19.239 1.623 -7.991 1.00 16.84 350 SER A C 1
ATOM 2499 O O . SER A 1 341 ? 19.604 0.632 -8.620 1.00 16.87 350 SER A O 1
ATOM 2502 N N . VAL A 1 342 ? 19.952 2.233 -7.068 1.00 15.83 351 VAL A N 1
ATOM 2503 C CA . VAL A 1 342 ? 21.259 1.786 -6.542 1.00 18.83 351 VAL A CA 1
ATOM 2504 C C . VAL A 1 342 ? 21.253 2.072 -5.053 1.00 18.61 351 VAL A C 1
ATOM 2505 O O . VAL A 1 342 ? 21.165 3.244 -4.655 1.00 19.99 351 VAL A O 1
ATOM 2509 N N . TRP A 1 343 ? 21.291 1.002 -4.283 1.00 20.90 352 TRP A N 1
ATOM 2510 C CA . TRP A 1 343 ? 21.195 1.068 -2.814 1.00 20.63 352 TRP A CA 1
ATOM 2511 C C . TRP A 1 343 ? 22.351 1.912 -2.288 1.00 20.76 352 TRP A C 1
ATOM 2512 O O . TRP A 1 343 ? 23.525 1.673 -2.714 1.00 20.37 352 TRP A O 1
ATOM 2523 N N . ASP A 1 344 ? 22.038 2.863 -1.423 1.00 20.59 353 ASP A N 1
ATOM 2524 C CA . ASP A 1 344 ? 23.067 3.688 -0.738 1.00 22.00 353 ASP A CA 1
ATOM 2525 C C . ASP A 1 344 ? 23.334 3.166 0.688 1.00 24.25 353 ASP A C 1
ATOM 2526 O O . ASP A 1 344 ? 23.991 3.889 1.445 1.00 24.63 353 ASP A O 1
ATOM 2531 N N . GLY A 1 345 ? 22.789 2.008 1.086 1.00 23.31 354 GLY A N 1
ATOM 2532 C CA . GLY A 1 345 ? 22.960 1.448 2.446 1.00 23.05 354 GLY A CA 1
ATOM 2533 C C . GLY A 1 345 ? 21.928 1.905 3.471 1.00 22.52 354 GLY A C 1
ATOM 2534 O O . GLY A 1 345 ? 21.961 1.401 4.608 1.00 25.08 354 GLY A O 1
ATOM 2535 N N . SER A 1 346 ? 21.051 2.845 3.146 1.00 21.09 355 SER A N 1
ATOM 2536 C CA . SER A 1 346 ? 20.009 3.348 4.078 1.00 20.98 355 SER A CA 1
ATOM 2537 C C . SER A 1 346 ? 18.953 2.250 4.294 1.00 21.62 355 SER A C 1
ATOM 2538 O O . SER A 1 346 ? 18.654 1.487 3.345 1.00 20.95 355 SER A O 1
ATOM 2541 N N . THR A 1 347 ? 18.385 2.162 5.491 1.00 23.21 356 THR A N 1
ATOM 2542 C CA . THR A 1 347 ? 17.511 1.038 5.894 1.00 23.77 356 THR A CA 1
ATOM 2543 C C . THR A 1 347 ? 16.219 1.533 6.553 1.00 25.74 356 THR A C 1
ATOM 2544 O O . THR A 1 347 ? 15.383 0.660 6.902 1.00 26.17 356 THR A O 1
ATOM 2548 N N . SER A 1 348 ? 16.048 2.841 6.717 1.00 22.30 357 SER A N 1
ATOM 2549 C CA . SER A 1 348 ? 14.877 3.426 7.409 1.00 23.46 357 SER A CA 1
ATOM 2550 C C . SER A 1 348 ? 14.613 4.817 6.867 1.00 23.50 357 SER A C 1
ATOM 2551 O O . SER A 1 348 ? 15.552 5.503 6.524 1.00 24.17 357 SER A O 1
ATOM 2554 N N . GLY A 1 349 ? 13.349 5.201 6.801 1.00 23.26 358 GLY A N 1
ATOM 2555 C CA . GLY A 1 349 ? 12.932 6.540 6.388 1.00 24.08 358 GLY A CA 1
ATOM 2556 C C . GLY A 1 349 ? 11.682 6.479 5.558 1.00 25.73 358 GLY A C 1
ATOM 2557 O O . GLY A 1 349 ? 11.007 5.399 5.537 1.00 27.11 358 GLY A O 1
ATOM 2558 N N . TRP A 1 350 ? 11.369 7.600 4.928 1.00 24.81 359 TRP A N 1
ATOM 2559 C CA . TRP A 1 350 ? 10.224 7.758 4.015 1.00 25.45 359 TRP A CA 1
ATOM 2560 C C . TRP A 1 350 ? 10.525 7.055 2.702 1.00 26.65 359 TRP A C 1
ATOM 2561 O O . TRP A 1 350 ? 11.647 7.159 2.183 1.00 29.26 359 TRP A O 1
ATOM 2572 N N . ILE A 1 351 ? 9.530 6.344 2.194 1.00 27.46 360 ILE A N 1
ATOM 2573 C CA . ILE A 1 351 ? 9.653 5.684 0.875 1.00 28.57 360 ILE A CA 1
ATOM 2574 C C . ILE A 1 351 ? 8.417 6.019 0.049 1.00 27.18 360 ILE A C 1
ATOM 2575 O O . ILE A 1 351 ? 7.267 5.939 0.582 1.00 22.69 360 ILE A O 1
ATOM 2580 N N . SER A 1 352 ? 8.654 6.408 -1.194 1.00 23.52 361 SER A N 1
ATOM 2581 C CA . SER A 1 352 ? 7.590 6.716 -2.168 1.00 23.34 361 SER A CA 1
ATOM 2582 C C . SER A 1 352 ? 6.982 5.441 -2.725 1.00 23.86 361 SER A C 1
ATOM 2583 O O . SER A 1 352 ? 7.725 4.596 -3.253 1.00 27.67 361 SER A O 1
ATOM 2586 N N . LEU A 1 353 ? 5.662 5.391 -2.787 1.00 23.77 362 LEU A N 1
ATOM 2587 C CA . LEU A 1 353 ? 4.949 4.326 -3.534 1.00 25.46 362 LEU A CA 1
ATOM 2588 C C . LEU A 1 353 ? 4.862 4.677 -5.027 1.00 27.30 362 LEU A C 1
ATOM 2589 O O . LEU A 1 353 ? 4.779 3.730 -5.856 1.00 27.62 362 LEU A O 1
ATOM 2594 N N . THR A 1 354 ? 4.955 5.960 -5.374 1.00 24.18 363 THR A N 1
ATOM 2595 C CA . THR A 1 354 ? 4.633 6.426 -6.754 1.00 26.96 363 THR A CA 1
ATOM 2596 C C . THR A 1 354 ? 5.886 6.678 -7.594 1.00 27.01 363 THR A C 1
ATOM 2597 O O . THR A 1 354 ? 5.787 6.513 -8.806 1.00 24.92 363 THR A O 1
ATOM 2601 N N . ALA A 1 355 ? 7.011 7.076 -6.996 1.00 27.19 364 ALA A N 1
ATOM 2602 C CA . ALA A 1 355 ? 8.262 7.312 -7.757 1.00 25.94 364 ALA A CA 1
ATOM 2603 C C . ALA A 1 355 ? 8.621 6.082 -8.600 1.00 25.43 364 ALA A C 1
ATOM 2604 O O . ALA A 1 355 ? 8.360 4.941 -8.163 1.00 24.76 364 ALA A O 1
ATOM 2606 N N . SER A 1 356 ? 9.292 6.280 -9.737 1.00 23.02 365 SER A N 1
ATOM 2607 C CA . SER A 1 356 ? 9.816 5.186 -10.583 1.00 23.33 365 SER A CA 1
ATOM 2608 C C . SER A 1 356 ? 11.053 4.563 -9.895 1.00 24.39 365 SER A C 1
ATOM 2609 O O . SER A 1 356 ? 11.356 3.378 -10.155 1.00 22.59 365 SER A O 1
ATOM 2612 N N . VAL A 1 357 ? 11.773 5.318 -9.067 1.00 22.48 366 VAL A N 1
ATOM 2613 C CA . VAL A 1 357 ? 12.862 4.782 -8.200 1.00 22.80 366 VAL A CA 1
ATOM 2614 C C . VAL A 1 357 ? 12.664 5.341 -6.799 1.00 23.93 366 VAL A C 1
ATOM 2615 O O . VAL A 1 357 ? 12.308 6.512 -6.635 1.00 24.05 366 VAL A O 1
ATOM 2619 N N . ALA A 1 358 ? 12.969 4.534 -5.802 1.00 21.18 367 ALA A N 1
ATOM 2620 C CA . ALA A 1 358 ? 12.762 4.891 -4.393 1.00 22.76 367 ALA A CA 1
ATOM 2621 C C . ALA A 1 358 ? 14.007 4.563 -3.571 1.00 21.43 367 ALA A C 1
ATOM 2622 O O . ALA A 1 358 ? 14.764 3.632 -3.952 1.00 20.96 367 ALA A O 1
ATOM 2624 N N . ARG A 1 359 ? 14.171 5.317 -2.487 1.00 22.66 368 ARG A N 1
ATOM 2625 C CA . ARG A 1 359 ? 15.204 5.147 -1.426 1.00 24.25 368 ARG A CA 1
ATOM 2626 C C . ARG A 1 359 ? 14.611 5.779 -0.178 1.00 23.13 368 ARG A C 1
ATOM 2627 O O . ARG A 1 359 ? 13.682 6.591 -0.340 1.00 21.01 368 ARG A O 1
ATOM 2635 N N . PHE A 1 360 ? 15.134 5.426 0.989 1.00 24.06 369 PHE A N 1
ATOM 2636 C CA . PHE A 1 360 ? 14.682 5.968 2.296 1.00 26.63 369 PHE A CA 1
ATOM 2637 C C . PHE A 1 360 ? 15.171 7.417 2.418 1.00 29.34 369 PHE A C 1
ATOM 2638 O O . PHE A 1 360 ? 16.376 7.661 2.205 1.00 32.21 369 PHE A O 1
ATOM 2646 N N . ARG A 1 361 ? 14.257 8.355 2.688 1.00 28.59 370 ARG A N 1
ATOM 2647 C CA . ARG A 1 361 ? 14.582 9.786 2.920 1.00 33.13 370 ARG A CA 1
ATOM 2648 C C . ARG A 1 361 ? 14.232 10.140 4.367 1.00 37.21 370 ARG A C 1
ATOM 2649 O O . ARG A 1 361 ? 13.429 9.389 4.954 1.00 31.74 370 ARG A O 1
ATOM 2657 N N . ASP A 1 362 ? 14.786 11.209 4.954 1.00 39.54 371 ASP A N 1
ATOM 2658 C CA . ASP A 1 362 ? 14.466 11.522 6.378 1.00 41.43 371 ASP A CA 1
ATOM 2659 C C . ASP A 1 362 ? 13.273 12.497 6.480 1.00 40.00 371 ASP A C 1
ATOM 2660 O O . ASP A 1 362 ? 12.747 12.680 7.592 1.00 45.99 371 ASP A O 1
ATOM 2665 N N . ALA A 1 363 ? 12.697 12.948 5.371 1.00 38.39 372 ALA A N 1
ATOM 2666 C CA . ALA A 1 363 ? 11.445 13.738 5.392 1.00 41.30 372 ALA A CA 1
ATOM 2667 C C . ALA A 1 363 ? 10.424 13.168 4.411 1.00 38.70 372 ALA A C 1
ATOM 2668 O O . ALA A 1 363 ? 10.798 12.596 3.390 1.00 30.07 372 ALA A O 1
ATOM 2670 N N . PRO A 1 364 ? 9.106 13.367 4.676 1.00 38.51 373 PRO A N 1
ATOM 2671 C CA . PRO A 1 364 ? 8.056 12.965 3.743 1.00 42.16 373 PRO A CA 1
ATOM 2672 C C . PRO A 1 364 ? 8.025 13.967 2.588 1.00 46.81 373 PRO A C 1
ATOM 2673 O O . PRO A 1 364 ? 8.583 15.042 2.781 1.00 50.08 373 PRO A O 1
ATOM 2677 N N . ALA A 1 365 ? 7.369 13.624 1.475 1.00 47.72 374 ALA A N 1
ATOM 2678 C CA . ALA A 1 365 ? 7.112 14.557 0.355 1.00 58.46 374 ALA A CA 1
ATOM 2679 C C . ALA A 1 365 ? 6.141 15.619 0.868 1.00 63.01 374 ALA A C 1
ATOM 2680 O O . ALA A 1 365 ? 5.178 15.264 1.545 1.00 55.69 374 ALA A O 1
ATOM 2682 N N . PRO A 1 366 ? 6.402 16.935 0.641 1.00 71.40 375 PRO A N 1
ATOM 2683 C CA . PRO A 1 366 ? 5.472 17.995 1.024 1.00 72.64 375 PRO A CA 1
ATOM 2684 C C . PRO A 1 366 ? 4.506 18.311 -0.124 1.00 68.29 375 PRO A C 1
ATOM 2685 O O . PRO A 1 366 ? 3.456 17.679 -0.123 1.00 67.18 375 PRO A O 1
ATOM 2689 N N . GLY B 1 22 ? 30.326 2.337 -41.948 1.00 77.91 31 GLY B N 1
ATOM 2690 C CA . GLY B 1 22 ? 31.053 2.099 -40.649 1.00 85.90 31 GLY B CA 1
ATOM 2691 C C . GLY B 1 22 ? 31.095 0.598 -40.345 1.00 85.55 31 GLY B C 1
ATOM 2692 O O . GLY B 1 22 ? 30.398 -0.184 -40.992 1.00 80.44 31 GLY B O 1
ATOM 2693 N N . PRO B 1 23 ? 31.935 0.141 -39.381 1.00 84.91 32 PRO B N 1
ATOM 2694 C CA . PRO B 1 23 ? 32.000 -1.279 -39.018 1.00 83.42 32 PRO B CA 1
ATOM 2695 C C . PRO B 1 23 ? 30.763 -1.781 -38.248 1.00 78.84 32 PRO B C 1
ATOM 2696 O O . PRO B 1 23 ? 30.240 -2.824 -38.611 1.00 73.42 32 PRO B O 1
ATOM 2700 N N . GLY B 1 24 ? 30.358 -1.057 -37.194 1.00 71.12 33 GLY B N 1
ATOM 2701 C CA . GLY B 1 24 ? 29.166 -1.357 -36.374 1.00 66.58 33 GLY B CA 1
ATOM 2702 C C . GLY B 1 24 ? 29.393 -2.474 -35.357 1.00 58.41 33 GLY B C 1
ATOM 2703 O O . GLY B 1 24 ? 28.611 -2.547 -34.404 1.00 58.70 33 GLY B O 1
ATOM 2704 N N . GLU B 1 25 ? 30.419 -3.314 -35.536 1.00 52.88 34 GLU B N 1
ATOM 2705 C CA . GLU B 1 25 ? 30.672 -4.549 -34.738 1.00 49.70 34 GLU B CA 1
ATOM 2706 C C . GLU B 1 25 ? 32.152 -4.930 -34.908 1.00 50.14 34 GLU B C 1
ATOM 2707 O O . GLU B 1 25 ? 32.618 -4.902 -36.061 1.00 51.40 34 GLU B O 1
ATOM 2713 N N . PHE B 1 26 ? 32.876 -5.228 -33.826 1.00 40.39 35 PHE B N 1
ATOM 2714 C CA . PHE B 1 26 ? 34.271 -5.741 -33.882 1.00 32.75 35 PHE B CA 1
ATOM 2715 C C . PHE B 1 26 ? 34.393 -6.935 -32.944 1.00 34.07 35 PHE B C 1
ATOM 2716 O O . PHE B 1 26 ? 33.430 -7.231 -32.183 1.00 35.89 35 PHE B O 1
ATOM 2724 N N . PHE B 1 27 ? 35.503 -7.662 -33.063 1.00 30.48 36 PHE B N 1
ATOM 2725 C CA . PHE B 1 27 ? 35.783 -8.882 -32.273 1.00 30.39 36 PHE B CA 1
ATOM 2726 C C . PHE B 1 27 ? 36.930 -8.557 -31.325 1.00 28.91 36 PHE B C 1
ATOM 2727 O O . PHE B 1 27 ? 37.946 -8.010 -31.791 1.00 28.88 36 PHE B O 1
ATOM 2735 N N . LEU B 1 28 ? 36.725 -8.761 -30.027 1.00 27.01 37 LEU B N 1
ATOM 2736 C CA . LEU B 1 28 ? 37.819 -8.610 -29.037 1.00 24.47 37 LEU B CA 1
ATOM 2737 C C . LEU B 1 28 ? 38.247 -10.014 -28.687 1.00 25.82 37 LEU B C 1
ATOM 2738 O O . LEU B 1 28 ? 37.446 -10.771 -28.126 1.00 28.62 37 LEU B O 1
ATOM 2743 N N . PRO B 1 29 ? 39.494 -10.400 -29.028 1.00 25.80 38 PRO B N 1
ATOM 2744 C CA . PRO B 1 29 ? 39.980 -11.743 -28.752 1.00 26.14 38 PRO B CA 1
ATOM 2745 C C . PRO B 1 29 ? 40.275 -11.877 -27.261 1.00 24.18 38 PRO B C 1
ATOM 2746 O O . PRO B 1 29 ? 40.384 -10.872 -26.555 1.00 22.54 38 PRO B O 1
ATOM 2750 N N . PRO B 1 30 ? 40.483 -13.109 -26.760 1.00 25.67 39 PRO B N 1
ATOM 2751 C CA . PRO B 1 30 ? 40.974 -13.318 -25.401 1.00 26.35 39 PRO B CA 1
ATOM 2752 C C . PRO B 1 30 ? 42.327 -12.629 -25.271 1.00 28.45 39 PRO B C 1
ATOM 2753 O O . PRO B 1 30 ? 43.112 -12.713 -26.182 1.00 26.19 39 PRO B O 1
ATOM 2757 N N . LEU B 1 31 ? 42.491 -11.878 -24.182 1.00 26.22 40 LEU B N 1
ATOM 2758 C CA . LEU B 1 31 ? 43.718 -11.141 -23.839 1.00 24.97 40 LEU B CA 1
ATOM 2759 C C . LEU B 1 31 ? 44.469 -12.055 -22.883 1.00 24.96 40 LEU B C 1
ATOM 2760 O O . LEU B 1 31 ? 43.895 -13.024 -22.396 1.00 24.55 40 LEU B O 1
ATOM 2765 N N . PRO B 1 32 ? 45.775 -11.825 -22.649 1.00 24.87 41 PRO B N 1
ATOM 2766 C CA . PRO B 1 32 ? 46.601 -12.787 -21.905 1.00 24.73 41 PRO B CA 1
ATOM 2767 C C . PRO B 1 32 ? 46.134 -13.084 -20.469 1.00 24.61 41 PRO B C 1
ATOM 2768 O O . PRO B 1 32 ? 46.162 -14.232 -20.021 1.00 21.37 41 PRO B O 1
ATOM 2772 N N . ARG B 1 33 ? 45.744 -12.029 -19.749 1.00 24.40 42 ARG B N 1
ATOM 2773 C CA . ARG B 1 33 ? 45.242 -12.140 -18.354 1.00 26.85 42 ARG B CA 1
ATOM 2774 C C . ARG B 1 33 ? 46.178 -13.032 -17.532 1.00 27.12 42 ARG B C 1
ATOM 2775 O O . ARG B 1 33 ? 45.690 -13.957 -16.819 1.00 27.01 42 ARG B O 1
ATOM 2783 N N . LEU B 1 34 ? 47.472 -12.710 -17.569 1.00 25.39 43 LEU B N 1
ATOM 2784 C CA . LEU B 1 34 ? 48.522 -13.441 -16.817 1.00 26.69 43 LEU B CA 1
ATOM 2785 C C . LEU B 1 34 ? 48.496 -13.059 -15.328 1.00 27.54 43 LEU B C 1
ATOM 2786 O O . LEU B 1 34 ? 49.053 -13.825 -14.515 1.00 25.78 43 LEU B O 1
ATOM 2791 N N . LEU B 1 35 ? 48.005 -11.869 -14.978 1.00 25.37 44 LEU B N 1
ATOM 2792 C CA . LEU B 1 35 ? 48.227 -11.296 -13.629 1.00 25.30 44 LEU B CA 1
ATOM 2793 C C . LEU B 1 35 ? 47.009 -11.572 -12.748 1.00 26.88 44 LEU B C 1
ATOM 2794 O O . LEU B 1 35 ? 45.876 -11.671 -13.213 1.00 26.21 44 LEU B O 1
ATOM 2799 N N . PRO B 1 36 ? 47.208 -11.707 -11.422 1.00 29.28 45 PRO B N 1
ATOM 2800 C CA . PRO B 1 36 ? 46.076 -11.943 -10.528 1.00 28.20 45 PRO B CA 1
ATOM 2801 C C . PRO B 1 36 ? 45.011 -10.843 -10.675 1.00 27.24 45 PRO B C 1
ATOM 2802 O O . PRO B 1 36 ? 45.357 -9.667 -10.770 1.00 24.90 45 PRO B O 1
ATOM 2806 N N . ALA B 1 37 ? 43.752 -11.254 -10.796 1.00 26.74 46 ALA B N 1
ATOM 2807 C CA . ALA B 1 37 ? 42.562 -10.377 -10.742 1.00 28.46 46 ALA B CA 1
ATOM 2808 C C . ALA B 1 37 ? 41.702 -10.877 -9.586 1.00 29.64 46 ALA B C 1
ATOM 2809 O O . ALA B 1 37 ? 40.951 -11.809 -9.777 1.00 36.06 46 ALA B O 1
ATOM 2811 N N . GLY B 1 38 ? 41.885 -10.327 -8.404 1.00 25.85 47 GLY B N 1
ATOM 2812 C CA . GLY B 1 38 ? 41.137 -10.773 -7.231 1.00 25.55 47 GLY B CA 1
ATOM 2813 C C . GLY B 1 38 ? 40.185 -9.699 -6.782 1.00 23.57 47 GLY B C 1
ATOM 2814 O O . GLY B 1 38 ? 40.494 -8.521 -6.978 1.00 20.07 47 GLY B O 1
ATOM 2815 N N . TYR B 1 39 ? 39.095 -10.127 -6.147 1.00 24.73 48 TYR B N 1
ATOM 2816 C CA . TYR B 1 39 ? 38.114 -9.250 -5.470 1.00 24.19 48 TYR B CA 1
ATOM 2817 C C . TYR B 1 39 ? 38.470 -9.233 -3.990 1.00 23.60 48 TYR B C 1
ATOM 2818 O O . TYR B 1 39 ? 38.579 -10.321 -3.431 1.00 24.00 48 TYR B O 1
ATOM 2827 N N . HIS B 1 40 ? 38.622 -8.048 -3.402 1.00 22.02 49 HIS B N 1
ATOM 2828 C CA . HIS B 1 40 ? 38.598 -7.865 -1.935 1.00 21.62 49 HIS B CA 1
ATOM 2829 C C . HIS B 1 40 ? 37.464 -8.709 -1.347 1.00 22.63 49 HIS B C 1
ATOM 2830 O O . HIS B 1 40 ? 36.365 -8.775 -1.905 1.00 21.87 49 HIS B O 1
ATOM 2837 N N . PRO B 1 41 ? 37.706 -9.423 -0.223 1.00 22.91 50 PRO B N 1
ATOM 2838 C CA . PRO B 1 41 ? 36.653 -10.186 0.433 1.00 22.23 50 PRO B CA 1
ATOM 2839 C C . PRO B 1 41 ? 35.408 -9.363 0.768 1.00 21.20 50 PRO B C 1
ATOM 2840 O O . PRO B 1 41 ? 34.394 -9.984 0.918 1.00 21.95 50 PRO B O 1
ATOM 2844 N N . ASP B 1 42 ? 35.535 -8.044 0.934 1.00 18.59 51 ASP B N 1
ATOM 2845 C CA . ASP B 1 42 ? 34.403 -7.129 1.219 1.00 20.94 51 ASP B CA 1
ATOM 2846 C C . ASP B 1 42 ? 33.981 -6.288 0.010 1.00 19.62 51 ASP B C 1
ATOM 2847 O O . ASP B 1 42 ? 33.309 -5.277 0.250 1.00 19.27 51 ASP B O 1
ATOM 2852 N N . ALA B 1 43 ? 34.281 -6.720 -1.216 1.00 18.88 52 ALA B N 1
ATOM 2853 C CA . ALA B 1 43 ? 34.093 -5.921 -2.447 1.00 19.64 52 ALA B CA 1
ATOM 2854 C C . ALA B 1 43 ? 32.631 -5.461 -2.579 1.00 19.62 52 ALA B C 1
ATOM 2855 O O . ALA B 1 43 ? 32.389 -4.249 -2.754 1.00 19.27 52 ALA B O 1
ATOM 2857 N N . ALA B 1 44 ? 31.668 -6.375 -2.471 1.00 20.18 53 ALA B N 1
ATOM 2858 C CA . ALA B 1 44 ? 30.251 -6.035 -2.708 1.00 20.93 53 ALA B CA 1
ATOM 2859 C C . ALA B 1 44 ? 29.825 -4.977 -1.686 1.00 20.18 53 ALA B C 1
ATOM 2860 O O . ALA B 1 44 ? 29.211 -3.965 -2.072 1.00 18.88 53 ALA B O 1
ATOM 2862 N N . ARG B 1 45 ? 30.180 -5.180 -0.423 1.00 20.68 54 ARG B N 1
ATOM 2863 C CA . ARG B 1 45 ? 29.827 -4.260 0.686 1.00 22.65 54 ARG B CA 1
ATOM 2864 C C . ARG B 1 45 ? 30.563 -2.946 0.492 1.00 20.41 54 ARG B C 1
ATOM 2865 O O . ARG B 1 45 ? 29.962 -1.901 0.738 1.00 22.87 54 ARG B O 1
ATOM 2873 N N . ILE B 1 46 ? 31.825 -2.983 0.072 1.00 18.52 55 ILE B N 1
ATOM 2874 C CA . ILE B 1 46 ? 32.589 -1.722 -0.151 1.00 18.26 55 ILE B CA 1
ATOM 2875 C C . ILE B 1 46 ? 31.936 -0.911 -1.277 1.00 17.38 55 ILE B C 1
ATOM 2876 O O . ILE B 1 46 ? 31.855 0.322 -1.168 1.00 19.05 55 ILE B O 1
ATOM 2881 N N . GLU B 1 47 ? 31.484 -1.558 -2.345 1.00 19.04 56 GLU B N 1
ATOM 2882 C CA . GLU B 1 47 ? 30.814 -0.837 -3.468 1.00 18.63 56 GLU B CA 1
ATOM 2883 C C . GLU B 1 47 ? 29.589 -0.081 -2.915 1.00 20.36 56 GLU B C 1
ATOM 2884 O O . GLU B 1 47 ? 29.432 1.119 -3.201 1.00 18.95 56 GLU B O 1
ATOM 2890 N N . ILE B 1 48 ? 28.742 -0.768 -2.144 1.00 20.75 57 ILE B N 1
ATOM 2891 C CA . ILE B 1 48 ? 27.524 -0.164 -1.527 1.00 20.79 57 ILE B CA 1
ATOM 2892 C C . ILE B 1 48 ? 27.943 0.972 -0.593 1.00 20.32 57 ILE B C 1
ATOM 2893 O O . ILE B 1 48 ? 27.345 2.058 -0.678 1.00 17.95 57 ILE B O 1
ATOM 2898 N N . ALA B 1 49 ? 28.916 0.757 0.290 1.00 19.89 58 ALA B N 1
ATOM 2899 C CA . ALA B 1 49 ? 29.274 1.828 1.255 1.00 20.98 58 ALA B CA 1
ATOM 2900 C C . ALA B 1 49 ? 29.895 2.988 0.472 1.00 21.01 58 ALA B C 1
ATOM 2901 O O . ALA B 1 49 ? 29.614 4.150 0.822 1.00 18.66 58 ALA B O 1
ATOM 2903 N N . SER B 1 50 ? 30.639 2.700 -0.606 1.00 19.87 59 SER B N 1
ATOM 2904 C CA . SER B 1 50 ? 31.191 3.767 -1.482 1.00 19.99 59 SER B CA 1
ATOM 2905 C C . SER B 1 50 ? 30.037 4.577 -2.100 1.00 19.35 59 SER B C 1
ATOM 2906 O O . SER B 1 50 ? 30.060 5.847 -2.071 1.00 17.91 59 SER B O 1
ATOM 2909 N N . ASN B 1 51 ? 29.013 3.884 -2.566 1.00 20.43 60 ASN B N 1
ATOM 2910 C CA . ASN B 1 51 ? 27.804 4.498 -3.214 1.00 20.69 60 ASN B CA 1
ATOM 2911 C C . ASN B 1 51 ? 27.130 5.427 -2.195 1.00 22.08 60 ASN B C 1
ATOM 2912 O O . ASN B 1 51 ? 26.770 6.570 -2.543 1.00 22.97 60 ASN B O 1
ATOM 2917 N N . GLY B 1 52 ? 27.044 4.969 -0.946 1.00 24.33 61 GLY B N 1
ATOM 2918 C CA . GLY B 1 52 ? 26.532 5.743 0.195 1.00 24.70 61 GLY B CA 1
ATOM 2919 C C . GLY B 1 52 ? 27.339 7.008 0.399 1.00 24.16 61 GLY B C 1
ATOM 2920 O O . GLY B 1 52 ? 26.753 8.083 0.613 1.00 22.02 61 GLY B O 1
ATOM 2921 N N . TRP B 1 53 ? 28.653 6.891 0.337 1.00 24.19 62 TRP B N 1
ATOM 2922 C CA . TRP B 1 53 ? 29.568 8.043 0.496 1.00 22.54 62 TRP B CA 1
ATOM 2923 C C . TRP B 1 53 ? 29.385 9.006 -0.681 1.00 23.52 62 TRP B C 1
ATOM 2924 O O . TRP B 1 53 ? 29.390 10.233 -0.476 1.00 21.49 62 TRP B O 1
ATOM 2935 N N . VAL B 1 54 ? 29.239 8.489 -1.901 1.00 21.20 63 VAL B N 1
ATOM 2936 C CA . VAL B 1 54 ? 29.045 9.381 -3.077 1.00 21.18 63 VAL B CA 1
ATOM 2937 C C . VAL B 1 54 ? 27.761 10.176 -2.826 1.00 22.50 63 VAL B C 1
ATOM 2938 O O . VAL B 1 54 ? 27.780 11.414 -3.011 1.00 23.78 63 VAL B O 1
ATOM 2942 N N . ARG B 1 55 ? 26.687 9.531 -2.389 1.00 22.51 64 ARG B N 1
ATOM 2943 C CA . ARG B 1 55 ? 25.435 10.289 -2.140 1.00 25.54 64 ARG B CA 1
ATOM 2944 C C . ARG B 1 55 ? 25.707 11.371 -1.087 1.00 24.86 64 ARG B C 1
ATOM 2945 O O . ARG B 1 55 ? 25.368 12.536 -1.330 1.00 24.98 64 ARG B O 1
ATOM 2953 N N . ARG B 1 56 ? 26.305 10.990 0.035 1.00 25.76 65 ARG B N 1
ATOM 2954 C CA . ARG B 1 56 ? 26.513 11.901 1.192 1.00 28.75 65 ARG B CA 1
ATOM 2955 C C . ARG B 1 56 ? 27.430 13.062 0.821 1.00 27.78 65 ARG B C 1
ATOM 2956 O O . ARG B 1 56 ? 27.217 14.163 1.356 1.00 27.04 65 ARG B O 1
ATOM 2964 N N . MET B 1 57 ? 28.448 12.840 -0.015 1.00 26.24 66 MET B N 1
ATOM 2965 C CA . MET B 1 57 ? 29.558 13.821 -0.156 1.00 26.15 66 MET B CA 1
ATOM 2966 C C . MET B 1 57 ? 29.482 14.553 -1.499 1.00 24.29 66 MET B C 1
ATOM 2967 O O . MET B 1 57 ? 30.035 15.686 -1.586 1.00 25.17 66 MET B O 1
ATOM 2972 N N . LEU B 1 58 ? 28.929 13.920 -2.529 1.00 21.27 67 LEU B N 1
ATOM 2973 C CA . LEU B 1 58 ? 29.064 14.409 -3.923 1.00 21.70 67 LEU B CA 1
ATOM 2974 C C . LEU B 1 58 ? 27.717 14.566 -4.622 1.00 22.83 67 LEU B C 1
ATOM 2975 O O . LEU B 1 58 ? 27.773 14.848 -5.816 1.00 22.65 67 LEU B O 1
ATOM 2980 N N . ALA B 1 59 ? 26.581 14.445 -3.923 1.00 25.52 68 ALA B N 1
ATOM 2981 C CA . ALA B 1 59 ? 25.225 14.582 -4.523 1.00 30.53 68 ALA B CA 1
ATOM 2982 C C . ALA B 1 59 ? 25.117 15.886 -5.319 1.00 32.00 68 ALA B C 1
ATOM 2983 O O . ALA B 1 59 ? 24.459 15.876 -6.378 1.00 30.03 68 ALA B O 1
ATOM 2985 N N . ASP B 1 60 ? 25.725 16.963 -4.818 1.00 32.37 69 ASP B N 1
ATOM 2986 C CA . ASP B 1 60 ? 25.584 18.322 -5.400 1.00 33.05 69 ASP B CA 1
ATOM 2987 C C . ASP B 1 60 ? 26.334 18.417 -6.726 1.00 32.76 69 ASP B C 1
ATOM 2988 O O . ASP B 1 60 ? 26.108 19.373 -7.408 1.00 33.44 69 ASP B O 1
ATOM 2993 N N . CYS B 1 61 ? 27.213 17.476 -7.077 1.00 30.44 70 CYS B N 1
ATOM 2994 C CA . CYS B 1 61 ? 27.911 17.498 -8.384 1.00 28.28 70 CYS B CA 1
ATOM 2995 C C . CYS B 1 61 ? 26.952 17.025 -9.480 1.00 28.88 70 CYS B C 1
ATOM 2996 O O . CYS B 1 61 ? 27.321 17.109 -10.646 1.00 27.61 70 CYS B O 1
ATOM 2999 N N . PHE B 1 62 ? 25.784 16.484 -9.125 1.00 27.20 71 PHE B N 1
ATOM 3000 C CA . PHE B 1 62 ? 24.855 15.912 -10.128 1.00 27.90 71 PHE B CA 1
ATOM 3001 C C . PHE B 1 62 ? 23.669 16.848 -10.243 1.00 27.15 71 PHE B C 1
ATOM 3002 O O . PHE B 1 62 ? 23.266 17.394 -9.189 1.00 26.45 71 PHE B O 1
ATOM 3010 N N . ASP B 1 63 ? 23.103 16.958 -11.441 1.00 27.66 72 ASP B N 1
ATOM 3011 C CA . ASP B 1 63 ? 21.985 17.908 -11.700 1.00 30.81 72 ASP B CA 1
ATOM 3012 C C . ASP B 1 63 ? 20.634 17.296 -11.315 1.00 30.62 72 ASP B C 1
ATOM 3013 O O . ASP B 1 63 ? 19.648 18.046 -11.363 1.00 32.72 72 ASP B O 1
ATOM 3018 N N . SER B 1 64 ? 20.590 16.011 -10.940 1.00 29.43 73 SER B N 1
ATOM 3019 C CA . SER B 1 64 ? 19.389 15.312 -10.411 1.00 28.86 73 SER B CA 1
ATOM 3020 C C . SER B 1 64 ? 19.741 13.943 -9.812 1.00 31.46 73 SER B C 1
ATOM 3021 O O . SER B 1 64 ? 20.847 13.420 -10.051 1.00 29.03 73 SER B O 1
ATOM 3024 N N . GLU B 1 65 ? 18.777 13.356 -9.107 1.00 28.50 74 GLU B N 1
ATOM 3025 C CA . GLU B 1 65 ? 18.797 11.935 -8.699 1.00 30.32 74 GLU B CA 1
ATOM 3026 C C . GLU B 1 65 ? 19.106 11.058 -9.923 1.00 28.43 74 GLU B C 1
ATOM 3027 O O . GLU B 1 65 ? 19.878 10.120 -9.757 1.00 32.71 74 GLU B O 1
ATOM 3033 N N . GLU B 1 66 ? 18.583 11.371 -11.111 1.00 30.42 75 GLU B N 1
ATOM 3034 C CA . GLU B 1 66 ? 18.723 10.534 -12.335 1.00 33.94 75 GLU B CA 1
ATOM 3035 C C . GLU B 1 66 ? 20.218 10.406 -12.653 1.00 32.11 75 GLU B C 1
ATOM 3036 O O . GLU B 1 66 ? 20.668 9.280 -12.971 1.00 27.51 75 GLU B O 1
ATOM 3042 N N . SER B 1 67 ? 20.917 11.545 -12.633 1.00 28.50 76 SER B N 1
ATOM 3043 C CA . SER B 1 67 ? 22.330 11.691 -13.030 1.00 27.28 76 SER B CA 1
ATOM 3044 C C . SER B 1 67 ? 23.202 10.976 -12.002 1.00 23.26 76 SER B C 1
ATOM 3045 O O . SER B 1 67 ? 24.092 10.228 -12.399 1.00 23.59 76 SER B O 1
ATOM 3048 N N . LEU B 1 68 ? 22.910 11.171 -10.722 1.00 22.75 77 LEU B N 1
ATOM 3049 C CA . LEU B 1 68 ? 23.612 10.448 -9.624 1.00 22.85 77 LEU B CA 1
ATOM 3050 C C . LEU B 1 68 ? 23.457 8.936 -9.820 1.00 21.34 77 LEU B C 1
ATOM 3051 O O . LEU B 1 68 ? 24.481 8.212 -9.807 1.00 20.54 77 LEU B O 1
ATOM 3056 N N . LEU B 1 69 ? 22.236 8.443 -10.031 1.00 20.86 78 LEU B N 1
ATOM 3057 C CA . LEU B 1 69 ? 22.001 6.984 -10.161 1.00 21.70 78 LEU B CA 1
ATOM 3058 C C . LEU B 1 69 ? 22.672 6.462 -11.426 1.00 20.46 78 LEU B C 1
ATOM 3059 O O . LEU B 1 69 ? 23.141 5.317 -11.380 1.00 19.88 78 LEU B O 1
ATOM 3064 N N . PHE B 1 70 ? 22.641 7.230 -12.516 1.00 19.75 79 PHE B N 1
ATOM 3065 C CA . PHE B 1 70 ? 23.347 6.873 -13.765 1.00 20.08 79 PHE B CA 1
ATOM 3066 C C . PHE B 1 70 ? 24.825 6.590 -13.425 1.00 20.24 79 PHE B C 1
ATOM 3067 O O . PHE B 1 70 ? 25.412 5.558 -13.834 1.00 17.70 79 PHE B O 1
ATOM 3075 N N . PHE B 1 71 ? 25.431 7.518 -12.695 1.00 18.95 80 PHE B N 1
ATOM 3076 C CA . PHE B 1 71 ? 26.817 7.362 -12.202 1.00 19.68 80 PHE B CA 1
ATOM 3077 C C . PHE B 1 71 ? 26.944 6.131 -11.297 1.00 19.32 80 PHE B C 1
ATOM 3078 O O . PHE B 1 71 ? 27.864 5.325 -11.508 1.00 18.76 80 PHE B O 1
ATOM 3086 N N . LEU B 1 72 ? 26.073 5.980 -10.281 1.00 19.60 81 LEU B N 1
ATOM 3087 C CA . LEU B 1 72 ? 26.182 4.830 -9.343 1.00 20.40 81 LEU B CA 1
ATOM 3088 C C . LEU B 1 72 ? 26.014 3.512 -10.113 1.00 18.62 81 LEU B C 1
ATOM 3089 O O . LEU B 1 72 ? 26.653 2.497 -9.702 1.00 18.97 81 LEU B O 1
ATOM 3094 N N . ARG B 1 73 ? 25.264 3.500 -11.219 1.00 18.35 82 ARG B N 1
ATOM 3095 C CA . ARG B 1 73 ? 25.008 2.247 -11.986 1.00 17.83 82 ARG B CA 1
ATOM 3096 C C . ARG B 1 73 ? 26.298 1.798 -12.682 1.00 18.17 82 ARG B C 1
ATOM 3097 O O . ARG B 1 73 ? 26.364 0.614 -13.063 1.00 18.31 82 ARG B O 1
ATOM 3105 N N . GLN B 1 74 ? 27.309 2.669 -12.811 1.00 17.46 83 GLN B N 1
ATOM 3106 C CA . GLN B 1 74 ? 28.582 2.304 -13.461 1.00 17.51 83 GLN B CA 1
ATOM 3107 C C . GLN B 1 74 ? 29.371 1.377 -12.540 1.00 18.34 83 GLN B C 1
ATOM 3108 O O . GLN B 1 74 ? 30.276 0.733 -13.032 1.00 18.22 83 GLN B O 1
ATOM 3114 N N . ARG B 1 75 ? 29.006 1.276 -11.264 1.00 18.05 84 ARG B N 1
ATOM 3115 C CA . ARG B 1 75 ? 29.666 0.343 -10.326 1.00 17.64 84 ARG B CA 1
ATOM 3116 C C . ARG B 1 75 ? 31.149 0.738 -10.153 1.00 18.03 84 ARG B C 1
ATOM 3117 O O . ARG B 1 75 ? 32.004 -0.131 -9.889 1.00 19.68 84 ARG B O 1
ATOM 3125 N N . ASN B 1 76 ? 31.456 2.022 -10.221 1.00 17.51 85 ASN B N 1
ATOM 3126 C CA . ASN B 1 76 ? 32.833 2.535 -10.043 1.00 17.76 85 ASN B CA 1
ATOM 3127 C C . ASN B 1 76 ? 33.280 2.208 -8.626 1.00 19.89 85 ASN B C 1
ATOM 3128 O O . ASN B 1 76 ? 34.499 2.070 -8.402 1.00 17.09 85 ASN B O 1
ATOM 3133 N N . GLY B 1 77 ? 32.313 2.058 -7.719 1.00 20.19 86 GLY B N 1
ATOM 3134 C CA . GLY B 1 77 ? 32.588 1.712 -6.319 1.00 21.35 86 GLY B CA 1
ATOM 3135 C C . GLY B 1 77 ? 33.285 0.373 -6.153 1.00 21.79 86 GLY B C 1
ATOM 3136 O O . GLY B 1 77 ? 33.808 0.156 -5.039 1.00 21.98 86 GLY B O 1
ATOM 3137 N N . ILE B 1 78 ? 33.245 -0.531 -7.142 1.00 18.00 87 ILE B N 1
ATOM 3138 C CA . ILE B 1 78 ? 33.900 -1.867 -7.009 1.00 19.53 87 ILE B CA 1
ATOM 3139 C C . ILE B 1 78 ? 35.312 -1.860 -7.659 1.00 18.57 87 ILE B C 1
ATOM 3140 O O . ILE B 1 78 ? 36.008 -2.852 -7.510 1.00 16.02 87 ILE B O 1
ATOM 3145 N N . TYR B 1 79 ? 35.746 -0.755 -8.269 1.00 18.84 88 TYR B N 1
ATOM 3146 C CA . TYR B 1 79 ? 37.120 -0.620 -8.828 1.00 20.65 88 TYR B CA 1
ATOM 3147 C C . TYR B 1 79 ? 38.166 -0.802 -7.711 1.00 19.09 88 TYR B C 1
ATOM 3148 O O . TYR B 1 79 ? 39.109 -1.611 -7.846 1.00 18.98 88 TYR B O 1
ATOM 3157 N N . GLY B 1 80 ? 38.007 -0.073 -6.611 1.00 19.36 89 GLY B N 1
ATOM 3158 C CA . GLY B 1 80 ? 38.950 -0.108 -5.478 1.00 19.28 89 GLY B CA 1
ATOM 3159 C C . GLY B 1 80 ? 39.196 -1.526 -5.013 1.00 19.71 89 GLY B C 1
ATOM 3160 O O . GLY B 1 80 ? 40.336 -2.018 -5.015 1.00 20.91 89 GLY B O 1
ATOM 3161 N N . PRO B 1 81 ? 38.124 -2.229 -4.591 1.00 20.05 90 PRO B N 1
ATOM 3162 C CA . PRO B 1 81 ? 38.252 -3.593 -4.115 1.00 19.31 90 PRO B CA 1
ATOM 3163 C C . PRO B 1 81 ? 38.809 -4.575 -5.138 1.00 17.64 90 PRO B C 1
ATOM 3164 O O . PRO B 1 81 ? 39.373 -5.554 -4.739 1.00 18.15 90 PRO B O 1
ATOM 3168 N N . LEU B 1 82 ? 38.629 -4.298 -6.431 1.00 18.74 91 LEU B N 1
ATOM 3169 C CA . LEU B 1 82 ? 39.222 -5.128 -7.504 1.00 20.13 91 LEU B CA 1
ATOM 3170 C C . LEU B 1 82 ? 40.712 -4.783 -7.672 1.00 19.11 9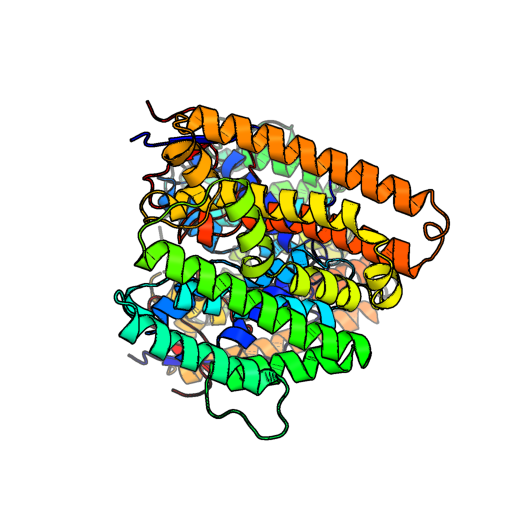1 LEU B C 1
ATOM 3171 O O . LEU B 1 82 ? 41.444 -5.625 -8.188 1.00 21.10 91 LEU B O 1
ATOM 3176 N N . THR B 1 83 ? 41.161 -3.592 -7.316 1.00 18.53 92 THR B N 1
ATOM 3177 C CA . THR B 1 83 ? 42.594 -3.221 -7.532 1.00 21.15 92 THR B CA 1
ATOM 3178 C C . THR B 1 83 ? 43.437 -3.550 -6.292 1.00 22.60 92 THR B C 1
ATOM 3179 O O . THR B 1 83 ? 44.650 -3.776 -6.466 1.00 22.63 92 THR B O 1
ATOM 3183 N N . VAL B 1 84 ? 42.826 -3.586 -5.099 1.00 23.19 93 VAL B N 1
ATOM 3184 C CA . VAL B 1 84 ? 43.577 -3.756 -3.819 1.00 23.65 93 VAL B CA 1
ATOM 3185 C C . VAL B 1 84 ? 42.894 -4.842 -3.016 1.00 21.54 93 VAL B C 1
ATOM 3186 O O . VAL B 1 84 ? 42.506 -4.618 -1.884 1.00 22.26 93 VAL B O 1
ATOM 3190 N N . PRO B 1 85 ? 42.721 -6.057 -3.581 1.00 21.97 94 PRO B N 1
ATOM 3191 C CA . PRO B 1 85 ? 41.956 -7.108 -2.901 1.00 21.71 94 PRO B CA 1
ATOM 3192 C C . PRO B 1 85 ? 42.654 -7.636 -1.631 1.00 25.55 94 PRO B C 1
ATOM 3193 O O . PRO B 1 85 ? 41.999 -8.227 -0.799 1.00 24.87 94 PRO B O 1
ATOM 3197 N N . TYR B 1 86 ? 43.958 -7.361 -1.514 1.00 26.86 95 TYR B N 1
ATOM 3198 C CA . TYR B 1 86 ? 44.866 -7.759 -0.403 1.00 27.78 95 TYR B CA 1
ATOM 3199 C C . TYR B 1 86 ? 44.793 -6.750 0.758 1.00 27.12 95 TYR B C 1
ATOM 3200 O O . TYR B 1 86 ? 45.377 -7.020 1.811 1.00 26.23 95 TYR B O 1
ATOM 3209 N N . ALA B 1 87 ? 44.210 -5.564 0.557 1.00 25.33 96 ALA B N 1
ATOM 3210 C CA . ALA B 1 87 ? 44.339 -4.449 1.517 1.00 22.72 96 ALA B CA 1
ATOM 3211 C C . ALA B 1 87 ? 43.389 -4.640 2.703 1.00 23.84 96 ALA B C 1
ATOM 3212 O O . ALA B 1 87 ? 42.380 -5.377 2.611 1.00 22.66 96 ALA B O 1
ATOM 3214 N N . GLU B 1 88 ? 43.710 -3.981 3.802 1.00 24.71 97 GLU B N 1
ATOM 3215 C CA . GLU B 1 88 ? 42.802 -3.855 4.970 1.00 27.71 97 GLU B CA 1
ATOM 3216 C C . GLU B 1 88 ? 41.524 -3.217 4.466 1.00 26.22 97 GLU B C 1
ATOM 3217 O O . GLU B 1 88 ? 41.633 -2.349 3.582 1.00 23.22 97 GLU B O 1
ATOM 3223 N N . ALA B 1 89 ? 40.374 -3.635 4.998 1.00 26.17 98 ALA B N 1
ATOM 3224 C CA . ALA B 1 89 ? 39.046 -3.215 4.494 1.00 29.02 98 ALA B CA 1
ATOM 3225 C C . ALA B 1 89 ? 38.991 -1.677 4.500 1.00 28.76 98 ALA B C 1
ATOM 3226 O O . ALA B 1 89 ? 38.510 -1.089 3.528 1.00 29.22 98 ALA B O 1
ATOM 3228 N N . ASP B 1 90 ? 39.489 -1.034 5.564 1.00 25.97 99 ASP B N 1
ATOM 3229 C CA . ASP B 1 90 ? 39.405 0.435 5.707 1.00 26.46 99 ASP B CA 1
ATOM 3230 C C . ASP B 1 90 ? 40.111 1.076 4.508 1.00 25.80 99 ASP B C 1
ATOM 3231 O O . ASP B 1 90 ? 39.544 2.017 3.909 1.00 27.24 99 ASP B O 1
ATOM 3236 N N . ARG B 1 91 ? 41.310 0.606 4.173 1.00 24.52 100 ARG B N 1
ATOM 3237 C CA . ARG B 1 91 ? 42.135 1.221 3.101 1.00 23.61 100 ARG B CA 1
ATOM 3238 C C . ARG B 1 91 ? 41.471 0.946 1.760 1.00 21.70 100 ARG B C 1
ATOM 3239 O O . ARG B 1 91 ? 41.512 1.839 0.897 1.00 24.22 100 ARG B O 1
ATOM 3247 N N . ALA B 1 92 ? 40.888 -0.241 1.611 1.00 21.16 101 ALA B N 1
ATOM 3248 C CA . ALA B 1 92 ? 40.144 -0.657 0.406 1.00 22.13 101 ALA B CA 1
ATOM 3249 C C . ALA B 1 92 ? 38.933 0.273 0.244 1.00 21.14 101 ALA B C 1
ATOM 3250 O O . ALA B 1 92 ? 38.686 0.787 -0.877 1.00 18.98 101 ALA B O 1
ATOM 3252 N N . GLN B 1 93 ? 38.245 0.583 1.341 1.00 21.31 102 GLN B N 1
ATOM 3253 C CA . GLN B 1 93 ? 37.113 1.533 1.280 1.00 20.44 102 GLN B CA 1
ATOM 3254 C C . GLN B 1 93 ? 37.620 2.908 0.861 1.00 21.98 102 GLN B C 1
ATOM 3255 O O . GLN B 1 93 ? 36.987 3.518 -0.021 1.00 22.68 102 GLN B O 1
ATOM 3261 N N . ASN B 1 94 ? 38.725 3.370 1.459 1.00 21.28 103 ASN B N 1
ATOM 3262 C CA . ASN B 1 94 ? 39.331 4.688 1.172 1.00 22.49 103 ASN B CA 1
ATOM 3263 C C . ASN B 1 94 ? 39.662 4.808 -0.325 1.00 22.96 103 ASN B C 1
ATOM 3264 O O . ASN B 1 94 ? 39.363 5.837 -0.919 1.00 22.79 103 ASN B O 1
ATOM 3269 N N . ILE B 1 95 ? 40.205 3.759 -0.923 1.00 23.81 104 ILE B N 1
ATOM 3270 C CA . ILE B 1 95 ? 40.646 3.774 -2.347 1.00 23.81 104 ILE B CA 1
ATOM 3271 C C . ILE B 1 95 ? 39.391 3.722 -3.226 1.00 21.95 104 ILE B C 1
ATOM 3272 O O . ILE B 1 95 ? 39.344 4.448 -4.176 1.00 22.94 104 ILE B O 1
ATOM 3277 N N . ALA B 1 96 ? 38.383 2.933 -2.844 1.00 22.98 105 ALA B N 1
ATOM 3278 C CA . ALA B 1 96 ? 37.125 2.803 -3.595 1.00 22.97 105 ALA B CA 1
ATOM 3279 C C . ALA B 1 96 ? 36.471 4.181 -3.642 1.00 21.46 105 ALA B C 1
ATOM 3280 O O . ALA B 1 96 ? 36.090 4.578 -4.722 1.00 21.39 105 ALA B O 1
ATOM 3282 N N . ASP B 1 97 ? 36.462 4.906 -2.522 1.00 19.59 106 ASP B N 1
ATOM 3283 C CA . ASP B 1 97 ? 35.830 6.227 -2.437 1.00 19.72 106 ASP B CA 1
ATOM 3284 C C . ASP B 1 97 ? 36.687 7.219 -3.219 1.00 19.89 106 ASP B C 1
ATOM 3285 O O . ASP B 1 97 ? 36.107 8.063 -3.934 1.00 20.37 106 ASP B O 1
ATOM 3290 N N . TRP B 1 98 ? 38.008 7.090 -3.154 1.00 20.12 107 TRP B N 1
ATOM 3291 C CA . TRP B 1 98 ? 38.927 7.980 -3.909 1.00 21.79 107 TRP B CA 1
ATOM 3292 C C . TRP B 1 98 ? 38.606 7.860 -5.401 1.00 20.72 107 TRP B C 1
ATOM 3293 O O . TRP B 1 98 ? 38.474 8.894 -6.050 1.00 20.82 107 TRP B O 1
ATOM 3304 N N . TYR B 1 99 ? 38.535 6.647 -5.940 1.00 19.87 108 TYR B N 1
ATOM 3305 C CA . TYR B 1 99 ? 38.363 6.432 -7.398 1.00 22.27 108 TYR B CA 1
ATOM 3306 C C . TYR B 1 99 ? 36.986 6.933 -7.849 1.00 21.60 108 TYR B C 1
ATOM 3307 O O . TYR B 1 99 ? 36.887 7.495 -8.956 1.00 19.36 108 TYR B O 1
ATOM 3316 N N . GLN B 1 100 ? 35.944 6.711 -7.042 1.00 21.32 109 GLN B N 1
ATOM 3317 C CA . GLN B 1 100 ? 34.612 7.291 -7.360 1.00 21.33 109 GLN B CA 1
ATOM 3318 C C . GLN B 1 100 ? 34.767 8.814 -7.405 1.00 23.08 109 GLN B C 1
ATOM 3319 O O . GLN B 1 100 ? 34.274 9.431 -8.364 1.00 22.78 109 GLN B O 1
ATOM 3325 N N . PHE B 1 101 ? 35.429 9.390 -6.401 1.00 21.02 110 PHE B N 1
ATOM 3326 C CA . PHE B 1 101 ? 35.624 10.848 -6.290 1.00 20.62 110 PHE B CA 1
ATOM 3327 C C . PHE B 1 101 ? 36.323 11.366 -7.554 1.00 23.08 110 PHE B C 1
ATOM 3328 O O . PHE B 1 101 ? 35.771 12.297 -8.187 1.00 20.76 110 PHE B O 1
ATOM 3336 N N . VAL B 1 102 ? 37.462 10.789 -7.960 1.00 22.37 111 VAL B N 1
ATOM 3337 C CA . VAL B 1 102 ? 38.181 11.326 -9.163 1.00 24.59 111 VAL B CA 1
ATOM 3338 C C . VAL B 1 102 ? 37.320 11.136 -10.422 1.00 25.83 111 VAL B C 1
ATOM 3339 O O . VAL B 1 102 ? 37.419 12.000 -11.330 1.00 24.94 111 VAL B O 1
ATOM 3343 N N . THR B 1 103 ? 36.507 10.074 -10.496 1.00 24.93 112 THR B N 1
ATOM 3344 C CA . THR B 1 103 ? 35.641 9.795 -11.678 1.00 22.95 112 THR B CA 1
ATOM 3345 C C . THR B 1 103 ? 34.503 10.822 -11.713 1.00 23.38 112 THR B C 1
ATOM 3346 O O . THR B 1 103 ? 34.216 11.378 -12.8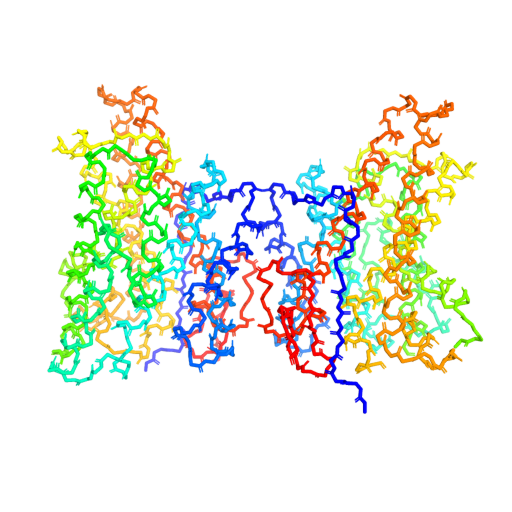08 1.00 23.04 112 THR B O 1
ATOM 3350 N N . VAL B 1 104 ? 33.893 11.117 -10.571 1.00 21.31 113 VAL B N 1
ATOM 3351 C CA . VAL B 1 104 ? 32.855 12.181 -10.524 1.00 25.41 113 VAL B CA 1
ATOM 3352 C C . VAL B 1 104 ? 33.459 13.498 -11.033 1.00 29.23 113 VAL B C 1
ATOM 3353 O O . VAL B 1 104 ? 32.851 14.125 -11.960 1.00 28.17 113 VAL B O 1
ATOM 3357 N N . ILE B 1 105 ? 34.603 13.912 -10.466 1.00 29.37 114 ILE B N 1
ATOM 3358 C CA . ILE B 1 105 ? 35.187 15.250 -10.761 1.00 32.73 114 ILE B CA 1
ATOM 3359 C C . ILE B 1 105 ? 35.556 15.248 -12.242 1.00 33.56 114 ILE B C 1
ATOM 3360 O O . ILE B 1 105 ? 35.203 16.223 -12.911 1.00 33.26 114 ILE B O 1
ATOM 3365 N N . ASP B 1 106 ? 36.162 14.163 -12.725 1.00 33.40 115 ASP B N 1
ATOM 3366 C CA . ASP B 1 106 ? 36.604 14.013 -14.139 1.00 34.70 115 ASP B CA 1
ATOM 3367 C C . ASP B 1 106 ? 35.431 14.174 -15.107 1.00 35.23 115 ASP B C 1
ATOM 3368 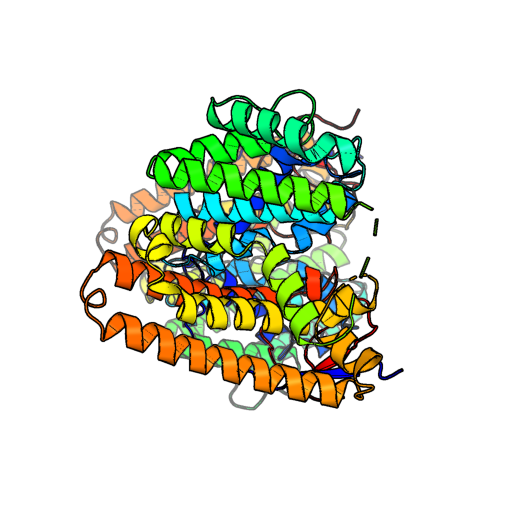O O . ASP B 1 106 ? 35.599 14.851 -16.123 1.00 34.59 115 ASP B O 1
ATOM 3373 N N . SER B 1 107 ? 34.302 13.526 -14.809 1.00 35.50 116 SER B N 1
ATOM 3374 C CA . SER B 1 107 ? 33.201 13.253 -15.764 1.00 37.93 116 SER B CA 1
ATOM 3375 C C . SER B 1 107 ? 32.076 14.269 -15.598 1.00 37.84 116 SER B C 1
ATOM 3376 O O . SER B 1 107 ? 31.491 14.602 -16.610 1.00 39.37 116 SER B O 1
ATOM 3379 N N . PHE B 1 108 ? 31.768 14.700 -14.372 1.00 41.53 117 PHE B N 1
ATOM 3380 C CA . PHE B 1 108 ? 30.475 15.354 -14.009 1.00 44.77 117 PHE B CA 1
ATOM 3381 C C . PHE B 1 108 ? 30.637 16.817 -13.579 1.00 47.81 117 PHE B C 1
ATOM 3382 O O . PHE B 1 108 ? 29.586 17.496 -13.539 1.00 47.90 117 PHE B O 1
ATOM 3390 N N . VAL B 1 109 ? 31.850 17.256 -13.218 1.00 44.53 118 VAL B N 1
ATOM 3391 C CA . VAL B 1 109 ? 32.142 18.658 -12.787 1.00 52.47 118 VAL B CA 1
ATOM 3392 C C . VAL B 1 109 ? 32.632 19.391 -14.048 1.00 58.02 118 VAL B C 1
ATOM 3393 O O . VAL B 1 109 ? 33.862 19.444 -14.280 1.00 51.04 118 VAL B O 1
ATOM 3397 N N . SER B 1 110 ? 31.672 19.907 -14.834 1.00 67.32 119 SER B N 1
ATOM 3398 C CA . SER B 1 110 ? 31.768 20.203 -16.293 1.00 73.36 119 SER B CA 1
ATOM 3399 C C . SER B 1 110 ? 31.918 21.708 -16.567 1.00 71.84 119 SER B C 1
ATOM 3400 O O . SER B 1 110 ? 32.016 22.080 -17.757 1.00 70.86 119 SER B O 1
ATOM 3403 N N . ASP B 1 111 ? 31.929 22.529 -15.513 1.00 70.66 120 ASP B N 1
ATOM 3404 C CA . ASP B 1 111 ? 31.948 24.019 -15.563 1.00 71.90 120 ASP B CA 1
ATOM 3405 C C . ASP B 1 111 ? 33.183 24.533 -14.823 1.00 64.47 120 ASP B C 1
ATOM 3406 O O . ASP B 1 111 ? 33.590 23.878 -13.843 1.00 59.15 120 ASP B O 1
ATOM 3411 N N . GLU B 1 112 ? 33.733 25.678 -15.233 1.00 61.42 121 GLU B N 1
ATOM 3412 C CA . GLU B 1 112 ? 34.817 26.357 -14.462 1.00 65.16 121 GLU B CA 1
ATOM 3413 C C . GLU B 1 112 ? 34.257 26.820 -13.101 1.00 57.24 121 GLU B C 1
ATOM 3414 O O . GLU B 1 112 ? 35.040 26.784 -12.122 1.00 59.06 121 GLU B O 1
ATOM 3420 N N . ALA B 1 113 ? 32.961 27.175 -13.029 1.00 51.90 122 ALA B N 1
ATOM 3421 C CA . ALA B 1 113 ? 32.197 27.518 -11.795 1.00 51.47 122 ALA B CA 1
ATOM 3422 C C . ALA B 1 113 ? 32.139 26.314 -10.833 1.00 52.26 122 ALA B C 1
ATOM 3423 O O . ALA B 1 113 ? 32.462 26.478 -9.623 1.00 50.60 122 ALA B O 1
ATOM 3425 N N . ALA B 1 114 ? 31.731 25.146 -11.341 1.00 48.27 123 ALA B N 1
ATOM 3426 C CA . ALA B 1 114 ? 31.621 23.876 -10.582 1.00 49.95 123 ALA B CA 1
ATOM 3427 C C . ALA B 1 114 ? 33.002 23.438 -10.048 1.00 49.55 123 ALA B C 1
ATOM 3428 O O . ALA B 1 114 ? 33.068 23.039 -8.873 1.00 49.89 123 ALA B O 1
ATOM 3430 N N . LEU B 1 115 ? 34.066 23.534 -10.855 1.00 51.18 124 LEU B N 1
ATOM 3431 C CA . LEU B 1 115 ? 35.431 23.037 -10.507 1.00 54.40 124 LEU B CA 1
ATOM 3432 C C . LEU B 1 115 ? 36.162 24.025 -9.571 1.00 53.07 124 LEU B C 1
ATOM 3433 O O . LEU B 1 115 ? 37.038 23.574 -8.763 1.00 42.81 124 LEU B O 1
ATOM 3438 N N . GLY B 1 116 ? 35.853 25.323 -9.680 1.00 53.29 125 GLY B N 1
ATOM 3439 C CA . GLY B 1 116 ? 36.439 26.379 -8.826 1.00 55.83 125 GLY B CA 1
ATOM 3440 C C . GLY B 1 116 ? 37.495 27.200 -9.549 1.00 56.69 125 GLY B C 1
ATOM 3441 O O . GLY B 1 116 ? 37.968 28.179 -8.955 1.00 60.06 125 GLY B O 1
ATOM 3442 N N . ALA B 1 117 ? 37.872 26.819 -10.773 1.00 58.90 126 ALA B N 1
ATOM 3443 C CA . ALA B 1 117 ? 38.840 27.568 -11.607 1.00 62.43 126 ALA B CA 1
ATOM 3444 C C . ALA B 1 117 ? 38.636 27.242 -13.090 1.00 66.56 126 ALA B C 1
ATOM 3445 O O . ALA B 1 117 ? 38.136 26.137 -13.410 1.00 64.11 126 ALA B O 1
ATOM 3447 N N . ASP B 1 118 ? 38.992 28.209 -13.946 1.00 66.44 127 ASP B N 1
ATOM 3448 C CA . ASP B 1 118 ? 39.300 28.026 -15.390 1.00 61.05 127 ASP B CA 1
ATOM 3449 C C . ASP B 1 118 ? 40.769 27.571 -15.519 1.00 61.54 127 ASP B C 1
ATOM 3450 O O . ASP B 1 118 ? 41.450 27.445 -14.468 1.00 59.35 127 ASP B O 1
ATOM 3455 N N . HIS B 1 119 ? 41.246 27.350 -16.751 1.00 59.83 128 HIS B N 1
ATOM 3456 C CA . HIS B 1 119 ? 42.631 26.908 -17.093 1.00 65.23 128 HIS B CA 1
ATOM 3457 C C . HIS B 1 119 ? 43.675 27.970 -16.676 1.00 65.05 128 HIS B C 1
ATOM 3458 O O . HIS B 1 119 ? 44.754 27.571 -16.161 1.00 60.37 128 HIS B O 1
ATOM 3465 N N . ALA B 1 120 ? 43.371 29.264 -16.871 1.00 61.46 129 ALA B N 1
ATOM 3466 C CA . ALA B 1 120 ? 44.180 30.432 -16.433 1.00 57.86 129 ALA B CA 1
ATOM 3467 C C . ALA B 1 120 ? 44.419 30.372 -14.917 1.00 56.53 129 ALA B C 1
ATOM 3468 O O . ALA B 1 120 ? 45.599 30.337 -14.510 1.00 62.78 129 ALA B O 1
ATOM 3470 N N . ALA B 1 121 ? 43.354 30.333 -14.109 1.00 50.58 130 ALA B N 1
ATOM 3471 C CA . ALA B 1 121 ? 43.419 30.485 -12.631 1.00 55.30 130 ALA B CA 1
ATOM 3472 C C . ALA B 1 121 ? 43.829 29.179 -11.915 1.00 53.87 130 ALA B C 1
ATOM 3473 O O . ALA B 1 121 ? 44.130 29.249 -10.699 1.00 56.20 130 ALA B O 1
ATOM 3475 N N . ALA B 1 122 ? 43.873 28.043 -12.628 1.00 55.79 131 ALA B N 1
ATOM 3476 C CA . ALA B 1 122 ? 43.887 26.658 -12.074 1.00 52.81 131 ALA B CA 1
ATOM 3477 C C . ALA B 1 122 ? 45.075 26.448 -11.128 1.00 53.15 131 ALA B C 1
ATOM 3478 O O . ALA B 1 122 ? 44.830 25.939 -9.998 1.00 50.56 131 ALA B O 1
ATOM 3480 N N . ALA B 1 123 ? 46.289 26.843 -11.551 1.00 52.68 132 ALA B N 1
ATOM 3481 C CA . ALA B 1 123 ? 47.573 26.548 -10.860 1.00 52.66 132 ALA B CA 1
ATOM 3482 C C . ALA B 1 123 ? 47.524 27.047 -9.415 1.00 52.59 132 ALA B C 1
ATOM 3483 O O . ALA B 1 123 ? 47.559 26.186 -8.494 1.00 49.66 132 ALA B O 1
ATOM 3485 N N . GLU B 1 124 ? 47.460 28.373 -9.213 1.00 51.77 133 GLU B N 1
ATOM 3486 C CA . GLU B 1 124 ? 47.511 28.971 -7.850 1.00 52.89 133 GLU B CA 1
ATOM 3487 C C . GLU B 1 124 ? 46.214 28.619 -7.102 1.00 48.23 133 GLU B C 1
ATOM 3488 O O . GLU B 1 124 ? 46.322 28.356 -5.895 1.00 48.10 133 GLU B O 1
ATOM 3494 N N . THR B 1 125 ? 45.046 28.576 -7.770 1.00 42.31 134 THR B N 1
ATOM 3495 C CA . THR B 1 125 ? 43.760 28.156 -7.123 1.00 45.71 134 THR B CA 1
ATOM 3496 C C . THR B 1 125 ? 43.933 26.750 -6.527 1.00 43.30 134 THR B C 1
ATOM 3497 O O . THR B 1 125 ? 43.730 26.602 -5.309 1.00 40.86 134 THR B O 1
ATOM 3501 N N . PHE B 1 126 ? 44.318 25.752 -7.328 1.00 43.81 135 PHE B N 1
ATOM 3502 C CA . PHE B 1 126 ? 44.334 24.336 -6.864 1.00 44.20 135 PHE B CA 1
ATOM 3503 C C . PHE B 1 126 ? 45.509 24.125 -5.899 1.00 39.57 135 PHE B C 1
ATOM 3504 O O . PHE B 1 126 ? 45.333 23.371 -4.948 1.00 35.93 135 PHE B O 1
ATOM 3512 N N . ALA B 1 127 ? 46.608 24.867 -6.034 1.00 39.40 136 ALA B N 1
ATOM 3513 C CA . ALA B 1 127 ? 47.680 24.912 -5.003 1.00 43.88 136 ALA B CA 1
ATOM 3514 C C . ALA B 1 127 ? 47.097 25.281 -3.622 1.00 41.02 136 ALA B C 1
ATOM 3515 O O . ALA B 1 127 ? 47.472 24.628 -2.619 1.00 45.68 136 ALA B O 1
ATOM 3517 N N . ALA B 1 128 ? 46.206 26.275 -3.546 1.00 41.09 137 ALA B N 1
ATOM 3518 C CA . ALA B 1 128 ? 45.634 26.782 -2.268 1.00 42.81 137 ALA B CA 1
ATOM 3519 C C . ALA B 1 128 ? 44.546 25.829 -1.748 1.00 36.67 137 ALA B C 1
ATOM 3520 O O . ALA B 1 128 ? 44.541 25.514 -0.541 1.00 37.47 137 ALA B O 1
ATOM 3522 N N . VAL B 1 129 ? 43.678 25.344 -2.638 1.00 38.94 138 VAL B N 1
ATOM 3523 C CA . VAL B 1 129 ? 42.668 24.289 -2.306 1.00 36.85 138 VAL B CA 1
ATOM 3524 C C . VAL B 1 129 ? 43.397 23.146 -1.601 1.00 34.90 138 VAL B C 1
ATOM 3525 O O . VAL B 1 129 ? 43.012 22.803 -0.470 1.00 36.93 138 VAL B O 1
ATOM 3529 N N . VAL B 1 130 ? 44.432 22.590 -2.244 1.00 33.95 139 VAL B N 1
ATOM 3530 C CA . VAL B 1 130 ? 45.146 21.389 -1.715 1.00 37.89 139 VAL B CA 1
ATOM 3531 C C . VAL B 1 130 ? 45.961 21.798 -0.477 1.00 38.28 139 VAL B C 1
ATOM 3532 O O . VAL B 1 130 ? 46.040 20.982 0.471 1.00 33.16 139 VAL B O 1
ATOM 3536 N N . ALA B 1 131 ? 46.542 23.006 -0.458 1.00 41.94 140 ALA B N 1
ATOM 3537 C CA . ALA B 1 131 ? 47.253 23.514 0.748 1.00 45.88 140 ALA B CA 1
ATOM 3538 C C . ALA B 1 131 ? 46.265 23.470 1.922 1.00 43.39 140 ALA B C 1
ATOM 3539 O O . ALA B 1 131 ? 46.618 22.927 2.997 1.00 39.63 140 ALA B O 1
ATOM 3541 N N . ASP B 1 132 ? 45.046 23.976 1.695 1.00 41.40 141 ASP B N 1
ATOM 3542 C CA . ASP B 1 132 ? 43.977 23.964 2.725 1.00 40.86 141 ASP B CA 1
ATOM 3543 C C . ASP B 1 132 ? 43.644 22.505 3.095 1.00 41.97 141 ASP B C 1
ATOM 3544 O O . ASP B 1 132 ? 43.533 22.209 4.319 1.00 42.37 141 ASP B O 1
ATOM 3549 N N . LEU B 1 133 ? 43.496 21.607 2.109 1.00 38.50 142 LEU B N 1
ATOM 3550 C CA . LEU B 1 133 ? 43.150 20.185 2.404 1.00 41.71 142 LEU B CA 1
ATOM 3551 C C . LEU B 1 133 ? 44.270 19.579 3.250 1.00 39.97 142 LEU B C 1
ATOM 3552 O O . LEU B 1 133 ? 43.952 18.896 4.229 1.00 35.14 142 LEU B O 1
ATOM 3557 N N . ARG B 1 134 ? 45.529 19.870 2.929 1.00 42.29 143 ARG B N 1
ATOM 3558 C CA . ARG B 1 134 ? 46.653 19.295 3.707 1.00 46.39 143 ARG B CA 1
ATOM 3559 C C . ARG B 1 134 ? 46.521 19.741 5.170 1.00 44.92 143 ARG B C 1
ATOM 3560 O O . ARG B 1 134 ? 46.895 18.945 6.050 1.00 42.95 143 ARG B O 1
ATOM 3568 N N . GLU B 1 135 ? 46.001 20.951 5.416 1.00 45.70 144 GLU B N 1
ATOM 3569 C CA . GLU B 1 135 ? 45.799 21.509 6.784 1.00 50.76 144 GLU B CA 1
ATOM 3570 C C . GLU B 1 135 ? 44.559 20.911 7.457 1.00 46.17 144 GLU B C 1
ATOM 3571 O O . GLU B 1 135 ? 44.357 21.206 8.631 1.00 46.46 144 GLU B O 1
ATOM 3577 N N . GLY B 1 136 ? 43.729 20.148 6.746 1.00 43.50 145 GLY B N 1
ATOM 3578 C CA . GLY B 1 136 ? 42.546 19.496 7.343 1.00 42.63 145 GLY B CA 1
ATOM 3579 C C . GLY B 1 136 ? 41.271 20.275 7.061 1.00 37.78 145 GLY B C 1
ATOM 3580 O O . GLY B 1 136 ? 40.222 19.842 7.508 1.00 44.05 145 GLY B O 1
ATOM 3581 N N . GLY B 1 137 ? 41.352 21.363 6.297 1.00 39.96 146 GLY B N 1
ATOM 3582 C CA . GLY B 1 137 ? 40.173 22.121 5.825 1.00 41.58 146 GLY B CA 1
ATOM 3583 C C . GLY B 1 137 ? 39.498 21.464 4.619 1.00 41.59 146 GLY B C 1
ATOM 3584 O O . GLY B 1 137 ? 39.904 20.360 4.222 1.00 37.46 146 GLY B O 1
ATOM 3585 N N . ALA B 1 138 ? 38.507 22.146 4.047 1.00 38.23 147 ALA B N 1
ATOM 3586 C CA . ALA B 1 138 ? 37.635 21.646 2.967 1.00 38.40 147 ALA B CA 1
ATOM 3587 C C . ALA B 1 138 ? 38.010 22.309 1.637 1.00 36.99 147 ALA B C 1
ATOM 3588 O O . ALA B 1 138 ? 37.216 22.197 0.698 1.00 37.94 147 ALA B O 1
ATOM 3590 N N . GLY B 1 139 ? 39.183 22.954 1.539 1.00 37.26 148 GLY B N 1
ATOM 3591 C CA . GLY B 1 139 ? 39.751 23.441 0.263 1.00 36.36 148 GLY B CA 1
ATOM 3592 C C . GLY B 1 139 ? 39.165 24.775 -0.175 1.00 36.49 148 GLY B C 1
ATOM 3593 O O . GLY B 1 139 ? 39.533 25.263 -1.262 1.00 34.35 148 GLY B O 1
ATOM 3594 N N . GLY B 1 140 ? 38.272 25.354 0.627 1.00 40.60 149 GLY B N 1
ATOM 3595 C CA . GLY B 1 140 ? 37.826 26.746 0.460 1.00 39.82 149 GLY B CA 1
ATOM 3596 C C . GLY B 1 140 ? 36.780 26.884 -0.641 1.00 45.42 149 GLY B C 1
ATOM 3597 O O . GLY B 1 140 ? 36.275 25.882 -1.174 1.00 39.04 149 GLY B O 1
ATOM 3598 N N . PRO B 1 141 ? 36.420 28.148 -0.980 1.00 45.77 150 PRO B N 1
ATOM 3599 C CA . PRO B 1 141 ? 35.307 28.428 -1.894 1.00 47.22 150 PRO B CA 1
ATOM 3600 C C . PRO B 1 141 ? 35.428 27.775 -3.282 1.00 49.96 150 PRO B C 1
ATOM 3601 O O . PRO B 1 141 ? 34.396 27.337 -3.811 1.00 51.70 150 PRO B O 1
ATOM 3605 N N . ALA B 1 142 ? 36.648 27.724 -3.842 1.00 47.19 151 ALA B N 1
ATOM 3606 C CA . ALA B 1 142 ? 36.957 27.053 -5.128 1.00 48.94 151 ALA B CA 1
ATOM 3607 C C . ALA B 1 142 ? 36.436 25.608 -5.105 1.00 46.66 151 ALA B C 1
ATOM 3608 O O . ALA B 1 142 ? 35.853 25.164 -6.115 1.00 45.38 151 ALA B O 1
ATOM 3610 N N . ALA B 1 143 ? 36.606 24.918 -3.972 1.00 43.17 152 ALA B N 1
ATOM 3611 C CA . ALA B 1 143 ? 36.316 23.475 -3.802 1.00 43.21 152 ALA B CA 1
ATOM 3612 C C . ALA B 1 143 ? 34.917 23.256 -3.219 1.00 41.74 152 ALA B C 1
ATOM 3613 O O . ALA B 1 143 ? 34.702 22.198 -2.615 1.00 41.76 152 ALA B O 1
ATOM 3615 N N . SER B 1 144 ? 33.990 24.196 -3.404 1.00 44.02 153 SER B N 1
ATOM 3616 C CA . SER B 1 144 ? 32.673 24.192 -2.713 1.00 52.87 153 SER B CA 1
ATOM 3617 C C . SER B 1 144 ? 31.918 22.876 -2.982 1.00 48.49 153 SER B C 1
ATOM 3618 O O . SER B 1 144 ? 31.471 22.273 -1.998 1.00 41.21 153 SER B O 1
ATOM 3621 N N . LEU B 1 145 ? 31.770 22.382 -4.216 1.00 44.51 154 LEU B N 1
ATOM 3622 C CA . LEU B 1 145 ? 30.867 21.201 -4.344 1.00 52.13 154 LEU B CA 1
ATOM 3623 C C . LEU B 1 145 ? 31.619 19.888 -4.105 1.00 45.93 154 LEU B C 1
ATOM 3624 O O . LEU B 1 145 ? 30.925 18.853 -4.104 1.00 43.78 154 LEU B O 1
ATOM 3629 N N . TYR B 1 146 ? 32.940 19.884 -3.865 1.00 37.77 155 TYR B N 1
ATOM 3630 C CA . TYR B 1 146 ? 33.658 18.591 -3.729 1.00 35.09 155 TYR B CA 1
ATOM 3631 C C . TYR B 1 146 ? 34.685 18.614 -2.606 1.00 33.22 155 TYR B C 1
ATOM 3632 O O . TYR B 1 146 ? 35.368 17.584 -2.421 1.00 32.71 155 TYR B O 1
ATOM 3641 N N . GLY B 1 147 ? 34.790 19.719 -1.872 1.00 35.16 156 GLY B N 1
ATOM 3642 C CA . GLY B 1 147 ? 35.806 19.904 -0.815 1.00 31.44 156 GLY B CA 1
ATOM 3643 C C . GLY B 1 147 ? 35.485 19.108 0.431 1.00 32.02 156 GLY B C 1
ATOM 3644 O O . GLY B 1 147 ? 36.429 18.610 1.066 1.00 33.01 156 GLY B O 1
ATOM 3645 N N . ARG B 1 148 ? 34.206 18.951 0.780 1.00 31.40 157 ARG B N 1
ATOM 3646 C CA . ARG B 1 148 ? 33.815 18.099 1.932 1.00 35.85 157 ARG B CA 1
ATOM 3647 C C . ARG B 1 148 ? 34.271 16.669 1.632 1.00 32.42 157 ARG B C 1
ATOM 3648 O O . ARG B 1 148 ? 34.810 16.004 2.542 1.00 29.02 157 ARG B O 1
ATOM 3656 N N . ALA B 1 149 ? 34.036 16.229 0.393 1.00 31.38 158 ALA B N 1
ATOM 3657 C CA . ALA B 1 149 ? 34.500 14.932 -0.158 1.00 32.74 158 ALA B CA 1
ATOM 3658 C C . ALA B 1 149 ? 36.027 14.820 -0.046 1.00 29.34 158 ALA B C 1
ATOM 3659 O O . ALA B 1 149 ? 36.489 13.864 0.586 1.00 31.26 158 ALA B O 1
ATOM 3661 N N . ALA B 1 150 ? 36.779 15.775 -0.588 1.00 29.40 159 ALA B N 1
ATOM 3662 C CA . ALA B 1 150 ? 38.265 15.789 -0.561 1.00 31.15 159 ALA B CA 1
ATOM 3663 C C . ALA B 1 150 ? 38.787 15.759 0.887 1.00 29.63 159 ALA B C 1
ATOM 3664 O O . ALA B 1 150 ? 39.672 14.977 1.204 1.00 30.69 159 ALA B O 1
ATOM 3666 N N . GLN B 1 151 ? 38.168 16.522 1.780 1.00 31.82 160 GLN B N 1
ATOM 3667 C CA . GLN B 1 151 ? 38.550 16.597 3.213 1.00 31.71 160 GLN B CA 1
ATOM 3668 C C . GLN B 1 151 ? 38.392 15.214 3.856 1.00 30.33 160 GLN B C 1
ATOM 3669 O O . GLN B 1 151 ? 39.319 14.769 4.589 1.00 28.23 160 GLN B O 1
ATOM 3675 N N . ASP B 1 152 ? 37.244 14.576 3.626 1.00 27.77 161 ASP B N 1
ATOM 3676 C CA . ASP B 1 152 ? 36.919 13.252 4.207 1.00 28.28 161 ASP B CA 1
ATOM 3677 C C . ASP B 1 152 ? 37.959 12.233 3.733 1.00 27.18 161 ASP B C 1
ATOM 3678 O O . ASP B 1 152 ? 38.435 11.470 4.580 1.00 30.20 161 ASP B O 1
ATOM 3683 N N . LEU B 1 153 ? 38.316 12.229 2.447 1.00 28.93 162 LEU B N 1
ATOM 3684 C CA . LEU B 1 153 ? 39.340 11.299 1.887 1.00 28.45 162 LEU B CA 1
ATOM 3685 C C . LEU B 1 153 ? 40.729 11.614 2.472 1.00 28.93 162 LEU B C 1
ATOM 3686 O O . LEU B 1 153 ? 41.470 10.694 2.806 1.00 27.14 162 LEU B O 1
ATOM 3691 N N . TRP B 1 154 ? 41.070 12.888 2.576 1.00 30.18 163 TRP B N 1
ATOM 3692 C CA . TRP B 1 154 ? 42.382 13.316 3.110 1.00 31.07 163 TRP B CA 1
ATOM 3693 C C . TRP B 1 154 ? 42.496 12.852 4.556 1.00 30.27 163 TRP B C 1
ATOM 3694 O O . TRP B 1 154 ? 43.514 12.279 4.909 1.00 33.66 163 TRP B O 1
ATOM 3705 N N . ARG B 1 155 ? 41.456 13.057 5.356 1.00 31.35 164 ARG B N 1
ATOM 3706 C CA . ARG B 1 155 ? 41.426 12.640 6.777 1.00 31.28 164 ARG B CA 1
ATOM 3707 C C . ARG B 1 155 ? 41.789 11.161 6.852 1.00 32.98 164 ARG B C 1
ATOM 3708 O O . ARG B 1 155 ? 42.621 10.792 7.705 1.00 32.43 164 ARG B O 1
ATOM 3716 N N . ARG B 1 156 ? 41.127 10.334 6.034 1.00 29.52 165 ARG B N 1
ATOM 3717 C CA . ARG B 1 156 ? 41.206 8.854 6.132 1.00 25.58 165 ARG B CA 1
ATOM 3718 C C . ARG B 1 156 ? 42.570 8.399 5.618 1.00 23.26 165 ARG B C 1
ATOM 3719 O O . ARG B 1 156 ? 43.218 7.570 6.271 1.00 27.11 165 ARG B O 1
ATOM 3727 N N . ILE B 1 157 ? 42.984 8.913 4.462 1.00 21.80 166 ILE B N 1
ATOM 3728 C CA . ILE B 1 157 ? 44.153 8.351 3.725 1.00 24.02 166 ILE B CA 1
ATOM 3729 C C . ILE B 1 157 ? 45.455 8.900 4.335 1.00 25.50 166 ILE B C 1
ATOM 3730 O O . ILE B 1 157 ? 46.383 8.094 4.561 1.00 24.92 166 ILE B O 1
ATOM 3735 N N . ALA B 1 158 ? 45.550 10.218 4.560 1.00 27.75 167 ALA B N 1
ATOM 3736 C CA . ALA B 1 158 ? 46.811 10.863 5.020 1.00 30.12 167 ALA B CA 1
ATOM 3737 C C . ALA B 1 158 ? 47.268 10.186 6.310 1.00 29.68 167 ALA B C 1
ATOM 3738 O O . ALA B 1 158 ? 48.475 9.899 6.413 1.00 30.27 167 ALA B O 1
ATOM 3740 N N . ALA B 1 159 ? 46.329 9.779 7.171 1.00 30.97 168 ALA B N 1
ATOM 3741 C CA . ALA B 1 159 ? 46.625 9.130 8.472 1.00 32.74 168 ALA B CA 1
ATOM 3742 C C . ALA B 1 159 ? 47.542 7.910 8.293 1.00 33.40 168 ALA B C 1
ATOM 3743 O O . ALA B 1 159 ? 48.286 7.586 9.239 1.00 35.57 168 ALA B O 1
ATOM 3745 N N . GLY B 1 160 ? 47.457 7.191 7.167 1.00 30.40 169 GLY B N 1
ATOM 3746 C CA . GLY B 1 160 ? 48.205 5.927 6.996 1.00 30.00 169 GLY B CA 1
ATOM 3747 C C . GLY B 1 160 ? 49.344 6.051 5.997 1.00 26.60 169 GLY B C 1
ATOM 3748 O O . GLY B 1 160 ? 49.818 4.985 5.459 1.00 27.55 169 GLY B O 1
ATOM 3749 N N . MET B 1 161 ? 49.705 7.297 5.700 1.00 26.61 170 MET B N 1
ATOM 3750 C CA . MET B 1 161 ? 50.796 7.681 4.769 1.00 29.22 170 MET B CA 1
ATOM 3751 C C . MET B 1 161 ? 51.969 8.285 5.549 1.00 29.67 170 MET B C 1
ATOM 3752 O O . MET B 1 161 ? 51.697 9.095 6.455 1.00 31.43 170 MET B O 1
ATOM 3757 N N . SER B 1 162 ? 53.212 7.972 5.169 1.00 29.03 171 SER B N 1
ATOM 3758 C CA . SER B 1 162 ? 54.413 8.777 5.549 1.00 30.61 171 SER B CA 1
ATOM 3759 C C . SER B 1 162 ? 54.202 10.242 5.132 1.00 31.23 171 SER B C 1
ATOM 3760 O O . SER B 1 162 ? 53.330 10.502 4.244 1.00 30.33 171 SER B O 1
ATOM 3763 N N . ALA B 1 163 ? 54.984 11.183 5.676 1.00 31.58 172 ALA B N 1
ATOM 3764 C CA . ALA B 1 163 ? 54.916 12.621 5.296 1.00 33.98 172 ALA B CA 1
ATOM 3765 C C . ALA B 1 163 ? 55.370 12.806 3.839 1.00 33.96 172 ALA B C 1
ATOM 3766 O O . ALA B 1 163 ? 54.801 13.645 3.120 1.00 32.81 172 ALA B O 1
ATOM 3768 N N . ARG B 1 164 ? 56.349 12.027 3.387 1.00 34.51 173 ARG B N 1
ATOM 3769 C CA . ARG B 1 164 ? 56.774 12.046 1.964 1.00 38.13 173 ARG B CA 1
ATOM 3770 C C . ARG B 1 164 ? 55.568 11.662 1.085 1.00 32.87 173 ARG B C 1
ATOM 3771 O O . ARG B 1 164 ? 55.350 12.263 -0.004 1.00 30.85 173 ARG B O 1
ATOM 3779 N N . GLN B 1 165 ? 54.803 10.656 1.501 1.00 31.30 174 GLN B N 1
ATOM 3780 C CA . GLN B 1 165 ? 53.637 10.185 0.695 1.00 31.21 174 GLN B CA 1
ATOM 3781 C C . GLN B 1 165 ? 52.597 11.310 0.612 1.00 30.26 174 GLN B C 1
ATOM 3782 O O . GLN B 1 165 ? 52.101 11.571 -0.491 1.00 30.60 174 GLN B O 1
ATOM 3788 N N . VAL B 1 166 ? 52.348 11.999 1.716 1.00 31.17 175 VAL B N 1
ATOM 3789 C CA . VAL B 1 166 ? 51.413 13.153 1.744 1.00 34.72 175 VAL B CA 1
ATOM 3790 C C . VAL B 1 166 ? 51.948 14.237 0.802 1.00 36.43 175 VAL B C 1
ATOM 3791 O O . VAL B 1 166 ? 51.132 14.734 0.008 1.00 32.86 175 VAL B O 1
ATOM 3795 N N . ASP B 1 167 ? 53.258 14.550 0.800 1.00 35.70 176 ASP B N 1
ATOM 3796 C CA . ASP B 1 167 ? 53.790 15.502 -0.213 1.00 34.73 176 ASP B CA 1
ATOM 3797 C C . ASP B 1 167 ? 53.325 15.036 -1.591 1.00 36.17 176 ASP B C 1
ATOM 3798 O O . ASP B 1 167 ? 52.881 15.875 -2.383 1.00 36.87 176 ASP B O 1
ATOM 3803 N N . ARG B 1 168 ? 53.436 13.738 -1.879 1.00 34.95 177 ARG B N 1
ATOM 3804 C CA . ARG B 1 168 ? 53.176 13.201 -3.234 1.00 32.62 177 ARG B CA 1
ATOM 3805 C C . ARG B 1 168 ? 51.670 13.274 -3.499 1.00 35.94 177 ARG B C 1
ATOM 3806 O O . ARG B 1 168 ? 51.272 13.589 -4.650 1.00 35.75 177 ARG B O 1
ATOM 3814 N N . LEU B 1 169 ? 50.841 12.982 -2.491 1.00 33.69 178 LEU B N 1
ATOM 3815 C CA . LEU B 1 169 ? 49.364 13.093 -2.645 1.00 32.51 178 LEU B CA 1
ATOM 3816 C C . LEU B 1 169 ? 49.027 14.541 -3.004 1.00 30.94 178 LEU B C 1
ATOM 3817 O O . LEU B 1 169 ? 48.230 14.736 -3.954 1.00 29.45 178 LEU B O 1
ATOM 3822 N N . VAL B 1 170 ? 49.649 15.525 -2.324 1.00 36.34 179 VAL B N 1
ATOM 3823 C CA . VAL B 1 170 ? 49.387 16.977 -2.585 1.00 37.09 179 VAL B CA 1
ATOM 3824 C C . VAL B 1 170 ? 49.618 17.239 -4.077 1.00 38.98 179 VAL B C 1
ATOM 3825 O O . VAL B 1 170 ? 48.714 17.812 -4.709 1.00 39.78 179 VAL B O 1
ATOM 3829 N N . ALA B 1 171 ? 50.773 16.828 -4.622 1.00 40.29 180 ALA B N 1
ATOM 3830 C CA . ALA B 1 171 ? 51.188 17.100 -6.024 1.00 37.45 180 ALA B CA 1
ATOM 3831 C C . ALA B 1 171 ? 50.243 16.365 -6.973 1.00 38.81 180 ALA B C 1
ATOM 3832 O O . ALA B 1 171 ? 49.897 16.917 -8.044 1.00 37.30 180 ALA B O 1
ATOM 3834 N N . ALA B 1 172 ? 49.869 15.134 -6.609 1.00 34.69 181 ALA B N 1
ATOM 3835 C CA . ALA B 1 172 ? 48.981 14.287 -7.430 1.00 32.73 181 ALA B CA 1
ATOM 3836 C C . ALA B 1 172 ? 47.596 14.956 -7.508 1.00 31.58 181 ALA B C 1
ATOM 3837 O O . ALA B 1 172 ? 47.103 15.147 -8.634 1.00 34.60 181 ALA B O 1
ATOM 3839 N N . LEU B 1 173 ? 47.009 15.357 -6.378 1.00 30.69 182 LEU B N 1
ATOM 3840 C CA . LEU B 1 173 ? 45.652 15.972 -6.397 1.00 33.80 182 LEU B CA 1
ATOM 3841 C C . LEU B 1 173 ? 45.695 17.325 -7.126 1.00 33.14 182 LEU B C 1
ATOM 3842 O O . LEU B 1 173 ? 44.797 17.581 -7.935 1.00 33.39 182 LEU B O 1
ATOM 3847 N N . GLU B 1 174 ? 46.701 18.165 -6.884 1.00 33.73 183 GLU B N 1
ATOM 3848 C CA . GLU B 1 174 ? 46.853 19.422 -7.672 1.00 35.77 183 GLU B CA 1
ATOM 3849 C C . GLU B 1 174 ? 46.847 19.134 -9.173 1.00 35.48 183 GLU B C 1
ATOM 3850 O O . GLU B 1 174 ? 46.066 19.804 -9.885 1.00 35.20 183 GLU B O 1
ATOM 3856 N N . ALA B 1 175 ? 47.729 18.244 -9.661 1.00 35.62 184 ALA B N 1
ATOM 3857 C CA . ALA B 1 175 ? 47.855 17.956 -11.119 1.00 37.40 184 ALA B CA 1
ATOM 3858 C C . ALA B 1 175 ? 46.480 17.513 -11.648 1.00 35.36 184 ALA B C 1
ATOM 3859 O O . ALA B 1 175 ? 46.033 17.984 -12.728 1.00 29.82 184 ALA B O 1
ATOM 3861 N N . PHE B 1 176 ? 45.822 16.622 -10.900 1.00 35.95 185 PHE B N 1
ATOM 3862 C CA . PHE B 1 176 ? 44.485 16.101 -11.270 1.00 36.23 185 PHE B CA 1
ATOM 3863 C C . PHE B 1 176 ? 43.537 17.286 -11.490 1.00 32.92 185 PHE B C 1
ATOM 3864 O O . PHE B 1 176 ? 42.956 17.358 -12.588 1.00 33.95 185 PHE B O 1
ATOM 3872 N N . LEU B 1 177 ? 43.392 18.190 -10.513 1.00 30.82 186 LEU B N 1
ATOM 3873 C CA . LEU B 1 177 ? 42.425 19.318 -10.650 1.00 38.93 186 LEU B CA 1
ATOM 3874 C C . LEU B 1 177 ? 42.868 20.247 -11.797 1.00 38.32 186 LEU B C 1
ATOM 3875 O O . LEU B 1 177 ? 41.990 20.645 -12.581 1.00 39.42 186 LEU B O 1
ATOM 3880 N N . ARG B 1 178 ? 44.171 20.532 -11.948 1.00 39.32 187 ARG B N 1
ATOM 3881 C CA . ARG B 1 178 ? 44.700 21.291 -13.122 1.00 42.85 187 ARG B CA 1
ATOM 3882 C C . ARG B 1 178 ? 44.295 20.579 -14.423 1.00 43.22 187 ARG B C 1
ATOM 3883 O O . ARG B 1 178 ? 43.675 21.250 -15.305 1.00 40.30 187 ARG B O 1
ATOM 3891 N N . GLY B 1 179 ? 44.625 19.284 -14.547 1.00 38.86 188 GLY B N 1
ATOM 3892 C CA . GLY B 1 179 ? 44.194 18.435 -15.675 1.00 40.95 188 GLY B CA 1
ATOM 3893 C C . GLY B 1 179 ? 42.707 18.616 -15.981 1.00 44.64 188 GLY B C 1
ATOM 3894 O O . GLY B 1 179 ? 42.365 18.779 -17.162 1.00 41.46 188 GLY B O 1
ATOM 3895 N N . CYS B 1 180 ? 41.839 18.606 -14.958 1.00 44.99 189 CYS B N 1
ATOM 3896 C CA . CYS B 1 180 ? 40.367 18.830 -15.102 1.00 44.48 189 CYS B CA 1
ATOM 3897 C C . CYS B 1 180 ? 40.076 20.222 -15.691 1.00 43.29 189 CYS B C 1
ATOM 3898 O O . CYS B 1 180 ? 39.201 20.296 -16.574 1.00 40.38 189 CYS B O 1
ATOM 3901 N N . ALA B 1 181 ? 40.742 21.281 -15.211 1.00 45.59 190 ALA B N 1
ATOM 3902 C CA . ALA B 1 181 ? 40.473 22.681 -15.630 1.00 53.65 190 ALA B CA 1
ATOM 3903 C C . ALA B 1 181 ? 40.837 22.873 -17.117 1.00 60.21 190 ALA B C 1
ATOM 3904 O O . ALA B 1 181 ? 40.101 23.605 -17.827 1.00 51.59 190 ALA B O 1
ATOM 3906 N N . GLU B 1 182 ? 41.913 22.220 -17.580 1.00 67.50 191 GLU B N 1
ATOM 3907 C CA . GLU B 1 182 ? 42.438 22.328 -18.974 1.00 67.68 191 GLU B CA 1
ATOM 3908 C C . GLU B 1 182 ? 41.508 21.575 -19.940 1.00 63.62 191 GLU B C 1
ATOM 3909 O O . GLU B 1 182 ? 41.311 22.070 -21.056 1.00 60.88 191 GLU B O 1
ATOM 3915 N N . GLU B 1 183 ? 40.942 20.438 -19.522 1.00 66.64 192 GLU B N 1
ATOM 3916 C CA . GLU B 1 183 ? 40.054 19.592 -20.365 1.00 74.32 192 GLU B CA 1
ATOM 3917 C C . GLU B 1 183 ? 38.817 20.407 -20.787 1.00 72.73 192 GLU B C 1
ATOM 3918 O O . GLU B 1 183 ? 38.333 20.173 -21.907 1.00 75.34 192 GLU B O 1
ATOM 3924 N N . ILE B 1 184 ? 38.323 21.328 -19.950 1.00 74.19 193 ILE B N 1
ATOM 3925 C CA . ILE B 1 184 ? 37.011 22.022 -20.166 1.00 81.91 193 ILE B CA 1
ATOM 3926 C C . ILE B 1 184 ? 36.991 22.652 -21.573 1.00 80.24 193 ILE B C 1
ATOM 3927 O O . ILE B 1 184 ? 37.836 23.535 -21.839 1.00 77.42 193 ILE B O 1
ATOM 3932 N N . VAL B 1 192 ? 46.615 13.590 -32.984 1.00 88.05 201 VAL B N 1
ATOM 3933 C CA . VAL B 1 192 ? 48.067 13.581 -32.617 1.00 86.56 201 VAL B CA 1
ATOM 3934 C C . VAL B 1 192 ? 48.886 13.240 -33.861 1.00 91.67 201 VAL B C 1
ATOM 3935 O O . VAL B 1 192 ? 48.336 12.644 -34.790 1.00 99.46 201 VAL B O 1
ATOM 3939 N N . PRO B 1 193 ? 50.201 13.600 -33.917 1.00 86.07 202 PRO B N 1
ATOM 3940 C CA . PRO B 1 193 ? 51.057 13.273 -35.070 1.00 76.73 202 PRO B CA 1
ATOM 3941 C C . PRO B 1 193 ? 51.253 11.760 -35.282 1.00 66.61 202 PRO B C 1
ATOM 3942 O O . PRO B 1 193 ? 51.433 11.310 -36.432 1.00 46.93 202 PRO B O 1
ATOM 3946 N N . HIS B 1 194 ? 51.185 11.002 -34.179 1.00 57.96 203 HIS B N 1
ATOM 3947 C CA . HIS B 1 194 ? 51.492 9.556 -34.170 1.00 51.92 203 HIS B CA 1
ATOM 3948 C C . HIS B 1 194 ? 51.043 8.878 -32.861 1.00 44.67 203 HIS B C 1
ATOM 3949 O O . HIS B 1 194 ? 50.597 9.547 -31.884 1.00 35.24 203 HIS B O 1
ATOM 3956 N N . PHE B 1 195 ? 51.211 7.557 -32.867 1.00 44.53 204 PHE B N 1
ATOM 3957 C CA . PHE B 1 195 ? 50.830 6.592 -31.808 1.00 41.77 204 PHE B CA 1
ATOM 3958 C C . PHE B 1 195 ? 51.546 6.887 -30.491 1.00 39.26 204 PHE B C 1
ATOM 3959 O O . PHE B 1 195 ? 50.898 6.868 -29.450 1.00 38.83 204 PHE B O 1
ATOM 3967 N N . GLU B 1 196 ? 52.858 7.090 -30.546 1.00 36.87 205 GLU B N 1
ATOM 3968 C CA . GLU B 1 196 ? 53.715 7.317 -29.360 1.00 36.77 205 GLU B CA 1
ATOM 3969 C C . GLU B 1 196 ? 53.329 8.616 -28.660 1.00 36.47 205 GLU B C 1
ATOM 3970 O O . GLU B 1 196 ? 53.331 8.626 -27.424 1.00 37.43 205 GLU B O 1
ATOM 3976 N N . ALA B 1 197 ? 53.012 9.678 -29.389 1.00 33.28 206 ALA B N 1
ATOM 3977 C CA . ALA B 1 197 ? 52.612 10.955 -28.749 1.00 38.05 206 ALA B CA 1
ATOM 3978 C C . ALA B 1 197 ? 51.228 10.768 -28.106 1.00 37.37 206 ALA B C 1
ATOM 3979 O O . ALA B 1 197 ? 50.947 11.409 -27.080 1.00 40.96 206 ALA B O 1
ATOM 3981 N N . CYS B 1 198 ? 50.392 9.897 -28.674 1.00 38.16 207 CYS B N 1
ATOM 3982 C CA . CYS B 1 198 ? 49.112 9.480 -28.040 1.00 39.33 207 CYS B CA 1
ATOM 3983 C C . CYS B 1 198 ? 49.427 8.728 -26.747 1.00 37.91 207 CYS B C 1
ATOM 3984 O O . CYS B 1 198 ? 48.834 9.064 -25.706 1.00 42.19 207 CYS B O 1
ATOM 3987 N N . MET B 1 199 ? 50.315 7.736 -26.812 1.00 35.18 208 MET B N 1
ATOM 3988 C CA . MET B 1 199 ? 50.710 6.977 -25.597 1.00 36.00 208 MET B CA 1
ATOM 3989 C C . MET B 1 199 ? 51.236 7.967 -24.540 1.00 39.90 208 MET B C 1
ATOM 3990 O O . MET B 1 199 ? 50.799 7.868 -23.352 1.00 38.67 208 MET B O 1
ATOM 3995 N N . ARG B 1 200 ? 52.101 8.916 -24.926 1.00 41.00 209 ARG B N 1
ATOM 3996 C CA . ARG B 1 200 ? 52.706 9.878 -23.959 1.00 44.02 209 ARG B CA 1
ATOM 3997 C C . ARG B 1 200 ? 51.583 10.628 -23.241 1.00 42.53 209 ARG B C 1
ATOM 3998 O O . ARG B 1 200 ? 51.698 10.765 -22.018 1.00 46.18 209 ARG B O 1
ATOM 4006 N N . VAL B 1 201 ? 50.559 11.097 -23.972 1.00 42.30 210 VAL B N 1
ATOM 4007 C CA . VAL B 1 201 ? 49.482 11.974 -23.413 1.00 45.47 210 VAL B CA 1
ATOM 4008 C C . VAL B 1 201 ? 48.524 11.133 -22.564 1.00 43.21 210 VAL B C 1
ATOM 4009 O O . VAL B 1 201 ? 48.081 11.655 -21.517 1.00 37.70 210 VAL B O 1
ATOM 4013 N N . ARG B 1 202 ? 48.181 9.925 -23.027 1.00 38.51 211 ARG B N 1
ATOM 4014 C CA . ARG B 1 202 ? 47.383 8.940 -22.255 1.00 43.16 211 ARG B CA 1
ATOM 4015 C C . ARG B 1 202 ? 48.097 8.643 -20.923 1.00 41.88 211 ARG B C 1
ATOM 4016 O O . ARG B 1 202 ? 47.410 8.605 -19.893 1.00 43.89 211 ARG B O 1
ATOM 4024 N N . VAL B 1 203 ? 49.423 8.477 -20.920 1.00 42.26 212 VAL B N 1
ATOM 4025 C CA . VAL B 1 203 ? 50.194 8.149 -19.680 1.00 44.08 212 VAL B CA 1
ATOM 4026 C C . VAL B 1 203 ? 50.139 9.352 -18.736 1.00 47.94 212 VAL B C 1
ATOM 4027 O O . VAL B 1 203 ? 49.980 9.139 -17.533 1.00 39.40 212 VAL B O 1
ATOM 4031 N N . ASP B 1 204 ? 50.314 10.568 -19.264 1.00 50.68 213 ASP B N 1
ATOM 4032 C CA . ASP B 1 204 ? 50.378 11.807 -18.444 1.00 54.13 213 ASP B CA 1
ATOM 4033 C C . ASP B 1 204 ? 49.020 12.051 -17.775 1.00 52.03 213 ASP B C 1
ATOM 4034 O O . ASP B 1 204 ? 49.006 12.648 -16.683 1.00 48.21 213 ASP B O 1
ATOM 4039 N N . SER B 1 205 ? 47.931 11.593 -18.402 1.00 48.80 214 SER B N 1
ATOM 4040 C CA . SER B 1 205 ? 46.539 11.913 -18.006 1.00 46.56 214 SER B CA 1
ATOM 4041 C C . SER B 1 205 ? 45.859 10.738 -17.296 1.00 41.70 214 SER B C 1
ATOM 4042 O O . SER B 1 205 ? 44.771 10.973 -16.762 1.00 43.58 214 SER B O 1
ATOM 4045 N N . PHE B 1 206 ? 46.422 9.522 -17.300 1.00 40.06 215 PHE B N 1
ATOM 4046 C CA . PHE B 1 206 ? 45.725 8.310 -16.764 1.00 36.46 215 PHE B CA 1
ATOM 4047 C C . PHE B 1 206 ? 45.666 8.343 -15.225 1.00 32.48 215 PHE B C 1
ATOM 4048 O O . PHE B 1 206 ? 44.926 7.538 -14.668 1.00 36.12 215 PHE B O 1
ATOM 4056 N N . GLY B 1 207 ? 46.459 9.199 -14.589 1.00 30.99 216 GLY B N 1
ATOM 4057 C CA . GLY B 1 207 ? 46.612 9.307 -13.122 1.00 33.84 216 GLY B CA 1
ATOM 4058 C C . GLY B 1 207 ? 47.561 8.258 -12.534 1.00 29.81 216 GLY B C 1
ATOM 4059 O O . GLY B 1 207 ? 47.291 7.759 -11.439 1.00 26.74 216 GLY B O 1
ATOM 4060 N N . CYS B 1 208 ? 48.649 7.940 -13.223 1.00 30.50 217 CYS B N 1
ATOM 4061 C CA . CYS B 1 208 ? 49.607 6.859 -12.857 1.00 28.57 217 CYS B CA 1
ATOM 4062 C C . CYS B 1 208 ? 50.230 7.141 -11.480 1.00 28.83 217 CYS B C 1
ATOM 4063 O O . CYS B 1 208 ? 50.333 6.203 -10.684 1.00 26.85 217 CYS B O 1
ATOM 4066 N N . GLU B 1 209 ? 50.590 8.390 -11.189 1.00 31.58 218 GLU B N 1
ATOM 4067 C CA . GLU B 1 209 ? 51.246 8.789 -9.911 1.00 38.99 218 GLU B CA 1
ATOM 4068 C C . GLU B 1 209 ? 50.276 8.519 -8.745 1.00 35.43 218 GLU B C 1
ATOM 4069 O O . GLU B 1 209 ? 50.752 8.051 -7.680 1.00 33.89 218 GLU B O 1
ATOM 4075 N N . PHE B 1 210 ? 48.974 8.772 -8.937 1.00 30.78 219 PHE B N 1
ATOM 4076 C CA . PHE B 1 210 ? 47.911 8.415 -7.963 1.00 34.60 219 PHE B CA 1
ATOM 4077 C C . PHE B 1 210 ? 47.867 6.910 -7.761 1.00 32.42 219 PHE B C 1
ATOM 4078 O O . PHE B 1 210 ? 47.846 6.476 -6.601 1.00 34.87 219 PHE B O 1
ATOM 4086 N N . LEU B 1 211 ? 47.775 6.160 -8.868 1.00 27.65 220 LEU B N 1
ATOM 4087 C CA . LEU B 1 211 ? 47.658 4.683 -8.855 1.00 26.66 220 LEU B CA 1
ATOM 4088 C C . LEU B 1 211 ? 48.847 4.095 -8.100 1.00 24.99 220 LEU B C 1
ATOM 4089 O O . LEU B 1 211 ? 48.646 3.098 -7.389 1.00 24.47 220 LEU B O 1
ATOM 4094 N N . GLU B 1 212 ? 50.044 4.621 -8.376 1.00 22.89 221 GLU B N 1
ATOM 4095 C CA . GLU B 1 212 ? 51.325 4.136 -7.791 1.00 23.99 221 GLU B CA 1
ATOM 4096 C C . GLU B 1 212 ? 51.311 4.442 -6.292 1.00 22.64 221 GLU B C 1
ATOM 4097 O O . GLU B 1 212 ? 51.500 3.517 -5.506 1.00 24.64 221 GLU B O 1
ATOM 4103 N N . LEU B 1 213 ? 51.014 5.684 -5.918 1.00 25.56 222 LEU B N 1
ATOM 4104 C CA . LEU B 1 213 ? 50.955 6.124 -4.504 1.00 26.21 222 LEU B CA 1
ATOM 4105 C C . LEU B 1 213 ? 49.886 5.310 -3.764 1.00 27.22 222 LEU B C 1
ATOM 4106 O O . LEU B 1 213 ? 50.159 4.838 -2.644 1.00 27.37 222 LEU B O 1
ATOM 4111 N N . LEU B 1 214 ? 48.718 5.105 -4.364 1.00 25.48 223 LEU B N 1
ATOM 4112 C CA . LEU B 1 214 ? 47.647 4.381 -3.650 1.00 25.65 223 LEU B CA 1
ATOM 4113 C C . LEU B 1 214 ? 48.002 2.905 -3.575 1.00 23.35 223 LEU B C 1
ATOM 4114 O O . LEU B 1 214 ? 47.600 2.262 -2.590 1.00 23.03 223 LEU B O 1
ATOM 4119 N N . THR B 1 215 ? 48.734 2.375 -4.548 1.00 21.67 224 THR B N 1
ATOM 4120 C CA . THR B 1 215 ? 49.207 0.972 -4.448 1.00 23.85 224 THR B CA 1
ATOM 4121 C C . THR B 1 215 ? 50.125 0.856 -3.212 1.00 22.42 224 THR B C 1
ATOM 4122 O O . THR B 1 215 ? 49.940 -0.101 -2.420 1.00 20.58 224 THR B O 1
ATOM 4126 N N . GLU B 1 216 ? 51.016 1.833 -2.999 1.00 22.59 225 GLU B N 1
ATOM 4127 C CA . GLU B 1 216 ? 51.947 1.830 -1.836 1.00 23.26 225 GLU B CA 1
ATOM 4128 C C . GLU B 1 216 ? 51.108 1.860 -0.556 1.00 22.92 225 GLU B C 1
ATOM 4129 O O . GLU B 1 216 ? 51.365 1.050 0.338 1.00 22.65 225 GLU B O 1
ATOM 4135 N N . TYR B 1 217 ? 50.111 2.743 -0.519 1.00 23.38 226 TYR B N 1
ATOM 4136 C CA . TYR B 1 217 ? 49.186 2.937 0.622 1.00 22.76 226 TYR B CA 1
ATOM 4137 C C . TYR B 1 217 ? 48.504 1.607 0.978 1.00 24.55 226 TYR B C 1
ATOM 4138 O O . TYR B 1 217 ? 48.628 1.132 2.102 1.00 23.32 226 TYR B O 1
ATOM 4147 N N . ALA B 1 218 ? 47.841 0.973 0.016 1.00 24.44 227 ALA B N 1
ATOM 4148 C CA . ALA B 1 218 ? 47.145 -0.318 0.179 1.00 23.36 227 ALA B CA 1
ATOM 4149 C C . ALA B 1 218 ? 48.101 -1.388 0.712 1.00 23.32 227 ALA B C 1
ATOM 4150 O O . ALA B 1 218 ? 47.691 -2.224 1.526 1.00 23.83 227 ALA B O 1
ATOM 4152 N N . ALA B 1 219 ? 49.314 -1.440 0.183 1.00 23.76 228 ALA B N 1
ATOM 4153 C CA . ALA B 1 219 ? 50.312 -2.456 0.552 1.00 24.41 228 ALA B CA 1
ATOM 4154 C C . ALA B 1 219 ? 51.020 -2.057 1.858 1.00 26.29 228 ALA B C 1
ATOM 4155 O O . ALA B 1 219 ? 51.836 -2.842 2.297 1.00 27.14 228 ALA B O 1
ATOM 4157 N N . GLU B 1 220 ? 50.726 -0.879 2.433 1.00 26.68 229 GLU B N 1
ATOM 4158 C CA . GLU B 1 220 ? 51.347 -0.345 3.678 1.00 28.07 229 GLU B CA 1
ATOM 4159 C C . GLU B 1 220 ? 52.874 -0.259 3.519 1.00 28.14 229 GLU B C 1
ATOM 4160 O O . GLU B 1 220 ? 53.603 -0.737 4.411 1.00 27.27 229 GLU B O 1
ATOM 4166 N N . VAL B 1 221 ? 53.346 0.321 2.415 1.00 25.47 230 VAL B N 1
ATOM 4167 C CA . VAL B 1 221 ? 54.800 0.463 2.110 1.00 26.76 230 VAL B CA 1
ATOM 4168 C C . VAL B 1 221 ? 55.008 1.890 1.651 1.00 26.55 230 VAL B C 1
ATOM 4169 O O . VAL B 1 221 ? 54.023 2.547 1.326 1.00 27.46 230 VAL B O 1
ATOM 4173 N N . ASP B 1 222 ? 56.250 2.334 1.647 1.00 24.29 231 ASP B N 1
ATOM 4174 C CA . ASP B 1 222 ? 56.635 3.672 1.179 1.00 25.70 231 ASP B CA 1
ATOM 4175 C C . ASP B 1 222 ? 57.786 3.462 0.211 1.00 28.51 231 ASP B C 1
ATOM 4176 O O . ASP B 1 222 ? 58.907 3.160 0.656 1.00 27.55 231 ASP B O 1
ATOM 4181 N N . MET B 1 223 ? 57.478 3.572 -1.071 1.00 28.28 232 MET B N 1
ATOM 4182 C CA . MET B 1 223 ? 58.441 3.334 -2.159 1.00 29.41 232 MET B CA 1
ATOM 4183 C C . MET B 1 223 ? 58.971 4.692 -2.604 1.00 33.27 232 MET B C 1
ATOM 4184 O O . MET B 1 223 ? 59.570 4.728 -3.658 1.00 33.33 232 MET B O 1
ATOM 4189 N N . SER B 1 224 ? 58.767 5.751 -1.802 1.00 38.36 233 SER B N 1
ATOM 4190 C CA . SER B 1 224 ? 59.126 7.158 -2.154 1.00 44.54 233 SER B CA 1
ATOM 4191 C C . SER B 1 224 ? 60.586 7.184 -2.624 1.00 43.45 233 SER B C 1
ATOM 4192 O O . SER B 1 224 ? 60.853 7.692 -3.738 1.00 42.16 233 SER B O 1
ATOM 4195 N N . ARG B 1 225 ? 61.477 6.589 -1.832 1.00 44.68 234 ARG B N 1
ATOM 4196 C CA . ARG B 1 225 ? 62.938 6.588 -2.097 1.00 47.82 234 ARG B CA 1
ATOM 4197 C C . ARG B 1 225 ? 63.230 5.731 -3.330 1.00 46.59 234 ARG B C 1
ATOM 4198 O O . ARG B 1 225 ? 63.790 6.287 -4.294 1.00 53.46 234 ARG B O 1
ATOM 4206 N N . ALA B 1 226 ? 62.852 4.450 -3.321 1.00 44.42 235 ALA B N 1
ATOM 4207 C CA . ALA B 1 226 ? 63.202 3.489 -4.399 1.00 45.00 235 ALA B CA 1
ATOM 4208 C C . ALA B 1 226 ? 62.756 4.052 -5.752 1.00 46.09 235 ALA B C 1
ATOM 4209 O O . ALA B 1 226 ? 63.485 3.817 -6.741 1.00 42.80 235 ALA B O 1
ATOM 4211 N N . ALA B 1 227 ? 61.636 4.797 -5.768 1.00 46.55 236 ALA B N 1
ATOM 4212 C CA . ALA B 1 227 ? 60.977 5.363 -6.972 1.00 54.64 236 ALA B CA 1
ATOM 4213 C C . ALA B 1 227 ? 61.760 6.580 -7.497 1.00 57.86 236 ALA B C 1
ATOM 4214 O O . ALA B 1 227 ? 61.898 6.697 -8.725 1.00 58.60 236 ALA B O 1
ATOM 4216 N N . THR B 1 228 ? 62.266 7.453 -6.623 1.00 59.63 237 THR B N 1
ATOM 4217 C CA . THR B 1 228 ? 63.122 8.600 -7.031 1.00 59.27 237 THR B CA 1
ATOM 4218 C C . THR B 1 228 ? 64.437 8.051 -7.605 1.00 55.72 237 THR B C 1
ATOM 4219 O O . THR B 1 228 ? 64.890 8.603 -8.611 1.00 58.41 237 THR B O 1
ATOM 4223 N N . GLU B 1 229 ? 64.965 6.948 -7.067 1.00 47.66 238 GLU B N 1
ATOM 4224 C CA . GLU B 1 229 ? 66.184 6.266 -7.594 1.00 47.37 238 GLU B CA 1
ATOM 4225 C C . GLU B 1 229 ? 65.918 5.512 -8.912 1.00 44.73 238 GLU B C 1
ATOM 4226 O O . GLU B 1 229 ? 66.867 4.996 -9.502 1.00 48.28 238 GLU B O 1
ATOM 4232 N N . GLY B 1 230 ? 64.673 5.385 -9.351 1.00 44.99 239 GLY B N 1
ATOM 4233 C CA . GLY B 1 230 ? 64.340 4.770 -10.654 1.00 40.51 239 GLY B CA 1
ATOM 4234 C C . GLY B 1 230 ? 64.282 3.243 -10.624 1.00 35.72 239 GLY B C 1
ATOM 4235 O O . GLY B 1 230 ? 64.266 2.639 -11.693 1.00 33.93 239 GLY B O 1
ATOM 4236 N N . LEU B 1 231 ? 64.180 2.609 -9.459 1.00 34.02 240 LEU B N 1
ATOM 4237 C CA . LEU B 1 231 ? 64.074 1.130 -9.384 1.00 32.80 240 LEU B CA 1
ATOM 4238 C C . LEU B 1 231 ? 62.886 0.615 -10.232 1.00 31.79 240 LEU B C 1
ATOM 4239 O O . LEU B 1 231 ? 62.961 -0.532 -10.751 1.00 27.52 240 LEU B O 1
ATOM 4244 N N . PHE B 1 232 ? 61.806 1.399 -10.347 1.00 26.86 241 PHE B N 1
ATOM 4245 C CA . PHE B 1 232 ? 60.517 0.938 -10.928 1.00 28.40 241 PHE B CA 1
ATOM 4246 C C . PHE B 1 232 ? 60.256 1.552 -12.295 1.00 30.16 241 PHE B C 1
ATOM 4247 O O . PHE B 1 232 ? 59.115 1.455 -12.768 1.00 28.58 241 PHE B O 1
ATOM 4255 N N . ASP B 1 233 ? 61.255 2.195 -12.908 1.00 31.92 242 ASP B N 1
ATOM 4256 C CA . ASP B 1 233 ? 61.026 2.961 -14.157 1.00 31.38 242 ASP B CA 1
ATOM 4257 C C . ASP B 1 233 ? 60.493 2.020 -15.249 1.00 31.03 242 ASP B C 1
ATOM 4258 O O . ASP B 1 233 ? 59.521 2.404 -15.947 1.00 25.60 242 ASP B O 1
ATOM 4263 N N . GLU B 1 234 ? 61.108 0.847 -15.394 1.00 28.44 243 GLU B N 1
ATOM 4264 C CA . GLU B 1 234 ? 60.740 -0.138 -16.432 1.00 32.57 243 GLU B CA 1
ATOM 4265 C C . GLU B 1 234 ? 59.416 -0.796 -16.046 1.00 28.10 243 GLU B C 1
ATOM 4266 O O . GLU B 1 234 ? 58.606 -0.959 -16.949 1.00 25.46 243 GLU B O 1
ATOM 4272 N N . VAL B 1 235 ? 59.199 -1.182 -14.783 1.00 27.16 244 VAL B N 1
ATOM 4273 C CA . VAL B 1 235 ? 57.956 -1.927 -14.444 1.00 30.13 244 VAL B CA 1
ATOM 4274 C C . VAL B 1 235 ? 56.800 -0.943 -14.619 1.00 26.58 244 VAL B C 1
ATOM 4275 O O . VAL B 1 235 ? 55.802 -1.377 -15.151 1.00 26.02 244 VAL B O 1
ATOM 4279 N N . HIS B 1 236 ? 56.976 0.332 -14.266 1.00 23.19 245 HIS B N 1
ATOM 4280 C CA . HIS B 1 236 ? 55.948 1.387 -14.416 1.00 23.54 245 HIS B CA 1
ATOM 4281 C C . HIS B 1 236 ? 55.695 1.675 -15.907 1.00 25.43 245 HIS B C 1
ATOM 4282 O O . HIS B 1 236 ? 54.520 1.911 -16.304 1.00 25.08 245 HIS B O 1
ATOM 4289 N N . HIS B 1 237 ? 56.739 1.694 -16.729 1.00 24.41 246 HIS B N 1
ATOM 4290 C CA . HIS B 1 237 ? 56.590 2.015 -18.174 1.00 24.00 246 HIS B CA 1
ATOM 4291 C C . HIS B 1 237 ? 55.648 0.972 -18.779 1.00 21.36 246 HIS B C 1
ATOM 4292 O O . HIS B 1 237 ? 54.641 1.339 -19.365 1.00 23.08 246 HIS B O 1
ATOM 4299 N N . HIS B 1 238 ? 55.945 -0.303 -18.608 1.00 21.41 247 HIS B N 1
ATOM 4300 C CA . HIS B 1 238 ? 55.127 -1.409 -19.154 1.00 22.75 247 HIS B CA 1
ATOM 4301 C C . HIS B 1 238 ? 53.789 -1.550 -18.404 1.00 22.95 247 HIS B C 1
ATOM 4302 O O . HIS B 1 238 ? 52.767 -1.726 -19.068 1.00 19.53 247 HIS B O 1
ATOM 4309 N N . GLY B 1 239 ? 53.818 -1.533 -17.069 1.00 20.96 248 GLY B N 1
ATOM 4310 C CA . GLY B 1 239 ? 52.600 -1.656 -16.239 1.00 19.57 248 GLY B CA 1
ATOM 4311 C C . GLY B 1 239 ? 51.528 -0.649 -16.648 1.00 18.86 248 GLY B C 1
ATOM 4312 O O . GLY B 1 239 ? 50.331 -1.035 -16.878 1.00 20.81 248 GLY B O 1
ATOM 4313 N N . MET B 1 240 ? 51.880 0.625 -16.677 1.00 20.68 249 MET B N 1
ATOM 4314 C CA . MET B 1 240 ? 50.901 1.705 -16.936 1.00 20.25 249 MET B CA 1
ATOM 4315 C C . MET B 1 240 ? 50.475 1.639 -18.402 1.00 22.57 249 MET B C 1
ATOM 4316 O O . MET B 1 240 ? 49.321 1.991 -18.682 1.00 19.98 249 MET B O 1
ATOM 4321 N N . ARG B 1 241 ? 51.374 1.265 -19.317 1.00 19.75 250 ARG B N 1
ATOM 4322 C CA . ARG B 1 241 ? 51.029 1.224 -20.750 1.00 21.47 250 ARG B CA 1
ATOM 4323 C C . ARG B 1 241 ? 50.048 0.069 -20.950 1.00 20.51 250 ARG B C 1
ATOM 4324 O O . ARG B 1 241 ? 49.106 0.241 -21.731 1.00 20.22 250 ARG B O 1
ATOM 4332 N N . GLN B 1 242 ? 50.229 -1.048 -20.258 1.00 19.98 251 GLN B N 1
ATOM 4333 C CA . GLN B 1 242 ? 49.251 -2.170 -20.318 1.00 21.03 251 GLN B CA 1
ATOM 4334 C C . GLN B 1 242 ? 47.887 -1.655 -19.829 1.00 20.84 251 GLN B C 1
ATOM 4335 O O . GLN B 1 242 ? 46.883 -1.854 -20.508 1.00 20.75 251 GLN B O 1
ATOM 4341 N N . LEU B 1 243 ? 47.858 -0.984 -18.686 1.00 20.12 252 LEU B N 1
ATOM 4342 C CA . LEU B 1 243 ? 46.599 -0.502 -18.076 1.00 20.45 252 LEU B CA 1
ATOM 4343 C C . LEU B 1 243 ? 45.862 0.365 -19.085 1.00 23.30 252 LEU B C 1
ATOM 4344 O O . LEU B 1 243 ? 44.680 0.165 -19.260 1.00 19.39 252 LEU B O 1
ATOM 4349 N N . ILE B 1 244 ? 46.589 1.282 -19.724 1.00 22.75 253 ILE B N 1
ATOM 4350 C CA . ILE B 1 244 ? 46.034 2.287 -20.668 1.00 23.05 253 ILE B CA 1
ATOM 4351 C C . ILE B 1 244 ? 45.485 1.607 -21.928 1.00 21.75 253 ILE B C 1
ATOM 4352 O O . ILE B 1 244 ? 44.393 2.008 -22.423 1.00 21.95 253 ILE B O 1
ATOM 4357 N N . LEU B 1 245 ? 46.202 0.621 -22.439 1.00 18.90 254 LEU B N 1
ATOM 4358 C CA . LEU B 1 245 ? 45.804 -0.063 -23.686 1.00 21.18 254 LEU B CA 1
ATOM 4359 C C . LEU B 1 245 ? 44.566 -0.923 -23.432 1.00 21.90 254 LEU B C 1
ATOM 4360 O O . LEU B 1 245 ? 43.618 -0.846 -24.248 1.00 24.42 254 LEU B O 1
ATOM 4365 N N . VAL B 1 246 ? 44.538 -1.683 -22.335 1.00 22.17 255 VAL B N 1
ATOM 4366 C CA . VAL B 1 246 ? 43.326 -2.464 -21.966 1.00 21.69 255 VAL B CA 1
ATOM 4367 C C . VAL B 1 246 ? 42.169 -1.478 -21.862 1.00 21.59 255 VAL B C 1
ATOM 4368 O O . VAL B 1 246 ? 41.130 -1.738 -22.450 1.00 21.32 255 VAL B O 1
ATOM 4372 N N . ASN B 1 247 ? 42.398 -0.345 -21.204 1.00 22.15 256 ASN B N 1
ATOM 4373 C CA . ASN B 1 247 ? 41.377 0.700 -20.984 1.00 23.01 256 ASN B CA 1
ATOM 4374 C C . ASN B 1 247 ? 40.924 1.290 -22.330 1.00 23.52 256 ASN B C 1
ATOM 4375 O O . ASN B 1 247 ? 39.706 1.456 -22.544 1.00 22.90 256 ASN B O 1
ATOM 4380 N N . ASP B 1 248 ? 41.839 1.616 -23.223 1.00 21.47 257 ASP B N 1
ATOM 4381 C CA . ASP B 1 248 ? 41.466 2.130 -24.565 1.00 23.38 257 ASP B CA 1
ATOM 4382 C C . ASP B 1 248 ? 40.613 1.097 -25.303 1.00 24.49 257 ASP B C 1
ATOM 4383 O O . ASP B 1 248 ? 39.655 1.487 -25.990 1.00 26.37 257 ASP B O 1
ATOM 4388 N N . LEU B 1 249 ? 40.929 -0.179 -25.178 1.00 22.62 258 LEU B N 1
ATOM 4389 C CA . LEU B 1 249 ? 40.198 -1.236 -25.916 1.00 22.49 258 LEU B CA 1
ATOM 4390 C C . LEU B 1 249 ? 38.774 -1.334 -25.357 1.00 25.61 258 LEU B C 1
ATOM 4391 O O . LEU B 1 249 ? 37.809 -1.273 -26.164 1.00 23.63 258 LEU B O 1
ATOM 4396 N N . LEU B 1 250 ? 38.624 -1.395 -24.035 1.00 22.02 259 LEU B N 1
ATOM 4397 C CA . LEU B 1 250 ? 37.290 -1.644 -23.422 1.00 24.58 259 LEU B CA 1
ATOM 4398 C C . LEU B 1 250 ? 36.483 -0.349 -23.363 1.00 27.72 259 LEU B C 1
ATOM 4399 O O . LEU B 1 250 ? 35.234 -0.432 -23.371 1.00 30.11 259 LEU B O 1
ATOM 4404 N N . SER B 1 251 ? 37.142 0.814 -23.404 1.00 27.28 260 SER B N 1
ATOM 4405 C CA . SER B 1 251 ? 36.436 2.115 -23.432 1.00 27.43 260 SER B CA 1
ATOM 4406 C C . SER B 1 251 ? 36.179 2.584 -24.882 1.00 28.87 260 SER B C 1
ATOM 4407 O O . SER B 1 251 ? 35.541 3.588 -25.027 1.00 29.00 260 SER B O 1
ATOM 4410 N N . TRP B 1 252 ? 36.569 1.851 -25.928 1.00 29.14 261 TRP B N 1
ATOM 4411 C CA . TRP B 1 252 ? 36.437 2.334 -27.332 1.00 32.22 261 TRP B CA 1
ATOM 4412 C C . TRP B 1 252 ? 34.966 2.673 -27.668 1.00 34.82 261 TRP B C 1
ATOM 4413 O O . TRP B 1 252 ? 34.737 3.746 -28.241 1.00 31.37 261 TRP B O 1
ATOM 4424 N N . ARG B 1 253 ? 33.992 1.822 -27.341 1.00 37.13 262 ARG B N 1
ATOM 4425 C CA . ARG B 1 253 ? 32.541 2.179 -27.513 1.00 37.82 262 ARG B CA 1
ATOM 4426 C C . ARG B 1 253 ? 32.241 3.564 -26.919 1.00 37.82 262 ARG B C 1
ATOM 4427 O O . ARG B 1 253 ? 31.635 4.393 -27.608 1.00 40.53 262 ARG B O 1
ATOM 4435 N N . LYS B 1 254 ? 32.639 3.809 -25.674 1.00 37.69 263 LYS B N 1
ATOM 4436 C CA . LYS B 1 254 ? 32.328 5.076 -24.957 1.00 44.47 263 LYS B CA 1
ATOM 4437 C C . LYS B 1 254 ? 33.009 6.249 -25.680 1.00 49.37 263 LYS B C 1
ATOM 4438 O O . LYS B 1 254 ? 32.394 7.331 -25.777 1.00 45.80 263 LYS B O 1
ATOM 4444 N N . GLU B 1 255 ? 34.249 6.054 -26.136 1.00 50.87 264 GLU B N 1
ATOM 4445 C CA . GLU B 1 255 ? 35.112 7.135 -26.683 1.00 52.97 264 GLU B CA 1
ATOM 4446 C C . GLU B 1 255 ? 34.725 7.399 -28.143 1.00 49.86 264 GLU B C 1
ATOM 4447 O O . GLU B 1 255 ? 34.717 8.577 -28.532 1.00 47.95 264 GLU B O 1
ATOM 4453 N N . TYR B 1 256 ? 34.395 6.353 -28.905 1.00 48.32 265 TYR B N 1
ATOM 4454 C CA . TYR B 1 256 ? 33.899 6.442 -30.305 1.00 53.50 265 TYR B CA 1
ATOM 4455 C C . TYR B 1 256 ? 32.759 7.470 -30.368 1.00 61.50 265 TYR B C 1
ATOM 4456 O O . TYR B 1 256 ? 32.738 8.291 -31.312 1.00 61.97 265 TYR B O 1
ATOM 4465 N N . ALA B 1 257 ? 31.881 7.459 -29.356 1.00 64.09 266 ALA B N 1
ATOM 4466 C CA . ALA B 1 257 ? 30.703 8.346 -29.217 1.00 62.80 266 ALA B CA 1
ATOM 4467 C C . ALA B 1 257 ? 31.063 9.718 -28.600 1.00 68.55 266 ALA B C 1
ATOM 4468 O O . ALA B 1 257 ? 30.112 10.435 -28.252 1.00 73.41 266 ALA B O 1
ATOM 4470 N N . GLN B 1 258 ? 32.352 10.102 -28.503 1.00 70.87 267 GLN B N 1
ATOM 4471 C CA . GLN B 1 258 ? 32.831 11.352 -27.835 1.00 65.69 267 GLN B CA 1
ATOM 4472 C C . GLN B 1 258 ? 34.254 11.705 -28.291 1.00 67.62 267 GLN B C 1
ATOM 4473 O O . GLN B 1 258 ? 34.443 11.923 -29.502 1.00 63.86 267 GLN B O 1
ATOM 4479 N N . MET B 1 262 ? 40.876 11.137 -26.854 1.00 67.41 271 MET B N 1
ATOM 4480 C CA . MET B 1 262 ? 42.312 10.902 -27.185 1.00 70.84 271 MET B CA 1
ATOM 4481 C C . MET B 1 262 ? 42.695 9.456 -26.843 1.00 60.30 271 MET B C 1
ATOM 4482 O O . MET B 1 262 ? 42.923 9.181 -25.650 1.00 69.17 271 MET B O 1
ATOM 4487 N N . THR B 1 263 ? 42.793 8.571 -27.835 1.00 47.55 272 THR B N 1
ATOM 4488 C CA . THR B 1 263 ? 42.815 7.107 -27.605 1.00 42.96 272 THR B CA 1
ATOM 4489 C C . THR B 1 263 ? 43.559 6.412 -28.740 1.00 40.14 272 THR B C 1
ATOM 4490 O O . THR B 1 263 ? 43.357 6.768 -29.902 1.00 32.46 272 THR B O 1
ATOM 4494 N N . THR B 1 264 ? 44.291 5.363 -28.384 1.00 35.88 273 THR B N 1
ATOM 4495 C CA . THR B 1 264 ? 45.106 4.553 -29.309 1.00 34.79 273 THR B CA 1
ATOM 4496 C C . THR B 1 264 ? 44.228 3.988 -30.430 1.00 35.72 273 THR B C 1
ATOM 4497 O O . THR B 1 264 ? 44.733 3.875 -31.560 1.00 28.14 273 THR B O 1
ATOM 4501 N N . VAL B 1 265 ? 42.971 3.620 -30.159 1.00 31.50 274 VAL B N 1
ATOM 4502 C CA . VAL B 1 265 ? 42.107 3.026 -31.223 1.00 32.61 274 VAL B CA 1
ATOM 4503 C C . VAL B 1 265 ? 41.904 4.092 -32.310 1.00 32.86 274 VAL B C 1
ATOM 4504 O O . VAL B 1 265 ? 42.061 3.755 -33.520 1.00 31.25 274 VAL B O 1
ATOM 4508 N N . ARG B 1 266 ? 41.604 5.323 -31.906 1.00 33.84 275 ARG B N 1
ATOM 4509 C CA . ARG B 1 266 ? 41.349 6.432 -32.859 1.00 38.50 275 ARG B CA 1
ATOM 4510 C C . ARG B 1 266 ? 42.636 6.740 -33.645 1.00 38.49 275 ARG B C 1
ATOM 4511 O O . ARG B 1 266 ? 42.560 6.917 -34.879 1.00 43.74 275 ARG B O 1
ATOM 4519 N N . VAL B 1 267 ? 43.790 6.781 -32.983 1.00 37.51 276 VAL B N 1
ATOM 4520 C CA . VAL B 1 267 ? 45.094 7.036 -33.670 1.00 37.35 276 VAL B CA 1
ATOM 4521 C C . VAL B 1 267 ? 45.300 5.979 -34.758 1.00 36.05 276 VAL B C 1
ATOM 4522 O O . VAL B 1 267 ? 45.553 6.375 -35.912 1.00 37.18 276 VAL B O 1
ATOM 4526 N N . LEU B 1 268 ? 45.170 4.691 -34.441 1.00 30.08 277 LEU B N 1
ATOM 4527 C CA . LEU B 1 268 ? 45.408 3.627 -35.449 1.00 34.51 277 LEU B CA 1
ATOM 4528 C C . LEU B 1 268 ? 44.444 3.799 -36.632 1.00 37.69 277 LEU B C 1
ATOM 4529 O O . LEU B 1 268 ? 44.865 3.612 -37.808 1.00 37.85 277 LEU B O 1
ATOM 4534 N N . CYS B 1 269 ? 43.176 4.056 -36.353 1.00 34.50 278 CYS B N 1
ATOM 4535 C CA . CYS B 1 269 ? 42.126 4.054 -37.400 1.00 39.89 278 CYS B CA 1
ATOM 4536 C C . CYS B 1 269 ? 42.309 5.285 -38.291 1.00 42.13 278 CYS B C 1
ATOM 4537 O O . CYS B 1 269 ? 42.338 5.136 -39.531 1.00 46.95 278 CYS B O 1
ATOM 4540 N N . GLU B 1 270 ? 42.491 6.440 -37.665 1.00 42.89 279 GLU B N 1
ATOM 4541 C CA . GLU B 1 270 ? 42.434 7.751 -38.350 1.00 46.58 279 GLU B CA 1
ATOM 4542 C C . GLU B 1 270 ? 43.831 8.146 -38.827 1.00 43.67 279 GLU B C 1
ATOM 4543 O O . GLU B 1 270 ? 43.961 8.388 -40.020 1.00 50.41 279 GLU B O 1
ATOM 4549 N N . VAL B 1 271 ? 44.838 8.187 -37.960 1.00 40.00 280 VAL B N 1
ATOM 4550 C CA . VAL B 1 271 ? 46.220 8.576 -38.383 1.00 43.26 280 VAL B CA 1
ATOM 4551 C C . VAL B 1 271 ? 46.840 7.461 -39.247 1.00 44.73 280 VAL B C 1
ATOM 4552 O O . VAL B 1 271 ? 47.334 7.776 -40.326 1.00 46.86 280 VAL B O 1
ATOM 4556 N N . GLU B 1 272 ? 46.786 6.192 -38.846 1.00 41.72 281 GLU B N 1
ATOM 4557 C CA . GLU B 1 272 ? 47.414 5.111 -39.653 1.00 40.60 281 GLU B CA 1
ATOM 4558 C C . GLU B 1 272 ? 46.420 4.502 -40.658 1.00 39.77 281 GLU B C 1
ATOM 4559 O O . GLU B 1 272 ? 46.867 3.645 -41.443 1.00 34.82 281 GLU B O 1
ATOM 4565 N N . GLY B 1 273 ? 45.137 4.881 -40.651 1.00 36.84 282 GLY B N 1
ATOM 4566 C CA . GLY B 1 273 ? 44.182 4.398 -41.671 1.00 35.91 282 GLY B CA 1
ATOM 4567 C C . GLY B 1 273 ? 43.909 2.905 -41.554 1.00 39.12 282 GLY B C 1
ATOM 4568 O O . GLY B 1 273 ? 43.515 2.294 -42.566 1.00 37.40 282 GLY B O 1
ATOM 4569 N N . LEU B 1 274 ? 44.075 2.298 -40.372 1.00 41.38 283 LEU B N 1
ATOM 4570 C CA . LEU B 1 274 ? 43.763 0.849 -40.200 1.00 42.63 283 LEU B CA 1
ATOM 4571 C C . LEU B 1 274 ? 42.239 0.670 -40.138 1.00 38.52 283 LEU B C 1
ATOM 4572 O O . LEU B 1 274 ? 41.557 1.567 -39.583 1.00 33.29 283 LEU B O 1
ATOM 4577 N N . GLU B 1 275 ? 41.739 -0.432 -40.702 1.00 36.02 284 GLU B N 1
ATOM 4578 C CA . GLU B 1 275 ? 40.385 -0.971 -40.396 1.00 39.50 284 GLU B CA 1
ATOM 4579 C C . GLU B 1 275 ? 40.329 -1.237 -38.879 1.00 38.64 284 GLU B C 1
ATOM 4580 O O . GLU B 1 275 ? 41.378 -1.618 -38.289 1.00 33.04 284 GLU B O 1
ATOM 4586 N N . LEU B 1 276 ? 39.165 -1.024 -38.268 1.00 34.58 285 LEU B N 1
ATOM 4587 C CA . LEU B 1 276 ? 38.943 -1.223 -36.812 1.00 35.40 285 LEU B CA 1
ATOM 4588 C C . LEU B 1 276 ? 39.495 -2.576 -36.352 1.00 31.33 285 LEU B C 1
ATOM 4589 O O . LEU B 1 276 ? 40.257 -2.597 -35.374 1.00 34.95 285 LEU B O 1
ATOM 4594 N N . GLN B 1 277 ? 39.096 -3.674 -36.974 1.00 26.56 286 GLN B N 1
ATOM 4595 C CA . GLN B 1 277 ? 39.532 -5.001 -36.504 1.00 28.42 286 GLN B CA 1
ATOM 4596 C C . GLN B 1 277 ? 41.064 -5.075 -36.493 1.00 31.49 286 GLN B C 1
ATOM 4597 O O . GLN B 1 277 ? 41.616 -5.743 -35.575 1.00 29.52 286 GLN B O 1
ATOM 4603 N N . ASP B 1 278 ? 41.729 -4.469 -37.486 1.00 32.10 287 ASP B N 1
ATOM 4604 C CA . ASP B 1 278 ? 43.213 -4.501 -37.579 1.00 31.39 287 ASP B CA 1
ATOM 4605 C C . ASP B 1 278 ? 43.773 -3.658 -36.435 1.00 28.24 287 ASP B C 1
ATOM 4606 O O . ASP B 1 278 ? 44.748 -4.111 -35.855 1.00 26.27 287 ASP B O 1
ATOM 4611 N N . ALA B 1 279 ? 43.155 -2.510 -36.111 1.00 23.25 288 ALA B N 1
ATOM 4612 C CA . ALA B 1 279 ? 43.587 -1.659 -34.989 1.00 25.20 288 ALA B CA 1
ATOM 4613 C C . ALA B 1 279 ? 43.463 -2.463 -33.689 1.00 26.67 288 ALA B C 1
ATOM 4614 O O . ALA B 1 279 ? 44.430 -2.498 -32.901 1.00 26.08 288 ALA B O 1
ATOM 4616 N N . VAL B 1 280 ? 42.318 -3.120 -33.489 1.00 25.80 289 VAL B N 1
ATOM 4617 C CA . VAL B 1 280 ? 42.015 -3.930 -32.281 1.00 25.20 289 VAL B CA 1
ATOM 4618 C C . VAL B 1 280 ? 43.047 -5.056 -32.183 1.00 28.87 289 VAL B C 1
ATOM 4619 O O . VAL B 1 280 ? 43.602 -5.264 -31.080 1.00 25.96 289 VAL B O 1
ATOM 4623 N N . ASP B 1 281 ? 43.305 -5.767 -33.278 1.00 27.44 290 ASP B N 1
ATOM 4624 C CA . ASP B 1 281 ? 44.288 -6.878 -33.288 1.00 28.87 290 ASP B CA 1
ATOM 4625 C C . ASP B 1 281 ? 45.667 -6.340 -32.871 1.00 27.33 290 ASP B C 1
ATOM 4626 O O . ASP B 1 281 ? 46.346 -7.020 -32.058 1.00 27.69 290 ASP B O 1
ATOM 4631 N N . ARG B 1 282 ? 46.088 -5.217 -33.454 1.00 28.08 291 ARG B N 1
ATOM 4632 C CA . ARG B 1 282 ? 47.388 -4.555 -33.166 1.00 27.02 291 ARG B CA 1
ATOM 4633 C C . ARG B 1 282 ? 47.410 -4.230 -31.666 1.00 28.66 291 ARG B C 1
ATOM 4634 O O . ARG B 1 282 ? 48.384 -4.599 -31.001 1.00 27.80 291 ARG B O 1
ATOM 4642 N N . LEU B 1 283 ? 46.367 -3.588 -31.134 1.00 24.98 292 LEU B N 1
ATOM 4643 C CA . LEU B 1 283 ? 46.369 -3.144 -29.715 1.00 25.58 292 LEU B CA 1
ATOM 4644 C C . LEU B 1 283 ? 46.361 -4.345 -28.762 1.00 23.35 292 LEU B C 1
ATOM 4645 O O . LEU B 1 283 ? 47.059 -4.253 -27.729 1.00 23.06 292 LEU B O 1
ATOM 4650 N N . CYS B 1 284 ? 45.656 -5.432 -29.088 1.00 22.04 293 CYS B N 1
ATOM 4651 C CA . CYS B 1 284 ? 45.633 -6.659 -28.262 1.00 22.97 293 CYS B CA 1
ATOM 4652 C C . CYS B 1 284 ? 47.041 -7.257 -28.197 1.00 24.32 293 CYS B C 1
ATOM 4653 O O . CYS B 1 284 ? 47.462 -7.756 -27.115 1.00 22.93 293 CYS B O 1
ATOM 4656 N N . ALA B 1 285 ? 47.773 -7.229 -29.310 1.00 21.17 294 ALA B N 1
ATOM 4657 C CA . ALA B 1 285 ? 49.139 -7.781 -29.330 1.00 23.38 294 ALA B CA 1
ATOM 4658 C C . ALA B 1 285 ? 50.031 -6.848 -28.500 1.00 20.95 294 ALA B C 1
ATOM 4659 O O . ALA B 1 285 ? 50.911 -7.368 -27.833 1.00 22.47 294 ALA B O 1
ATOM 4661 N N . LEU B 1 286 ? 49.761 -5.553 -28.516 1.00 21.91 295 LEU B N 1
ATOM 4662 C CA . LEU B 1 286 ? 50.540 -4.532 -27.771 1.00 24.38 295 LEU B CA 1
ATOM 4663 C C . LEU B 1 28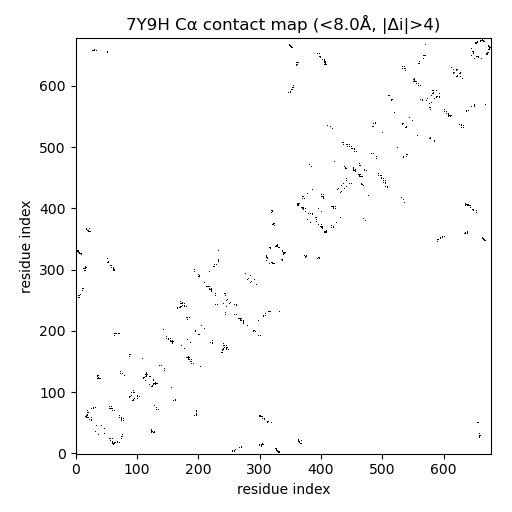6 ? 50.266 -4.693 -26.274 1.00 25.98 295 LEU B C 1
ATOM 4664 O O . LEU B 1 286 ? 51.257 -4.523 -25.468 1.00 24.83 295 LEU B O 1
ATOM 4669 N N . VAL B 1 287 ? 49.014 -5.005 -25.896 1.00 22.54 296 VAL B N 1
ATOM 4670 C CA . VAL B 1 287 ? 48.679 -5.339 -24.483 1.00 21.14 296 VAL B CA 1
ATOM 4671 C C . VAL B 1 287 ? 49.609 -6.472 -24.065 1.00 21.57 296 VAL B C 1
ATOM 4672 O O . VAL B 1 287 ? 50.236 -6.377 -23.012 1.00 23.98 296 VAL B O 1
ATOM 4676 N N . GLU B 1 288 ? 49.665 -7.542 -24.850 1.00 23.34 297 GLU B N 1
ATOM 4677 C CA . GLU B 1 288 ? 50.482 -8.707 -24.476 1.00 25.61 297 GLU B CA 1
ATOM 4678 C C . GLU B 1 288 ? 51.964 -8.319 -24.370 1.00 25.14 297 GLU B C 1
ATOM 4679 O O . GLU B 1 288 ? 52.619 -8.753 -23.425 1.00 24.69 297 GLU B O 1
ATOM 4685 N N . HIS B 1 289 ? 52.481 -7.561 -25.327 1.00 25.65 298 HIS B N 1
ATOM 4686 C CA . HIS B 1 289 ? 53.878 -7.054 -25.296 1.00 27.23 298 HIS B CA 1
ATOM 4687 C C . HIS B 1 289 ? 54.165 -6.397 -23.936 1.00 24.67 298 HIS B C 1
ATOM 4688 O O . HIS B 1 289 ? 55.145 -6.802 -23.265 1.00 25.87 298 HIS B O 1
ATOM 4695 N N . HIS B 1 290 ? 53.348 -5.424 -23.538 1.00 21.90 299 HIS B N 1
ATOM 4696 C CA . HIS B 1 290 ? 53.564 -4.640 -22.301 1.00 21.83 299 HIS B CA 1
ATOM 4697 C C . HIS B 1 290 ? 53.304 -5.479 -21.057 1.00 20.73 299 HIS B C 1
ATOM 4698 O O . HIS B 1 290 ? 54.018 -5.287 -20.083 1.00 19.90 299 HIS B O 1
ATOM 4705 N N . GLU B 1 291 ? 52.386 -6.435 -21.115 1.00 23.28 300 GLU B N 1
ATOM 4706 C CA . GLU B 1 291 ? 52.072 -7.341 -19.985 1.00 21.80 300 GLU B CA 1
ATOM 4707 C C . GLU B 1 291 ? 53.272 -8.256 -19.704 1.00 24.06 300 GLU B C 1
ATOM 4708 O O . GLU B 1 291 ? 53.666 -8.443 -18.521 1.00 22.78 300 GLU B O 1
ATOM 4714 N N . ARG B 1 292 ? 53.807 -8.867 -20.747 1.00 23.89 301 ARG B N 1
ATOM 4715 C CA . ARG B 1 292 ? 54.965 -9.781 -20.622 1.00 27.80 301 ARG B CA 1
ATOM 4716 C C . ARG B 1 292 ? 56.216 -8.989 -20.231 1.00 24.49 301 ARG B C 1
ATOM 4717 O O . ARG B 1 292 ? 57.001 -9.481 -19.418 1.00 27.38 301 ARG B O 1
ATOM 4725 N N . ALA B 1 293 ? 56.389 -7.812 -20.801 1.00 24.05 302 ALA B N 1
ATOM 4726 C CA . ALA B 1 293 ? 57.505 -6.884 -20.484 1.00 26.29 302 ALA B CA 1
ATOM 4727 C C . ALA B 1 293 ? 57.379 -6.398 -19.027 1.00 27.19 302 ALA B C 1
ATOM 4728 O O . ALA B 1 293 ? 58.407 -6.311 -18.355 1.00 26.42 302 ALA B O 1
ATOM 4730 N N . TYR B 1 294 ? 56.159 -6.109 -18.543 1.00 26.65 303 TYR B N 1
ATOM 4731 C CA . TYR B 1 294 ? 55.924 -5.768 -17.119 1.00 25.14 303 TYR B CA 1
ATOM 4732 C C . TYR B 1 294 ? 56.467 -6.908 -16.255 1.00 24.69 303 TYR B C 1
ATOM 4733 O O . TYR B 1 294 ? 57.247 -6.624 -15.363 1.00 25.15 303 TYR B O 1
ATOM 4742 N N . ILE B 1 295 ? 56.082 -8.145 -16.559 1.00 26.59 304 ILE B N 1
ATOM 4743 C CA . ILE B 1 295 ? 56.439 -9.368 -15.793 1.00 28.80 304 ILE B CA 1
ATOM 4744 C C . ILE B 1 295 ? 57.965 -9.537 -15.814 1.00 31.05 304 ILE B C 1
ATOM 4745 O O . ILE B 1 295 ? 58.548 -9.744 -14.747 1.00 28.83 304 ILE B O 1
ATOM 4750 N N . THR B 1 296 ? 58.573 -9.434 -16.992 1.00 30.37 305 THR B N 1
ATOM 4751 C CA . THR B 1 296 ? 60.049 -9.435 -17.156 1.00 32.07 305 THR B CA 1
ATOM 4752 C C . THR B 1 296 ? 60.633 -8.380 -16.228 1.00 28.19 305 THR B C 1
ATOM 4753 O O . THR B 1 296 ? 61.530 -8.727 -15.446 1.00 29.89 305 THR B O 1
ATOM 4757 N N . ALA B 1 297 ? 60.182 -7.130 -16.336 1.00 27.14 306 ALA B N 1
ATOM 4758 C CA . ALA B 1 297 ? 60.800 -6.027 -15.577 1.00 25.41 306 ALA B CA 1
ATOM 4759 C C . ALA B 1 297 ? 60.581 -6.215 -14.065 1.00 27.62 306 ALA B C 1
ATOM 4760 O O . ALA B 1 297 ? 61.490 -5.854 -13.276 1.00 28.70 306 ALA B O 1
ATOM 4762 N N . ARG B 1 298 ? 59.415 -6.712 -13.658 1.00 25.09 307 ARG B N 1
ATOM 4763 C CA . ARG B 1 298 ? 59.096 -6.982 -12.238 1.00 27.95 307 ARG B CA 1
ATOM 4764 C C . ARG B 1 298 ? 60.061 -8.050 -11.703 1.00 28.35 307 ARG B C 1
ATOM 4765 O O . ARG B 1 298 ? 60.611 -7.857 -10.604 1.00 27.78 307 ARG B O 1
ATOM 4773 N N . ASP B 1 299 ? 60.179 -9.144 -12.446 1.00 28.62 308 ASP B N 1
ATOM 4774 C CA . ASP B 1 299 ? 61.057 -10.304 -12.157 1.00 32.82 308 ASP B CA 1
ATOM 4775 C C . ASP B 1 299 ? 62.516 -9.830 -12.046 1.00 36.20 308 ASP B C 1
ATOM 4776 O O . ASP B 1 299 ? 63.218 -10.328 -11.143 1.00 38.08 308 ASP B O 1
ATOM 4781 N N . ALA B 1 300 ? 62.942 -8.883 -12.888 1.00 37.58 309 ALA B N 1
ATOM 4782 C CA . ALA B 1 300 ? 64.296 -8.288 -12.851 1.00 37.92 309 ALA B CA 1
ATOM 4783 C C . ALA B 1 300 ? 64.478 -7.529 -11.527 1.00 42.63 309 ALA B C 1
ATOM 4784 O O . ALA B 1 300 ? 65.561 -7.632 -10.918 1.00 38.99 309 ALA B O 1
ATOM 4786 N N . VAL B 1 301 ? 63.458 -6.824 -11.042 1.00 39.02 310 VAL B N 1
ATOM 4787 C CA . VAL B 1 301 ? 63.573 -6.133 -9.725 1.00 36.19 310 VAL B CA 1
ATOM 4788 C C . VAL B 1 301 ? 63.583 -7.198 -8.629 1.00 35.04 310 VAL B C 1
ATOM 4789 O O . VAL B 1 301 ? 64.372 -7.090 -7.683 1.00 34.66 310 VAL B O 1
ATOM 4793 N N . LEU B 1 302 ? 62.746 -8.221 -8.756 1.00 35.62 311 LEU B N 1
ATOM 4794 C CA . LEU B 1 302 ? 62.700 -9.299 -7.742 1.00 37.13 311 LEU B CA 1
ATOM 4795 C C . LEU B 1 302 ? 64.055 -10.025 -7.695 1.00 38.52 311 LEU B C 1
ATOM 4796 O O . LEU B 1 302 ? 64.419 -10.450 -6.621 1.00 42.29 311 LEU B O 1
ATOM 4801 N N . ALA B 1 303 ? 64.786 -10.101 -8.802 1.00 43.26 312 ALA B N 1
ATOM 4802 C CA . ALA B 1 303 ? 66.057 -10.853 -8.904 1.00 49.83 312 ALA B CA 1
ATOM 4803 C C . ALA B 1 303 ? 67.231 -9.938 -8.533 1.00 51.27 312 ALA B C 1
ATOM 4804 O O . ALA B 1 303 ? 68.327 -10.439 -8.339 1.00 53.91 312 ALA B O 1
ATOM 4806 N N . GLY B 1 304 ? 66.999 -8.636 -8.443 1.00 50.21 313 GLY B N 1
ATOM 4807 C CA . GLY B 1 304 ? 68.067 -7.641 -8.273 1.00 51.74 313 GLY B CA 1
ATOM 4808 C C . GLY B 1 304 ? 68.324 -7.332 -6.805 1.00 49.56 313 GLY B C 1
ATOM 4809 O O . GLY B 1 304 ? 67.707 -7.903 -5.902 1.00 50.50 313 GLY B O 1
ATOM 4810 N N . PRO B 1 305 ? 69.230 -6.376 -6.546 1.00 50.51 314 PRO B N 1
ATOM 4811 C CA . PRO B 1 305 ? 69.681 -6.097 -5.184 1.00 53.63 314 PRO B CA 1
ATOM 4812 C C . PRO B 1 305 ? 68.645 -5.510 -4.204 1.00 58.57 314 PRO B C 1
ATOM 4813 O O . PRO B 1 305 ? 68.986 -5.426 -3.032 1.00 55.76 314 PRO B O 1
ATOM 4817 N N . HIS B 1 306 ? 67.435 -5.134 -4.656 1.00 50.91 315 HIS B N 1
ATOM 4818 C CA . HIS B 1 306 ? 66.318 -4.691 -3.773 1.00 45.47 315 HIS B CA 1
ATOM 4819 C C . HIS B 1 306 ? 65.207 -5.749 -3.746 1.00 41.34 315 HIS B C 1
ATOM 4820 O O . HIS B 1 306 ? 64.233 -5.540 -3.024 1.00 41.09 315 HIS B O 1
ATOM 4827 N N . GLY B 1 307 ? 65.363 -6.858 -4.473 1.00 42.89 316 GLY B N 1
ATOM 4828 C CA . GLY B 1 307 ? 64.291 -7.843 -4.704 1.00 41.72 316 GLY B CA 1
ATOM 4829 C C . GLY B 1 307 ? 63.970 -8.660 -3.468 1.00 44.52 316 GLY B C 1
ATOM 4830 O O . GLY B 1 307 ? 62.872 -9.272 -3.410 1.00 39.03 316 GLY B O 1
ATOM 4831 N N . HIS B 1 308 ? 64.888 -8.698 -2.502 1.00 42.54 317 HIS B N 1
ATOM 4832 C CA . HIS B 1 308 ? 64.725 -9.512 -1.276 1.00 44.33 317 HIS B CA 1
ATOM 4833 C C . HIS B 1 308 ? 63.916 -8.687 -0.275 1.00 45.17 317 HIS B C 1
ATOM 4834 O O . HIS B 1 308 ? 63.368 -9.290 0.643 1.00 44.06 317 HIS B O 1
ATOM 4841 N N . ARG B 1 309 ? 63.819 -7.363 -0.465 1.00 43.96 318 ARG B N 1
ATOM 4842 C CA . ARG B 1 309 ? 63.067 -6.477 0.465 1.00 44.21 318 ARG B CA 1
ATOM 4843 C C . ARG B 1 309 ? 61.587 -6.834 0.393 1.00 43.20 318 ARG B C 1
ATOM 4844 O O . ARG B 1 309 ? 61.064 -6.945 -0.732 1.00 41.65 318 ARG B O 1
ATOM 4852 N N . GLU B 1 310 ? 60.953 -6.973 1.553 1.00 37.68 319 GLU B N 1
ATOM 4853 C CA . GLU B 1 310 ? 59.535 -7.375 1.693 1.00 40.30 319 GLU B CA 1
ATOM 4854 C C . GLU B 1 310 ? 58.600 -6.257 1.215 1.00 36.23 319 GLU B C 1
ATOM 4855 O O . GLU B 1 310 ? 57.504 -6.573 0.719 1.00 36.14 319 GLU B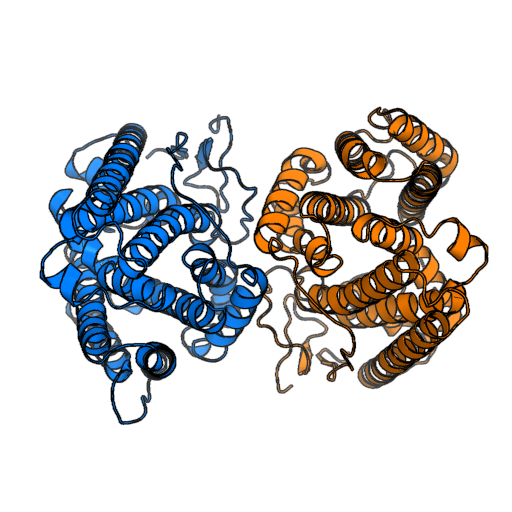 O 1
ATOM 4861 N N . ASP B 1 311 ? 58.960 -5.012 1.490 1.00 32.10 320 ASP B N 1
ATOM 4862 C CA . ASP B 1 311 ? 58.174 -3.828 1.083 1.00 36.08 320 ASP B CA 1
ATOM 4863 C C . ASP B 1 311 ? 58.184 -3.749 -0.450 1.00 34.63 320 ASP B C 1
ATOM 4864 O O . ASP B 1 311 ? 57.098 -3.508 -1.020 1.00 35.30 320 ASP B O 1
ATOM 4869 N N . VAL B 1 312 ? 59.324 -4.004 -1.099 1.00 30.58 321 VAL B N 1
ATOM 4870 C CA . VAL B 1 312 ? 59.433 -4.018 -2.592 1.00 30.37 321 VAL B CA 1
ATOM 4871 C C . VAL B 1 312 ? 58.567 -5.151 -3.162 1.00 30.09 321 VAL B C 1
ATOM 4872 O O . VAL B 1 312 ? 57.806 -4.899 -4.125 1.00 25.18 321 VAL B O 1
ATOM 4876 N N . ARG B 1 313 ? 58.658 -6.354 -2.596 1.00 30.17 322 ARG B N 1
ATOM 4877 C CA . ARG B 1 313 ? 57.791 -7.507 -2.977 1.00 33.10 322 ARG B CA 1
ATOM 4878 C C . ARG B 1 313 ? 56.305 -7.159 -2.855 1.00 30.26 322 ARG B C 1
ATOM 4879 O O . ARG B 1 313 ? 55.518 -7.587 -3.720 1.00 30.40 322 ARG B O 1
ATOM 4887 N N . ALA B 1 314 ? 55.925 -6.459 -1.801 1.00 27.67 323 ALA B N 1
ATOM 4888 C CA . ALA B 1 314 ? 54.517 -6.151 -1.479 1.00 27.29 323 ALA B CA 1
ATOM 4889 C C . ALA B 1 314 ? 53.983 -5.154 -2.509 1.00 24.61 323 ALA B C 1
ATOM 4890 O O . ALA B 1 314 ? 52.888 -5.316 -3.015 1.00 27.21 323 ALA B O 1
ATOM 4892 N N . TYR B 1 315 ? 54.776 -4.140 -2.799 1.00 27.37 324 TYR B N 1
ATOM 4893 C CA . TYR B 1 315 ? 54.493 -3.132 -3.825 1.00 26.13 324 TYR B CA 1
ATOM 4894 C C . TYR B 1 315 ? 54.297 -3.817 -5.170 1.00 27.26 324 TYR B C 1
ATOM 4895 O O . TYR B 1 315 ? 53.311 -3.473 -5.827 1.00 24.74 324 TYR B O 1
ATOM 4904 N N . LEU B 1 316 ? 55.239 -4.674 -5.574 1.00 24.36 325 LEU B N 1
ATOM 4905 C CA . LEU B 1 316 ? 55.209 -5.323 -6.905 1.00 25.44 325 LEU B CA 1
ATOM 4906 C C . LEU B 1 316 ? 53.978 -6.230 -6.996 1.00 26.46 325 LEU B C 1
ATOM 4907 O O . LEU B 1 316 ? 53.272 -6.120 -8.031 1.00 23.21 325 LEU B O 1
ATOM 4912 N N . SER B 1 317 ? 53.660 -6.982 -5.941 1.00 23.54 326 SER B N 1
ATOM 4913 C CA . SER B 1 317 ? 52.374 -7.736 -5.847 1.00 25.52 326 SER B CA 1
ATOM 4914 C C . SER B 1 317 ? 51.167 -6.783 -5.963 1.00 24.24 326 SER B C 1
ATOM 4915 O O . SER B 1 317 ? 50.158 -7.127 -6.643 1.00 23.63 326 SER B O 1
ATOM 4918 N N . GLY B 1 318 ? 51.227 -5.633 -5.299 1.00 24.04 327 GLY B N 1
ATOM 4919 C CA . GLY B 1 318 ? 50.227 -4.573 -5.457 1.00 22.83 327 GLY B CA 1
ATOM 4920 C C . GLY B 1 318 ? 50.004 -4.230 -6.923 1.00 23.72 327 GLY B C 1
ATOM 4921 O O . GLY B 1 318 ? 48.822 -4.192 -7.332 1.00 24.91 327 GLY B O 1
ATOM 4922 N N . LEU B 1 319 ? 51.074 -3.969 -7.688 1.00 21.04 328 LEU B N 1
ATOM 4923 C CA . LEU B 1 319 ? 50.969 -3.589 -9.118 1.00 21.23 328 LEU B CA 1
ATOM 4924 C C . LEU B 1 319 ? 50.370 -4.787 -9.884 1.00 20.22 328 LEU B C 1
ATOM 4925 O O . LEU B 1 319 ? 49.511 -4.577 -10.763 1.00 18.31 328 LEU B O 1
ATOM 4930 N N . ASP B 1 320 ? 50.802 -6.002 -9.574 1.00 19.96 329 ASP B N 1
ATOM 4931 C CA . ASP B 1 320 ? 50.231 -7.224 -10.185 1.00 23.05 329 ASP B CA 1
ATOM 4932 C C . ASP B 1 320 ? 48.707 -7.177 -10.083 1.00 24.72 329 ASP B C 1
ATOM 4933 O O . ASP B 1 320 ? 48.057 -7.344 -11.127 1.00 24.08 329 ASP B O 1
ATOM 4938 N N . HIS B 1 321 ? 48.159 -6.907 -8.893 1.00 22.83 330 HIS B N 1
ATOM 4939 C CA . HIS B 1 321 ? 46.701 -6.949 -8.617 1.00 24.22 330 HIS B CA 1
ATOM 4940 C C . HIS B 1 321 ? 46.006 -5.725 -9.220 1.00 22.74 330 HIS B C 1
ATOM 4941 O O . HIS B 1 321 ? 44.863 -5.868 -9.688 1.00 24.39 330 HIS B O 1
ATOM 4948 N N . LEU B 1 322 ? 46.666 -4.572 -9.221 1.00 22.52 331 LEU B N 1
ATOM 4949 C CA . LEU B 1 322 ? 46.136 -3.353 -9.885 1.00 21.28 331 LEU B CA 1
ATOM 4950 C C . LEU B 1 322 ? 45.912 -3.668 -11.376 1.00 21.50 331 LEU B C 1
ATOM 4951 O O . LEU B 1 322 ? 44.827 -3.293 -11.912 1.00 20.68 331 LEU B O 1
ATOM 4956 N N . ILE B 1 323 ? 46.869 -4.329 -12.016 1.00 21.17 332 ILE B N 1
ATOM 4957 C CA . ILE B 1 323 ? 46.865 -4.546 -13.492 1.00 23.73 332 ILE B CA 1
ATOM 4958 C C . ILE B 1 323 ? 45.809 -5.607 -13.831 1.00 22.66 332 ILE B C 1
ATOM 4959 O O . ILE B 1 323 ? 44.958 -5.349 -14.719 1.00 21.65 332 ILE B O 1
ATOM 4964 N N . GLY B 1 324 ? 45.848 -6.753 -13.150 1.00 23.35 333 GLY B N 1
ATOM 4965 C CA . GLY B 1 324 ? 44.822 -7.805 -13.309 1.00 23.22 333 GLY B CA 1
ATOM 4966 C C . GLY B 1 324 ? 43.424 -7.282 -12.979 1.00 22.75 333 GLY B C 1
ATOM 4967 O O . GLY B 1 324 ? 42.496 -7.551 -13.768 1.00 22.96 333 GLY B O 1
ATOM 4968 N N . GLY B 1 325 ? 43.273 -6.564 -11.854 1.00 22.02 334 GLY B N 1
ATOM 4969 C CA . GLY B 1 325 ? 41.964 -6.141 -11.317 1.00 22.15 334 GLY B CA 1
ATOM 4970 C C . GLY B 1 325 ? 41.339 -5.039 -12.152 1.00 21.92 334 GLY B C 1
ATOM 4971 O O . GLY B 1 325 ? 40.102 -5.005 -12.238 1.00 22.75 334 GLY B O 1
ATOM 4972 N N . SER B 1 326 ? 42.141 -4.111 -12.682 1.00 19.47 335 SER B N 1
ATOM 4973 C CA . SER B 1 326 ? 41.637 -2.999 -13.529 1.00 21.52 335 SER B CA 1
ATOM 4974 C C . SER B 1 326 ? 40.907 -3.585 -14.746 1.00 19.82 335 SER B C 1
ATOM 4975 O O . SER B 1 326 ? 39.782 -3.179 -15.016 1.00 20.55 335 SER B O 1
ATOM 4978 N N . GLN B 1 327 ? 41.472 -4.606 -15.356 1.00 20.55 336 GLN B N 1
ATOM 4979 C CA . GLN B 1 327 ? 40.892 -5.250 -16.560 1.00 21.20 336 GLN B CA 1
ATOM 4980 C C . GLN B 1 327 ? 39.583 -6.004 -16.198 1.00 20.67 336 GLN B C 1
ATOM 4981 O O . GLN B 1 327 ? 38.606 -5.915 -16.953 1.00 19.59 336 GLN B O 1
ATOM 4987 N N . GLU B 1 328 ? 39.550 -6.732 -15.088 1.00 20.90 337 GLU B N 1
ATOM 4988 C CA . GLU B 1 328 ? 38.316 -7.385 -14.593 1.00 20.05 337 GLU B CA 1
ATOM 4989 C C . GLU B 1 328 ? 37.273 -6.272 -14.446 1.00 18.86 337 GLU B C 1
ATOM 4990 O O . GLU B 1 328 ? 36.162 -6.400 -14.973 1.00 19.06 337 GLU B O 1
ATOM 4996 N N . PHE B 1 329 ? 37.647 -5.171 -13.808 1.00 18.64 338 PHE B N 1
ATOM 4997 C CA . PHE B 1 329 ? 36.719 -4.047 -13.590 1.00 21.07 338 PHE B CA 1
ATOM 4998 C C . PHE B 1 329 ? 36.179 -3.526 -14.936 1.00 21.76 338 PHE B C 1
ATOM 4999 O O . PHE B 1 329 ? 34.966 -3.136 -15.055 1.00 21.56 338 PHE B O 1
ATOM 5007 N N . GLU B 1 330 ? 37.068 -3.409 -15.914 1.00 21.97 339 GLU B N 1
ATOM 5008 C CA . GLU B 1 330 ? 36.729 -2.756 -17.207 1.00 21.48 339 GLU B CA 1
ATOM 5009 C C . GLU B 1 330 ? 35.784 -3.645 -18.001 1.00 20.24 339 GLU B C 1
ATOM 5010 O O . GLU B 1 330 ? 34.995 -3.066 -18.766 1.00 21.23 339 GLU B O 1
ATOM 5016 N N . TYR B 1 331 ? 35.788 -4.960 -17.795 1.00 17.67 340 TYR B N 1
ATOM 5017 C CA . TYR B 1 331 ? 34.760 -5.840 -18.403 1.00 20.11 340 TYR B CA 1
ATOM 5018 C C . TYR B 1 331 ? 33.394 -5.672 -17.718 1.00 22.06 340 TYR B C 1
ATOM 5019 O O . TYR B 1 331 ? 32.341 -5.988 -18.355 1.00 21.90 340 TYR B O 1
ATOM 5028 N N . LEU B 1 332 ? 33.410 -5.263 -16.444 1.00 22.02 341 LEU B N 1
ATOM 5029 C CA . LEU B 1 332 ? 32.256 -5.313 -15.491 1.00 23.66 341 LEU B CA 1
ATOM 5030 C C . LEU B 1 332 ? 31.375 -4.054 -15.669 1.00 21.33 341 LEU B C 1
ATOM 5031 O O . LEU B 1 332 ? 30.115 -4.123 -15.539 1.00 21.08 341 LEU B O 1
ATOM 5036 N N . THR B 1 333 ? 31.978 -2.921 -15.996 1.00 19.86 342 THR B N 1
ATOM 5037 C CA . THR B 1 333 ? 31.356 -1.590 -15.786 1.00 18.45 342 THR B CA 1
ATOM 5038 C C . THR B 1 333 ? 30.398 -1.220 -16.911 1.00 18.79 342 THR B C 1
ATOM 5039 O O . THR B 1 333 ? 30.771 -1.208 -18.088 1.00 18.34 342 THR B O 1
ATOM 5043 N N . PRO B 1 334 ? 29.136 -0.855 -16.572 1.00 18.00 343 PRO B N 1
ATOM 5044 C CA . PRO B 1 334 ? 28.258 -0.156 -17.502 1.00 19.41 343 PRO B CA 1
ATOM 5045 C C . PRO B 1 334 ? 28.825 1.169 -18.018 1.00 21.94 343 PRO B C 1
ATOM 5046 O O . PRO B 1 334 ? 28.265 1.706 -18.981 1.00 19.45 343 PRO B O 1
ATOM 5050 N N . ARG B 1 335 ? 29.895 1.703 -17.412 1.00 24.60 344 ARG B N 1
ATOM 5051 C CA . ARG B 1 335 ? 30.555 2.910 -17.991 1.00 24.14 344 ARG B CA 1
ATOM 5052 C C . ARG B 1 335 ? 31.018 2.567 -19.422 1.00 21.71 344 ARG B C 1
ATOM 5053 O O . ARG B 1 335 ? 31.018 3.454 -20.290 1.00 23.77 344 ARG B O 1
ATOM 5061 N N . TYR B 1 336 ? 31.374 1.313 -19.686 1.00 20.88 345 TYR B N 1
ATOM 5062 C CA . TYR B 1 336 ? 31.923 0.886 -20.996 1.00 22.16 345 TYR B CA 1
ATOM 5063 C C . TYR B 1 336 ? 30.929 0.032 -21.773 1.00 21.12 345 TYR B C 1
ATOM 5064 O O . TYR B 1 336 ? 30.999 0.058 -22.998 1.00 22.41 345 TYR B O 1
ATOM 5073 N N . PHE B 1 337 ? 30.052 -0.716 -21.111 1.00 21.16 346 PHE B N 1
ATOM 5074 C CA . PHE B 1 337 ? 29.116 -1.622 -21.816 1.00 20.12 346 PHE B CA 1
ATOM 5075 C C . PHE B 1 337 ? 27.725 -1.003 -21.881 1.00 19.91 346 PHE B C 1
ATOM 5076 O O . PHE B 1 337 ? 26.805 -1.599 -22.533 1.00 21.22 346 PHE B O 1
ATOM 5084 N N . GLY B 1 338 ? 27.588 0.210 -21.370 1.00 19.36 347 GLY B N 1
ATOM 5085 C CA . GLY B 1 338 ? 26.354 0.991 -21.567 1.00 20.75 347 GLY B CA 1
ATOM 5086 C C . GLY B 1 338 ? 25.458 0.941 -20.353 1.00 20.75 347 GLY B C 1
ATOM 5087 O O . GLY B 1 338 ? 25.393 -0.122 -19.663 1.00 20.60 347 GLY B O 1
ATOM 5088 N N . ASP B 1 339 ? 24.827 2.067 -20.048 1.00 19.43 348 ASP B N 1
ATOM 5089 C CA . ASP B 1 339 ? 23.861 2.097 -18.935 1.00 21.23 348 ASP B CA 1
ATOM 5090 C C . ASP B 1 339 ? 22.761 1.072 -19.254 1.00 21.38 348 ASP B C 1
ATOM 5091 O O . ASP B 1 339 ? 22.221 1.122 -20.361 1.00 20.17 348 ASP B O 1
ATOM 5096 N N . GLY B 1 340 ? 22.486 0.162 -18.318 1.00 19.22 349 GLY B N 1
ATOM 5097 C CA . GLY B 1 340 ? 21.481 -0.897 -18.443 1.00 19.30 349 GLY B CA 1
ATOM 5098 C C . GLY B 1 340 ? 22.141 -2.247 -18.505 1.00 19.29 349 GLY B C 1
ATOM 5099 O O . GLY B 1 340 ? 21.460 -3.208 -18.165 1.00 16.67 349 GLY B O 1
ATOM 5100 N N . SER B 1 341 ? 23.414 -2.292 -18.941 1.00 19.63 350 SER B N 1
ATOM 5101 C CA . SER B 1 341 ? 24.210 -3.530 -19.106 1.00 19.58 350 SER B CA 1
ATOM 5102 C C . SER B 1 341 ? 24.434 -4.112 -17.709 1.00 17.25 350 SER B C 1
ATOM 5103 O O . SER B 1 341 ? 24.510 -3.390 -16.702 1.00 16.92 350 SER B O 1
ATOM 5106 N N . VAL B 1 342 ? 24.515 -5.408 -17.675 1.00 16.70 351 VAL B N 1
ATOM 5107 C CA . VAL B 1 342 ? 24.873 -6.187 -16.473 1.00 16.98 351 VAL B CA 1
ATOM 5108 C C . VAL B 1 342 ? 25.839 -7.256 -16.916 1.00 17.78 351 VAL B C 1
ATOM 5109 O O . VAL B 1 342 ? 25.444 -8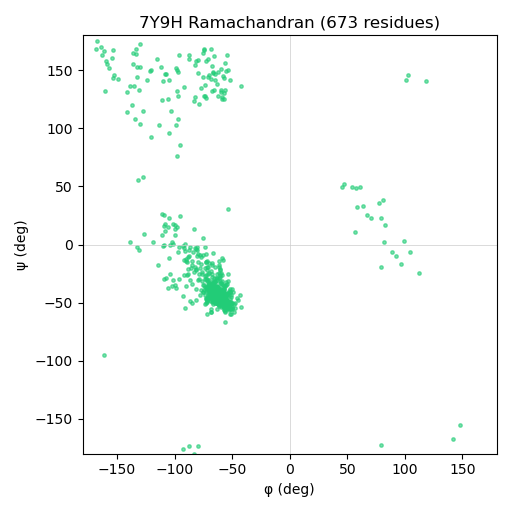.049 -17.786 1.00 20.43 351 VAL B O 1
ATOM 5113 N N . TRP B 1 343 ? 27.052 -7.259 -16.375 1.00 17.53 352 TRP B N 1
ATOM 5114 C CA . TRP B 1 343 ? 28.088 -8.210 -16.846 1.00 18.72 352 TRP B CA 1
ATOM 5115 C C . TRP B 1 343 ? 27.642 -9.657 -16.568 1.00 19.49 352 TRP B C 1
ATOM 5116 O O . TRP B 1 343 ? 27.118 -9.929 -15.455 1.00 17.91 352 TRP B O 1
ATOM 5127 N N . ASP B 1 344 ? 27.873 -10.554 -17.530 1.00 17.84 353 ASP B N 1
ATOM 5128 C CA . ASP B 1 344 ? 27.545 -12.001 -17.429 1.00 19.26 353 ASP B CA 1
ATOM 5129 C C . ASP B 1 344 ? 28.835 -12.824 -17.354 1.00 20.24 353 ASP B C 1
ATOM 5130 O O . ASP B 1 344 ? 28.748 -14.069 -17.408 1.00 23.46 353 ASP B O 1
ATOM 5135 N N . GLY B 1 345 ? 29.982 -12.144 -17.227 1.00 19.85 354 GLY B N 1
ATOM 5136 C CA . GLY B 1 345 ? 31.295 -12.762 -17.015 1.00 20.54 354 GLY B CA 1
ATOM 5137 C C . GLY B 1 345 ? 32.022 -13.010 -18.320 1.00 20.34 354 GLY B C 1
ATOM 5138 O O . GLY B 1 345 ? 33.170 -13.386 -18.221 1.00 20.28 354 GLY B O 1
ATOM 5139 N N . SER B 1 346 ? 31.357 -12.847 -19.479 1.00 21.50 355 SER B N 1
ATOM 5140 C CA . SER B 1 346 ? 31.972 -13.048 -20.819 1.00 21.28 355 SER B CA 1
ATOM 5141 C C . SER B 1 346 ? 33.084 -11.990 -21.032 1.00 20.51 355 SER B C 1
ATOM 5142 O O . SER B 1 346 ? 32.908 -10.825 -20.631 1.00 18.67 355 SER B O 1
ATOM 5145 N N . THR B 1 347 ? 34.201 -12.361 -21.656 1.00 21.79 356 THR B N 1
ATOM 5146 C CA . THR B 1 347 ? 35.396 -11.477 -21.775 1.00 21.58 356 THR B CA 1
ATOM 5147 C C . THR B 1 347 ? 35.947 -11.394 -23.192 1.00 24.60 356 THR B C 1
ATOM 5148 O O . THR B 1 347 ? 36.906 -10.616 -23.421 1.00 24.98 356 THR B O 1
ATOM 5152 N N . SER B 1 348 ? 35.390 -12.153 -24.121 1.00 26.21 357 SER B N 1
ATOM 5153 C CA . SER B 1 348 ? 35.875 -12.198 -25.520 1.00 26.30 357 SER B CA 1
ATOM 5154 C C . SER B 1 348 ? 34.696 -12.486 -26.434 1.00 26.73 357 SER B C 1
ATOM 5155 O O . SER B 1 348 ? 33.806 -13.223 -26.060 1.00 26.42 357 SER B O 1
ATOM 5158 N N . GLY B 1 349 ? 34.687 -11.865 -27.588 1.00 26.09 358 GLY B N 1
ATOM 5159 C CA . GLY B 1 349 ? 33.731 -12.226 -28.633 1.00 28.48 358 GLY B CA 1
ATOM 5160 C C . GLY B 1 349 ? 33.412 -10.986 -29.395 1.00 28.22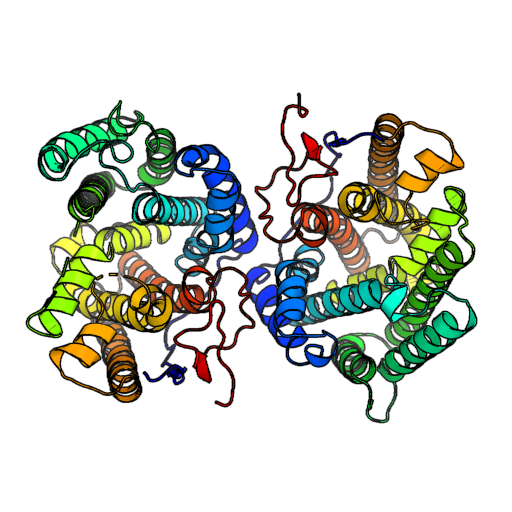 358 GLY B C 1
ATOM 5161 O O . GLY B 1 349 ? 34.230 -10.062 -29.337 1.00 27.41 358 GLY B O 1
ATOM 5162 N N . TRP B 1 350 ? 32.238 -10.976 -30.008 1.00 28.79 359 TRP B N 1
ATOM 5163 C CA . TRP B 1 350 ? 31.770 -9.921 -30.927 1.00 29.48 359 TRP B CA 1
ATOM 5164 C C . TRP B 1 350 ? 31.009 -8.900 -30.092 1.00 28.85 359 TRP B C 1
ATOM 5165 O O . TRP B 1 350 ? 30.234 -9.302 -29.188 1.00 32.25 359 TRP B O 1
ATOM 5176 N N . ILE B 1 351 ? 31.271 -7.633 -30.343 1.00 29.20 360 ILE B N 1
ATOM 5177 C CA . ILE B 1 351 ? 30.680 -6.530 -29.557 1.00 33.90 360 ILE B CA 1
ATOM 5178 C C . ILE B 1 351 ? 30.288 -5.427 -30.524 1.00 32.29 360 ILE B C 1
ATOM 5179 O O . ILE B 1 351 ? 31.070 -5.164 -31.443 1.00 31.24 360 ILE B O 1
ATOM 5184 N N . SER B 1 352 ? 29.100 -4.864 -30.308 1.00 32.31 361 SER B N 1
ATOM 5185 C CA . SER B 1 352 ? 28.472 -3.784 -31.106 1.00 35.25 361 SER B CA 1
ATOM 5186 C C . SER B 1 352 ? 29.184 -2.482 -30.792 1.00 37.60 361 SER B C 1
ATOM 5187 O O . SER B 1 352 ? 29.378 -2.155 -29.602 1.00 36.53 361 SER B O 1
ATOM 5190 N N . LEU B 1 353 ? 29.627 -1.788 -31.830 1.00 44.47 362 LEU B N 1
ATOM 5191 C CA . LEU B 1 353 ? 30.392 -0.538 -31.638 1.00 48.48 362 LEU B CA 1
ATOM 5192 C C . LEU B 1 353 ? 29.396 0.553 -31.253 1.00 44.28 362 LEU B C 1
ATOM 5193 O O . LEU B 1 353 ? 29.760 1.397 -30.418 1.00 47.21 362 LEU B O 1
ATOM 5198 N N . THR B 1 354 ? 28.166 0.432 -31.760 1.00 45.17 363 THR B N 1
ATOM 5199 C CA . THR B 1 354 ? 27.129 1.493 -31.856 1.00 47.65 363 THR B CA 1
ATOM 5200 C C . THR B 1 354 ? 25.997 1.306 -30.831 1.00 42.99 363 THR B C 1
ATOM 5201 O O . THR B 1 354 ? 25.478 2.347 -30.372 1.00 49.69 363 THR B O 1
ATOM 5205 N N . ALA B 1 355 ? 25.562 0.068 -30.539 1.00 36.29 364 ALA B N 1
ATOM 5206 C CA . ALA B 1 355 ? 24.378 -0.202 -29.678 1.00 34.45 364 ALA B CA 1
ATOM 5207 C C . ALA B 1 355 ? 24.562 0.491 -28.321 1.00 31.51 364 ALA B C 1
ATOM 5208 O O . ALA B 1 355 ? 25.720 0.646 -27.889 1.00 29.20 364 ALA B O 1
ATOM 5210 N N . SER B 1 356 ? 23.462 0.903 -27.689 1.00 31.56 365 SER B N 1
ATOM 5211 C CA . SER B 1 356 ? 23.438 1.700 -26.433 1.00 30.68 365 SER B CA 1
ATOM 5212 C C . SER B 1 356 ? 23.949 0.822 -25.285 1.00 26.89 365 SER B C 1
ATOM 5213 O O . SER B 1 356 ? 24.470 1.342 -24.294 1.00 29.66 365 SER B O 1
ATOM 5216 N N . VAL B 1 357 ? 23.850 -0.483 -25.460 1.00 24.19 366 VAL B N 1
ATOM 5217 C CA . VAL B 1 357 ? 24.151 -1.503 -24.429 1.00 27.19 366 VAL B CA 1
ATOM 5218 C C . VAL B 1 357 ? 24.830 -2.647 -25.175 1.00 28.69 366 VAL B C 1
ATOM 5219 O O . VAL B 1 357 ? 24.342 -3.007 -26.238 1.00 24.66 366 VAL B O 1
ATOM 5223 N N . ALA B 1 358 ? 25.960 -3.147 -24.685 1.00 24.46 367 ALA B N 1
ATOM 5224 C CA . ALA B 1 358 ? 26.729 -4.155 -25.422 1.00 23.77 367 ALA B CA 1
ATOM 5225 C C . ALA B 1 358 ? 27.202 -5.263 -24.491 1.00 21.80 367 ALA B C 1
ATOM 5226 O O . ALA B 1 358 ? 27.236 -5.071 -23.276 1.00 20.15 367 ALA B O 1
ATOM 5228 N N . ARG B 1 359 ? 27.621 -6.363 -25.098 1.00 22.15 368 ARG B N 1
ATOM 5229 C CA . ARG B 1 359 ? 28.179 -7.543 -24.415 1.00 23.45 368 ARG B CA 1
ATOM 5230 C C . ARG B 1 359 ? 28.898 -8.367 -25.464 1.00 24.48 368 ARG B C 1
ATOM 5231 O O . ARG B 1 359 ? 28.603 -8.153 -26.680 1.00 22.23 368 ARG B O 1
ATOM 5239 N N . PHE B 1 360 ? 29.760 -9.278 -25.016 1.00 23.59 369 PHE B N 1
ATOM 5240 C CA . PHE B 1 360 ? 30.515 -10.169 -25.916 1.00 24.54 369 PHE B CA 1
ATOM 5241 C C . PHE B 1 360 ? 29.573 -11.296 -26.343 1.00 26.96 369 PHE B C 1
ATOM 5242 O O . PHE B 1 360 ? 29.027 -11.954 -25.485 1.00 27.23 369 PHE B O 1
ATOM 5250 N N . ARG B 1 361 ? 29.336 -11.437 -27.639 1.00 30.34 370 ARG B N 1
ATOM 5251 C CA . ARG B 1 361 ? 28.530 -12.561 -28.202 1.00 34.97 370 ARG B CA 1
ATOM 5252 C C . ARG B 1 361 ? 29.499 -13.541 -28.855 1.00 37.23 370 ARG B C 1
ATOM 5253 O O . ARG B 1 361 ? 30.489 -13.065 -29.486 1.00 30.68 370 ARG B O 1
ATOM 5261 N N . ASP B 1 362 ? 29.243 -14.844 -28.727 1.00 44.82 371 ASP B N 1
ATOM 5262 C CA . ASP B 1 362 ? 30.140 -15.893 -29.288 1.00 52.45 371 ASP B CA 1
ATOM 5263 C C . ASP B 1 362 ? 29.969 -15.980 -30.816 1.00 55.65 371 ASP B C 1
ATOM 5264 O O . ASP B 1 362 ? 30.675 -16.811 -31.400 1.00 61.31 371 ASP B O 1
ATOM 5269 N N . ALA B 1 363 ? 29.182 -15.100 -31.465 1.00 62.49 372 ALA B N 1
ATOM 5270 C CA . ALA B 1 363 ? 29.099 -15.001 -32.948 1.00 61.71 372 ALA B CA 1
ATOM 5271 C C . ALA B 1 363 ? 28.562 -13.644 -33.424 1.00 65.91 372 ALA B C 1
ATOM 5272 O O . ALA B 1 363 ? 27.814 -12.976 -32.710 1.00 65.05 372 ALA B O 1
ATOM 5274 N N . PRO B 1 364 ? 28.891 -13.206 -34.673 1.00 71.55 373 PRO B N 1
ATOM 5275 C CA . PRO B 1 364 ? 28.488 -11.888 -35.174 1.00 70.74 373 PRO B CA 1
ATOM 5276 C C . PRO B 1 364 ? 26.992 -11.794 -35.515 1.00 71.85 373 PRO B C 1
ATOM 5277 O O . PRO B 1 364 ? 26.540 -10.781 -36.054 1.00 63.81 373 PRO B O 1
#

Solvent-accessible surface area: 26587 Å² total; per-residue (Å²): 123,76,37,45,8,61,1,30,106,10,29,122,77,16,57,43,22,26,4,66,39,3,3,106,1,4,8,42,0,0,3,10,0,36,177,40,0,32,114,44,40,149,42,44,125,39,2,10,98,10,1,47,17,42,0,0,0,9,0,0,0,2,6,17,81,8,107,42,92,40,0,30,12,4,0,2,18,26,0,8,24,12,7,4,60,65,67,9,44,62,80,99,43,7,14,84,80,99,81,39,2,62,135,35,26,58,54,7,20,56,37,4,132,54,2,46,49,82,42,114,6,104,28,74,20,0,127,0,12,5,44,8,42,126,68,6,18,91,28,20,44,82,121,5,38,87,34,9,75,47,1,21,48,3,4,7,137,0,5,35,68,43,16,74,1,32,38,62,158,110,30,20,110,30,91,27,0,0,153,12,24,58,20,9,42,4,1,75,14,10,23,1,5,4,2,5,3,17,96,20,60,2,9,169,10,36,92,119,25,41,2,92,102,1,30,78,23,0,5,30,2,2,0,0,1,11,2,3,7,1,17,26,90,40,72,81,79,69,29,16,13,0,0,0,10,0,5,30,102,70,92,57,52,122,15,57,79,0,0,70,111,0,11,50,28,0,68,108,12,1,122,22,0,37,93,12,38,62,63,14,64,94,26,115,64,0,126,85,84,45,0,128,37,1,2,47,0,1,17,35,6,2,9,0,2,7,25,0,6,2,4,0,12,37,12,12,14,58,12,11,30,30,21,33,36,23,33,4,65,5,25,9,100,39,99,37,7,62,13,91,147,60,62,77,185,119,80,27,60,9,66,1,31,106,12,33,86,76,13,58,43,24,29,8,69,41,3,3,95,1,5,11,45,0,4,12,6,0,34,145,23,0,42,118,14,17,132,52,49,115,18,4,8,71,0,1,48,11,32,0,0,1,14,0,0,0,4,6,16,82,8,103,38,93,39,0,29,9,4,0,2,16,39,0,4,13,10,0,1,69,44,48,4,75,85,99,88,22,0,26,6,54,127,89,38,4,58,135,31,0,39,61,3,0,50,48,0,103,148,47,24,39,4,35,132,23,1,85,45,2,1,132,0,4,61,17,9,19,159,43,3,22,93,30,19,32,74,109,5,15,77,66,8,25,54,2,10,30,32,42,0,90,20,8,3,103,121,103,72,104,86,38,65,16,0,2,125,61,31,42,122,80,49,25,15,86,6,14,26,1,5,5,2,4,3,18,101,18,39,2,11,171,11,36,124,131,25,44,1,88,106,0,28,77,25,1,5,24,2,3,0,0,2,16,2,4,7,4,11,23,53,55,101,76,146,95,3,0,0,54,3,0,32,126,76,79,53,43,127,13,55,74,0,1,70,112,0,12,65,39,0,64,100,11,2,121,19,0,37,94,11,39,62,63,14,63,93,25,119,57,0,131,99,149,41,0,123,35,1,2,47,1,1,16,35,6,2,7,0,3,4,18,2,8,3,5,0,10,36,18,11,10,56,14,11,28,25,16,32,39,37,32,4,70,6,30,5,95,44,100,34,6,57,10,94,152,58,116